Protein 3KEO (pdb70)

Secondary structure (DSSP, 8-state):
---HHHHTTHHHHHHHHHHHHHTT--EE-HHHHHHHHTS-HHHHHHHHHTTGGGTTTSSSEEHHHHHHHHHHHTTTTS-EEEEEE--SHHHHHHTT----TTSSEEEEEEEE-TTSTTTT-B-TT--BEEEGGGHHHH---S--EEEE-S-GGGHHHHHHHHHHHT--EEEE-SSS-----TTSEEEE--HHHHHHHHHHHHHHH-/---HHHHTTHHHHHHHHHHHHHTT-SEE-HHHHHHHHTS-HHHHHHHHHTTT---SSSS-EEHHHHHHHHHHHTTTTS-EEEEEE--SHHHHHHTT----TTSSEEEEEEEE-TTSTTTT-B-TT--BEEEGGGHHHHHTT----EEEE-S-GGGHHHHHHHHHHHT--EEEE-SSS-----TT-EEEE--HHHHHHHHHHHHHHH-

Sequence (413 aa):
SIPKATAKRLSLYYRIFKRFNTDGIEKASSKQIADALGIDSATVRRDFSYFGELGRRGFGYDVKKLMNFFAEILNDHSTTNVMLVGCGNIGRALLHYRFHDRNKMMQISMAFDLDSNDLVGKTTEDGIPVYGISTINDHLDSDIETAILTVPSTEAQEVADILVKAGIKGILSFSPVHLTLPKDIIVQYVDLTSEELQTLLYFMNQQRSIPKATAKRLSLYYRIFKRFNTDGIEKASSKQIADALGIDSATVRRDFSYFGELGRRGFGYDVKKLMNFFAEILNDHSTTNVMLVGCGNIGRALLHYRFHDRNKMMQISMAFDLDSNDLVGKTTEDGIPVYGISTINDHLIDSDIETAILTVPSTEAQEVADILVKAGIKGILSFSPVHLTLPKDIIVQYVDLTSELQTLLYFMNQQR

Organism: Streptococcus agalactiae serotype III (strain NEM316) (NCBI:txid211110)

Radius of gyration: 21.39 Å; Cα contacts (8 Å, |Δi|>4): 728; chains: 2; bounding box: 54×55×49 Å

InterPro domains:
  IPR003781 CoA-binding [PF02629] (83-182)
  IPR003781 CoA-binding [SM00881] (80-183)
  IPR009718 Rex DNA-binding, C-terminal domain [PF06971] (7-54)
  IPR022876 Redox-sensing transcriptional repressor Rex [MF_01131] (2-212)
  IPR022876 Redox-sensing transcriptional repressor Rex [NF003995] (4-211)
  IPR022876 Redox-sensing transcriptional repressor Rex [PTHR35786] (3-211)
  IPR036291 NAD(P)-binding domain superfamily [SSF51735] (83-210)
  IPR036388 Winged helix-like DNA-binding domain superfamily [G3DSA:1.10.10.10] (1-77)
  IPR036390 Winged helix DNA-binding domain superfamily [SSF46785] (8-79)
  IPR058133 Redox-sensing transcriptional repressor Rex, streptococcus [NF003988] (1-211)
  IPR058203 Redox-sensing transcriptional repressor Rex,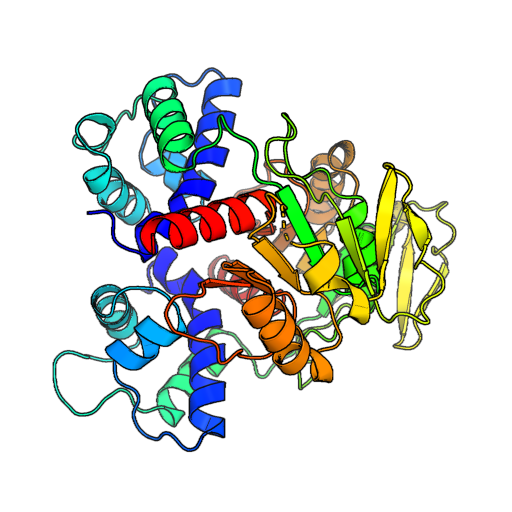 bacilli-type [NF003991] (4-210)

B-factor: mean 16.86, std 8.14, range [4.31, 56.68]

Structure (mmCIF, N/CA/C/O backbone):
data_3KEO
#
_entry.id   3KEO
#
_cell.length_a   46.270
_cell.length_b   92.410
_cell.length_c   47.190
_cell.angle_alpha   90.00
_cell.angle_beta   91.26
_cell.angle_gamma   90.00
#
_symmetry.space_group_name_H-M   'P 1 21 1'
#
loop_
_entity.id
_entity.type
_entity.pdbx_description
1 polymer 'Redox-sensing transcriptional repressor rex'
2 non-polymer NICOTINAMIDE-ADENINE-DINUCLEOTIDE
3 non-polymer 'MAGNESIUM ION'
4 non-polymer 'CHLORIDE ION'
5 water water
#
loop_
_atom_site.group_PDB
_atom_site.id
_atom_site.type_symbol
_atom_site.label_atom_id
_atom_site.label_alt_id
_atom_site.label_comp_id
_atom_site.label_asym_id
_atom_site.label_entity_id
_atom_site.label_seq_id
_atom_site.pdbx_PDB_ins_code
_atom_site.Cartn_x
_atom_site.Cartn_y
_atom_site.Cartn_z
_atom_site.occupancy
_atom_site.B_iso_or_equiv
_atom_site.auth_seq_id
_atom_site.auth_comp_id
_atom_site.auth_asym_id
_atom_site.auth_atom_id
_atom_site.pdbx_PDB_model_num
ATOM 1 N N . SER A 1 6 ? 21.576 21.313 38.578 1.00 17.56 6 SER A N 1
ATOM 2 C CA . SER A 1 6 ? 22.012 22.572 39.209 1.00 16.63 6 SER A CA 1
ATOM 3 C C . SER A 1 6 ? 23.298 23.054 38.526 1.00 15.40 6 SER A C 1
ATOM 4 O O . SER A 1 6 ? 24.255 22.279 38.353 1.00 17.61 6 SER A O 1
ATOM 7 N N . ILE A 1 7 ? 23.367 24.351 38.221 1.00 12.96 7 ILE A N 1
ATOM 8 C CA . ILE A 1 7 ? 24.548 24.877 37.550 1.00 11.34 7 ILE A CA 1
ATOM 9 C C . ILE A 1 7 ? 25.586 25.202 38.619 1.00 10.02 7 ILE A C 1
ATOM 10 O O . ILE A 1 7 ? 25.271 26.022 39.522 1.00 12.24 7 ILE A O 1
ATOM 15 N N . PRO A 1 8 ? 26.831 24.652 38.514 1.00 9.50 8 PRO A N 1
ATOM 16 C CA . PRO A 1 8 ? 27.830 25.009 39.476 1.00 8.67 8 PRO A CA 1
ATOM 17 C C . PRO A 1 8 ? 28.144 26.482 39.475 1.00 10.30 8 PRO A C 1
ATOM 18 O O . PRO A 1 8 ? 28.021 27.120 38.436 1.00 9.29 8 PRO A O 1
ATOM 22 N N . LYS A 1 9 ? 28.636 26.969 40.620 1.00 9.38 9 LYS A N 1
ATOM 23 C CA . LYS A 1 9 ? 28.793 28.419 40.746 1.00 8.62 9 LYS A CA 1
ATOM 24 C C . LYS A 1 9 ? 29.849 28.994 39.756 1.00 7.29 9 LYS A C 1
ATOM 25 O O . LYS A 1 9 ? 29.654 30.049 39.165 1.00 8.26 9 LYS A O 1
ATOM 31 N N . ALA A 1 10 ? 30.945 28.258 39.520 1.00 8.12 10 ALA A N 1
ATOM 32 C CA . ALA A 1 10 ? 31.985 28.747 38.606 1.00 8.71 10 ALA A CA 1
ATOM 33 C C . ALA A 1 10 ? 31.427 28.767 37.151 1.00 8.54 10 ALA A C 1
ATOM 34 O O . ALA A 1 10 ? 31.740 29.603 36.344 1.00 9.18 10 ALA A O 1
ATOM 36 N N . THR A 1 11 ? 30.554 27.837 36.836 1.00 9.60 11 THR A N 1
ATOM 37 C CA . THR A 1 11 ? 29.916 27.812 35.520 1.00 8.12 11 THR A CA 1
ATOM 38 C C . THR A 1 11 ? 28.939 29.012 35.449 1.00 6.22 11 THR A C 1
ATOM 39 O O . THR A 1 11 ? 28.864 29.703 34.444 1.00 7.13 11 THR A O 1
ATOM 43 N N . ALA A 1 12 ? 28.139 29.245 36.488 1.00 6.51 12 ALA A N 1
ATOM 44 C CA . ALA A 1 12 ? 27.170 30.347 36.516 1.00 7.36 12 ALA A CA 1
ATOM 45 C C . ALA A 1 12 ? 27.871 31.673 36.318 1.00 5.92 12 ALA A C 1
ATOM 46 O O . ALA A 1 12 ? 27.290 32.583 35.721 1.00 7.15 12 ALA A O 1
ATOM 48 N N . LYS A 1 13 ? 29.089 31.867 36.827 1.00 5.77 13 LYS A N 1
ATOM 49 C CA . LYS A 1 13 ? 29.874 33.089 36.593 1.00 6.89 13 LYS A CA 1
ATOM 50 C C . LYS A 1 13 ? 30.242 33.366 35.162 1.00 7.23 13 LYS A C 1
ATOM 51 O O . LYS A 1 13 ? 30.611 34.461 34.831 1.00 8.87 13 LYS A O 1
ATOM 57 N N . ARG A 1 14 ? 30.044 32.379 34.301 1.00 6.70 14 ARG A N 1
ATOM 58 C CA . ARG A 1 14 ? 30.251 32.549 32.856 1.00 6.74 14 ARG A CA 1
ATOM 59 C C . ARG A 1 14 ? 28.979 32.746 32.067 1.00 6.14 14 ARG A C 1
ATOM 60 O O . ARG A 1 14 ? 29.082 33.014 30.872 1.00 7.79 14 ARG A O 1
ATOM 68 N N . LEU A 1 15 ? 27.799 32.632 32.677 1.00 6.75 15 LEU A N 1
ATOM 69 C CA . LEU A 1 15 ? 26.549 32.766 31.935 1.00 6.32 15 LEU A CA 1
ATOM 70 C C . LEU A 1 15 ? 26.489 34.054 31.161 1.00 5.71 15 LEU A C 1
ATOM 71 O O . LEU A 1 15 ? 26.041 34.069 30.008 1.00 5.88 15 LEU A O 1
ATOM 76 N N . SER A 1 16 ? 26.825 35.157 31.845 1.00 5.22 16 SER A N 1
ATOM 77 C CA . SER A 1 16 ? 26.723 36.461 31.227 1.00 6.64 16 SER A CA 1
ATOM 78 C C . SER A 1 16 ? 27.710 36.609 30.068 1.00 6.28 16 SER A C 1
ATOM 79 O O . SER A 1 16 ? 27.507 37.367 29.122 1.00 7.74 16 SER A O 1
ATOM 82 N N . LEU A 1 17 ? 28.843 35.938 30.191 1.00 7.23 17 LEU A N 1
ATOM 83 C CA . LEU A 1 17 ? 29.875 35.953 29.113 1.00 8.21 17 LEU A CA 1
ATOM 84 C C . LEU A 1 17 ? 29.371 35.123 27.907 1.00 6.52 17 LEU A C 1
ATOM 85 O O . LEU A 1 17 ? 29.479 35.545 26.768 1.00 7.38 17 LEU A O 1
ATOM 90 N N . TYR A 1 18 ? 28.831 33.936 28.203 1.00 7.01 18 TYR A N 1
ATOM 91 C CA . TYR A 1 18 ? 28.231 33.153 27.120 1.00 6.94 18 TYR A CA 1
ATOM 92 C C . TYR A 1 18 ? 27.100 33.960 26.428 1.00 5.71 18 TYR A C 1
ATOM 93 O O . TYR A 1 18 ? 26.974 33.934 25.218 1.00 6.79 18 TYR A O 1
ATOM 102 N N . TYR A 1 19 ? 26.290 34.693 27.215 1.00 5.79 19 TYR A N 1
ATOM 103 C CA . TYR A 1 19 ? 25.212 35.476 26.662 1.00 6.58 19 TYR A CA 1
ATOM 104 C C . TYR A 1 19 ? 25.729 36.535 25.673 1.00 6.48 19 TYR A C 1
ATOM 105 O O . TYR A 1 19 ? 25.247 36.648 24.544 1.00 6.47 19 TYR A O 1
ATOM 114 N N . ARG A 1 20 ? 26.752 37.273 26.083 1.00 7.19 20 ARG A N 1
ATOM 115 C CA . ARG A 1 20 ? 27.393 38.239 25.174 1.00 7.69 20 ARG A CA 1
ATOM 116 C C . ARG A 1 20 ? 27.845 37.576 23.869 1.00 7.22 20 ARG A C 1
ATOM 117 O O . ARG A 1 20 ? 27.603 38.084 22.776 1.00 7.89 20 ARG A O 1
ATOM 125 N N . ILE A 1 21 ? 28.549 36.439 24.001 1.00 7.94 21 ILE A N 1
ATOM 126 C CA . ILE A 1 21 ? 29.107 35.726 22.822 1.00 8.79 21 ILE A CA 1
ATOM 127 C C . ILE A 1 21 ? 27.995 35.280 21.907 1.00 6.58 21 ILE A C 1
ATOM 128 O O . ILE A 1 21 ? 28.062 35.426 20.710 1.00 7.96 21 ILE A O 1
ATOM 133 N N . PHE A 1 22 ? 26.925 34.711 22.486 1.00 7.09 22 PHE A N 1
ATOM 134 C CA . PHE A 1 22 ? 25.826 34.173 21.681 1.00 8.46 22 PHE A CA 1
ATOM 135 C C . PHE A 1 22 ? 25.037 35.271 21.016 1.00 8.03 22 PHE A C 1
ATOM 136 O O . PHE A 1 22 ? 24.581 35.099 19.874 1.00 8.52 22 PHE A O 1
ATOM 144 N N . LYS A 1 23 ? 24.937 36.416 21.680 1.00 7.28 23 LYS A N 1
ATOM 145 C CA . LYS A 1 23 ? 24.238 37.526 21.034 1.00 8.87 23 LYS A CA 1
ATOM 146 C C . LYS A 1 23 ? 25.069 37.980 19.812 1.00 9.03 23 LYS A C 1
ATOM 147 O O . LYS A 1 23 ? 24.485 38.336 18.767 1.00 10.72 23 LYS A O 1
ATOM 153 N N . ARG A 1 24 ? 26.403 38.004 19.969 1.00 7.73 24 ARG A N 1
ATOM 154 C CA . ARG A 1 24 ? 27.284 38.381 18.832 1.00 8.35 24 ARG A CA 1
ATOM 155 C C . ARG A 1 24 ? 27.186 37.372 17.701 1.00 7.95 24 ARG A C 1
ATOM 156 O O . ARG A 1 24 ? 27.040 37.769 16.534 1.00 8.30 24 ARG A O 1
ATOM 164 N N . PHE A 1 25 ? 27.263 36.072 18.026 1.00 7.99 25 PHE A N 1
ATOM 165 C CA . PHE A 1 25 ? 27.182 35.076 17.005 1.00 8.84 25 PHE A CA 1
ATOM 166 C C . PHE A 1 25 ? 25.826 35.185 16.285 1.00 9.73 25 PHE A C 1
ATOM 167 O O . PHE A 1 25 ? 25.733 35.076 15.055 1.00 9.69 25 PHE A O 1
ATOM 175 N N . ASN A 1 26 ? 24.751 35.382 17.038 1.00 9.56 26 ASN A N 1
ATOM 176 C CA . ASN A 1 26 ? 23.461 35.590 16.429 1.00 11.81 26 ASN A CA 1
ATOM 177 C C . ASN A 1 26 ? 23.380 36.787 15.491 1.00 10.76 26 ASN A C 1
ATOM 178 O O . ASN A 1 26 ? 22.858 36.705 14.371 1.00 11.53 26 ASN A O 1
ATOM 183 N N . THR A 1 27 ? 23.942 37.904 15.930 1.00 11.32 27 THR A N 1
ATOM 184 C CA . THR A 1 27 ? 23.997 39.112 15.110 1.00 13.67 27 THR A CA 1
ATOM 185 C C . THR A 1 27 ? 24.786 38.855 13.840 1.00 12.77 27 THR A C 1
ATOM 186 O O . THR A 1 27 ? 24.436 39.362 12.778 1.00 14.45 27 THR A O 1
ATOM 190 N N . ASP A 1 28 ? 25.813 38.020 13.912 1.00 12.32 28 ASP A N 1
ATOM 191 C CA . ASP A 1 28 ? 26.696 37.649 12.779 1.00 13.27 28 ASP A CA 1
ATOM 192 C C . ASP A 1 28 ? 26.063 36.572 11.908 1.00 12.83 28 ASP A C 1
ATOM 193 O O . ASP A 1 28 ? 26.670 36.119 10.908 1.00 13.07 28 ASP A O 1
ATOM 198 N N . GLY A 1 29 ? 24.842 36.167 12.219 1.00 14.18 29 GLY A N 1
ATOM 199 C CA . GLY A 1 29 ? 24.129 35.147 11.431 1.00 14.13 29 GLY A CA 1
ATOM 200 C C . GLY A 1 29 ? 24.664 33.727 11.520 1.00 15.00 29 GLY A C 1
ATOM 201 O O . GLY A 1 29 ? 24.393 32.872 10.633 1.00 16.79 29 GLY A O 1
ATOM 202 N N . ILE A 1 30 ? 25.406 33.414 12.600 1.00 14.60 30 ILE A N 1
ATOM 203 C CA . ILE A 1 30 ? 25.879 32.049 12.840 1.00 14.71 30 ILE A CA 1
ATOM 204 C C . ILE A 1 30 ? 24.727 31.275 13.467 1.00 15.25 30 ILE A C 1
ATOM 205 O O . ILE A 1 30 ? 24.184 31.685 14.496 1.00 17.13 30 ILE A O 1
ATOM 210 N N . GLU A 1 31 ? 24.359 30.163 12.848 1.00 15.41 31 GLU A N 1
ATOM 211 C CA . GLU A 1 31 ? 23.242 29.310 13.326 1.00 17.00 31 GLU A CA 1
ATOM 212 C C . GLU A 1 31 ? 23.646 28.286 14.389 1.00 15.43 31 GLU A C 1
ATOM 213 O O . GLU A 1 31 ? 22.863 28.024 15.333 1.00 12.92 31 GLU A O 1
ATOM 219 N N . LYS A 1 32 ? 24.817 27.689 14.206 1.00 15.46 32 LYS A N 1
ATOM 220 C CA . LYS A 1 32 ? 25.383 26.657 15.140 1.00 15.24 32 LYS A CA 1
ATOM 221 C C . LYS A 1 32 ? 26.805 27.015 15.475 1.00 13.56 32 LYS A C 1
ATOM 222 O O . LYS A 1 32 ? 27.559 27.438 14.567 1.00 16.04 32 LYS A O 1
ATOM 228 N N . ALA A 1 33 ? 27.125 26.958 16.780 1.00 11.18 33 ALA A N 1
ATOM 229 C CA . ALA A 1 33 ? 28.493 27.226 17.268 1.00 12.35 33 ALA A CA 1
ATOM 230 C C . ALA A 1 33 ? 29.145 26.011 17.834 1.00 14.28 33 ALA A C 1
ATOM 231 O O . ALA A 1 33 ? 28.466 25.191 18.415 1.00 16.47 33 ALA A O 1
ATOM 233 N N . SER A 1 34 ? 30.420 25.824 17.588 1.00 11.59 34 SER A N 1
ATOM 234 C CA . SER A 1 34 ? 31.141 24.730 18.233 1.00 12.03 34 SER A CA 1
ATOM 235 C C . SER A 1 34 ? 31.736 25.126 19.571 1.00 12.09 34 SER A C 1
ATOM 236 O O . SER A 1 34 ? 31.929 26.363 19.864 1.00 10.79 34 SER A O 1
ATOM 239 N N . SER A 1 35 ? 32.058 24.109 20.374 1.00 11.68 35 SER A N 1
ATOM 240 C CA . SER A 1 35 ? 32.730 24.371 21.617 1.00 11.19 35 SER A CA 1
ATOM 241 C C . SER A 1 35 ? 34.040 25.127 21.408 1.00 11.29 35 SER A C 1
ATOM 242 O O . SER A 1 35 ? 34.346 26.010 22.220 1.00 10.06 35 SER A O 1
ATOM 245 N N . LYS A 1 36 ? 34.775 24.835 20.323 1.00 11.83 36 LYS A N 1
ATOM 246 C CA . LYS A 1 36 ? 36.025 25.521 20.086 1.00 12.82 36 LYS A CA 1
ATOM 247 C C . LYS A 1 36 ? 35.756 26.994 19.754 1.00 12.26 36 LYS A C 1
ATOM 248 O O . LYS A 1 36 ? 36.475 27.852 20.225 1.00 11.60 36 LYS A O 1
ATOM 254 N N . GLN A 1 37 ? 34.767 27.306 18.925 1.00 11.49 37 GLN A N 1
ATOM 255 C CA . GLN A 1 37 ? 34.495 28.722 18.593 1.00 12.62 37 GLN A CA 1
ATOM 256 C C . GLN A 1 37 ? 34.148 29.513 19.847 1.00 10.87 37 GLN A C 1
ATOM 257 O O . GLN A 1 37 ? 34.539 30.671 19.989 1.00 10.07 37 GLN A O 1
ATOM 263 N N . ILE A 1 38 ? 33.424 28.853 20.766 1.00 10.28 38 ILE A N 1
ATOM 264 C CA . ILE A 1 38 ? 32.997 29.539 21.995 1.00 9.37 38 ILE A CA 1
ATOM 265 C C . ILE A 1 38 ? 34.188 29.750 22.887 1.00 9.66 38 ILE A C 1
ATOM 266 O O . ILE A 1 38 ? 34.402 30.835 23.444 1.00 10.33 38 ILE A O 1
ATOM 271 N N . ALA A 1 39 ? 34.969 28.685 23.060 1.00 9.50 39 ALA A N 1
ATOM 272 C CA . ALA A 1 39 ? 36.182 28.759 23.885 1.00 9.80 39 ALA A CA 1
ATOM 273 C C . ALA A 1 39 ? 37.104 29.846 23.355 1.00 11.23 39 ALA A C 1
ATOM 274 O O . ALA A 1 39 ? 37.652 30.618 24.157 1.00 11.10 39 ALA A O 1
ATOM 276 N N . ASP A 1 40 ? 37.305 29.922 22.037 1.00 11.88 40 ASP A N 1
ATOM 277 C CA . ASP A 1 40 ? 38.232 30.891 21.512 1.00 13.29 40 ASP A CA 1
ATOM 278 C C . ASP A 1 40 ? 37.721 32.324 21.800 1.00 12.22 40 ASP A C 1
ATOM 279 O O . ASP A 1 40 ? 38.496 33.215 22.128 1.00 14.14 40 ASP A O 1
ATOM 284 N N . ALA A 1 41 ? 36.414 32.510 21.709 1.00 12.55 41 ALA A N 1
ATOM 285 C CA . ALA A 1 41 ? 35.768 33.780 22.001 1.00 12.93 41 ALA A CA 1
ATOM 286 C C . ALA A 1 41 ? 35.998 34.217 23.474 1.00 13.08 41 ALA A C 1
ATOM 287 O O . ALA A 1 41 ? 36.126 35.395 23.783 1.00 14.94 41 ALA A O 1
ATOM 289 N N . LEU A 1 42 ? 35.887 33.277 24.368 1.00 13.04 42 LEU A N 1
ATOM 290 C CA . LEU A 1 42 ? 35.975 33.520 25.783 1.00 13.95 42 LEU A CA 1
ATOM 291 C C . LEU A 1 42 ? 37.394 33.497 26.316 1.00 13.10 42 LEU A C 1
ATOM 292 O O . LEU A 1 42 ? 37.674 34.068 27.400 1.00 14.94 42 LEU A O 1
ATOM 297 N N . GLY A 1 43 ? 38.322 32.910 25.565 1.00 12.42 43 GLY A N 1
ATOM 298 C CA . GLY A 1 43 ? 39.691 32.731 26.020 1.00 13.44 43 GLY A CA 1
ATOM 299 C C . GLY A 1 43 ? 39.877 31.619 27.065 1.00 12.07 43 GLY A C 1
ATOM 300 O O . GLY A 1 43 ? 40.775 31.690 27.927 1.00 12.30 43 GLY A O 1
ATOM 301 N N . ILE A 1 44 ? 39.063 30.581 26.955 1.00 10.94 44 ILE A N 1
ATOM 302 C CA . ILE A 1 44 ? 39.248 29.369 27.750 1.00 11.96 44 ILE A CA 1
ATOM 303 C C . ILE A 1 44 ? 39.325 28.170 26.853 1.00 11.73 44 ILE A C 1
ATOM 304 O O . ILE A 1 44 ? 39.451 28.315 25.626 1.00 11.66 44 ILE A O 1
ATOM 309 N N . ASP A 1 45 ? 39.303 26.972 27.457 1.00 10.80 45 ASP A N 1
ATOM 310 C CA . ASP A 1 45 ? 39.502 25.730 26.736 1.00 10.38 45 ASP A CA 1
ATOM 311 C C . ASP A 1 45 ? 38.160 25.174 26.297 1.00 11.27 45 ASP A C 1
ATOM 312 O O . ASP A 1 45 ? 37.159 25.256 27.000 1.00 11.30 45 ASP A O 1
ATOM 317 N N . SER A 1 46 ? 38.166 24.528 25.142 1.00 11.09 46 SER A N 1
ATOM 318 C CA . SER A 1 46 ? 37.008 23.861 24.628 1.00 11.73 46 SER A CA 1
ATOM 319 C C . SER A 1 46 ? 36.409 22.888 25.681 1.00 10.75 46 SER A C 1
ATOM 320 O O . SER A 1 46 ? 35.185 22.751 25.795 1.00 10.42 46 SER A O 1
ATOM 323 N N . ALA A 1 47 ? 37.262 22.191 26.432 1.00 10.06 47 ALA A N 1
ATOM 324 C CA . ALA A 1 47 ? 36.769 21.194 27.355 1.00 11.38 47 ALA A CA 1
ATOM 325 C C . ALA A 1 47 ? 35.921 21.840 28.465 1.00 9.53 47 ALA A C 1
ATOM 326 O O . ALA A 1 47 ? 34.885 21.270 28.901 1.00 11.26 47 ALA A O 1
ATOM 328 N N . THR A 1 48 ? 36.317 23.023 28.874 1.00 9.99 48 THR A N 1
ATOM 329 C CA . THR A 1 48 ? 35.545 23.778 29.894 1.00 8.12 48 THR A CA 1
ATOM 330 C C . THR A 1 48 ? 34.136 24.140 29.343 1.00 8.16 48 THR A C 1
ATOM 331 O O . THR A 1 48 ? 33.158 24.002 30.081 1.00 7.91 48 THR A O 1
ATOM 335 N N . VAL A 1 49 ? 34.106 24.598 28.072 1.00 7.26 49 VAL A N 1
ATOM 336 C CA . VAL A 1 49 ? 32.880 24.957 27.424 1.00 7.79 49 VAL A CA 1
ATOM 337 C C . VAL A 1 49 ? 31.958 23.758 27.364 1.00 10.34 49 VAL A C 1
ATOM 338 O O . VAL A 1 49 ? 30.807 23.821 27.752 1.00 9.42 49 VAL A O 1
ATOM 342 N N . ARG A 1 50 ? 32.499 22.634 26.917 1.00 9.82 50 ARG A N 1
ATOM 343 C CA . ARG A 1 50 ? 31.697 21.418 26.768 1.00 11.71 50 ARG A CA 1
ATOM 344 C C . ARG A 1 50 ? 31.084 21.011 28.138 1.00 10.07 50 ARG A C 1
ATOM 345 O O . ARG A 1 50 ? 29.888 20.666 28.209 1.00 10.70 50 ARG A O 1
ATOM 353 N N . ARG A 1 51 ? 31.885 21.035 29.222 1.00 9.00 51 ARG A N 1
ATOM 354 C CA . ARG A 1 51 ? 31.374 20.674 30.550 1.00 9.01 51 ARG A CA 1
ATOM 355 C C . ARG A 1 51 ? 30.286 21.664 31.025 1.00 9.46 51 ARG A C 1
ATOM 356 O O . ARG A 1 51 ? 29.230 21.255 31.482 1.00 11.20 51 ARG A O 1
ATOM 364 N N . ASP A 1 52 ? 30.525 22.936 30.824 1.00 9.36 52 ASP A N 1
ATOM 365 C CA . ASP A 1 52 ? 29.558 23.948 31.229 1.00 7.16 52 ASP A CA 1
ATOM 366 C C . ASP A 1 52 ? 28.227 23.695 30.499 1.00 8.63 52 ASP A C 1
ATOM 367 O O . ASP A 1 52 ? 27.134 23.731 31.112 1.00 9.04 52 ASP A O 1
ATOM 372 N N . PHE A 1 53 ? 28.319 23.503 29.190 1.00 8.21 53 PHE A N 1
ATOM 373 C CA . PHE A 1 53 ? 27.103 23.385 28.413 1.00 9.15 53 PHE A CA 1
ATOM 374 C C . PHE A 1 53 ? 26.301 22.110 28.750 1.00 9.65 53 PHE A C 1
ATOM 375 O O . PHE A 1 53 ? 25.055 22.087 28.555 1.00 12.22 53 PHE A O 1
ATOM 383 N N . SER A 1 54 ? 26.965 21.118 29.355 1.00 10.95 54 SER A N 1
ATOM 384 C CA . SER A 1 54 ? 26.249 19.894 29.823 1.00 12.44 54 SER A CA 1
ATOM 385 C C . SER A 1 54 ? 25.217 20.242 30.926 1.00 12.38 54 SER A C 1
ATOM 386 O O . SER A 1 54 ? 24.241 19.556 31.137 1.00 15.28 54 SER A O 1
ATOM 389 N N . TYR A 1 55 ? 25.441 21.353 31.628 1.00 12.38 55 TYR A N 1
ATOM 390 C CA . TYR A 1 55 ? 24.467 21.827 32.617 1.00 11.89 55 TYR A CA 1
ATOM 391 C C . TYR A 1 55 ? 23.277 22.654 32.066 1.00 14.78 55 TYR A C 1
ATOM 392 O O . TYR A 1 55 ? 22.392 23.026 32.827 1.00 16.42 55 TYR A O 1
ATOM 401 N N . PHE A 1 56 ? 23.255 22.910 30.761 1.00 16.44 56 PHE A N 1
ATOM 402 C CA . PHE A 1 56 ? 22.246 23.755 30.089 1.00 17.34 56 PHE A CA 1
ATOM 403 C C . PHE A 1 56 ? 21.242 22.928 29.347 1.00 19.19 56 PHE A C 1
ATOM 404 O O . PHE A 1 56 ? 20.576 23.434 28.450 1.00 20.32 56 PHE A O 1
ATOM 412 N N . GLY A 1 57 ? 21.177 21.610 29.650 1.00 19.54 57 GLY A N 1
ATOM 413 C CA . GLY A 1 57 ? 20.009 20.871 29.305 1.00 22.07 57 GLY A CA 1
ATOM 414 C C . GLY A 1 57 ? 20.139 20.328 27.911 1.00 23.30 57 GLY A C 1
ATOM 415 O O . GLY A 1 57 ? 21.250 20.119 27.407 1.00 21.90 57 GLY A O 1
ATOM 416 N N . GLU A 1 58 ? 18.990 20.083 27.287 1.00 24.93 58 GLU A N 1
ATOM 417 C CA . GLU A 1 58 ? 18.979 19.493 25.931 1.00 25.47 58 GLU A CA 1
ATOM 418 C C . GLU A 1 58 ? 19.825 20.341 24.970 1.00 24.45 58 GLU A C 1
ATOM 419 O O . GLU A 1 58 ? 20.457 19.843 24.041 1.00 22.02 58 GLU A O 1
ATOM 425 N N . LEU A 1 59 ? 19.838 21.650 25.201 1.00 24.01 59 LEU A N 1
ATOM 426 C CA . LEU A 1 59 ? 20.516 22.534 24.275 1.00 23.49 59 LEU A CA 1
ATOM 427 C C . LEU A 1 59 ? 22.039 22.306 24.269 1.00 23.62 59 LEU A C 1
ATOM 428 O O . LEU A 1 59 ? 22.695 22.554 23.251 1.00 25.59 59 LEU A O 1
ATOM 433 N N . GLY A 1 60 ? 22.617 21.757 25.329 1.00 24.20 60 GLY A N 1
ATOM 434 C CA . GLY A 1 60 ? 24.054 21.604 25.365 1.00 23.79 60 GLY A CA 1
ATOM 435 C C . GLY A 1 60 ? 24.562 20.201 25.585 1.00 26.25 60 GLY A C 1
ATOM 436 O O . GLY A 1 60 ? 25.770 19.993 25.691 1.00 26.28 60 GLY A O 1
ATOM 437 N N . ARG A 1 61 ? 23.677 19.239 25.594 1.00 27.07 61 ARG A N 1
ATOM 438 C CA . ARG A 1 61 ? 24.033 17.864 25.895 1.00 29.49 61 ARG A CA 1
ATOM 439 C C . ARG A 1 61 ? 25.007 17.260 24.896 1.00 30.86 61 ARG A C 1
ATOM 440 O O . ARG A 1 61 ? 25.890 16.501 25.280 1.00 30.81 61 ARG A O 1
ATOM 448 N N . ARG A 1 62 ? 24.840 17.558 23.607 1.00 31.23 62 ARG A N 1
ATOM 449 C CA . ARG A 1 62 ? 25.683 16.896 22.576 1.00 31.50 62 ARG A CA 1
ATOM 450 C C . ARG A 1 62 ? 27.158 17.282 22.679 1.00 31.22 62 ARG A C 1
ATOM 451 O O . ARG A 1 62 ? 28.054 16.526 22.277 1.00 31.46 62 ARG A O 1
ATOM 459 N N . GLY A 1 63 ? 27.418 18.475 23.192 1.00 30.35 63 GLY A N 1
ATOM 460 C CA . GLY A 1 63 ? 28.791 18.951 23.242 1.00 29.35 63 GLY A CA 1
ATOM 461 C C . GLY A 1 63 ? 29.268 19.479 21.901 1.00 29.42 63 GLY A C 1
ATOM 462 O O . GLY A 1 63 ? 30.490 19.648 21.665 1.00 28.95 63 GLY A O 1
ATOM 463 N N . PHE A 1 64 ? 28.315 19.767 21.012 1.00 28.80 64 PHE A N 1
ATOM 464 C CA . PHE A 1 64 ? 28.690 20.295 19.709 1.00 29.16 64 PHE A CA 1
ATOM 465 C C . PHE A 1 64 ? 27.505 20.885 18.985 1.00 28.18 64 PHE A C 1
ATOM 466 O O . PHE A 1 64 ? 26.335 20.647 19.365 1.00 28.20 64 PHE A O 1
ATOM 474 N N . GLY A 1 65 ? 27.838 21.674 17.954 1.00 25.19 65 GLY A N 1
ATOM 475 C CA . GLY A 1 65 ? 26.871 22.268 17.059 1.00 22.12 65 GLY A CA 1
ATOM 476 C C . GLY A 1 65 ? 25.800 22.904 17.930 1.00 19.17 65 GLY A C 1
ATOM 477 O O . GLY A 1 65 ? 24.665 22.587 17.744 1.00 19.30 65 GLY A O 1
ATOM 478 N N . TYR A 1 66 ? 26.126 23.861 18.808 1.00 15.07 66 TYR A N 1
ATOM 479 C CA . TYR A 1 66 ? 25.122 24.435 19.712 1.00 11.87 66 TYR A CA 1
ATOM 480 C C . TYR A 1 66 ? 24.204 25.401 18.964 1.00 11.87 66 TYR A C 1
ATOM 481 O O . TYR A 1 66 ? 24.675 26.245 18.164 1.00 9.39 66 TYR A O 1
ATOM 490 N N . ASP A 1 67 ? 22.919 25.304 19.228 1.00 12.52 67 ASP A N 1
ATOM 491 C CA . ASP A 1 67 ? 21.952 26.125 18.505 1.00 12.90 67 ASP A CA 1
ATOM 492 C C . ASP A 1 67 ? 22.021 27.510 19.065 1.00 12.84 67 ASP A C 1
ATOM 493 O O . ASP A 1 67 ? 21.649 27.770 20.233 1.00 11.11 67 ASP A O 1
ATOM 498 N N . VAL A 1 68 ? 22.525 28.425 18.212 1.00 10.78 68 VAL A N 1
ATOM 499 C CA . VAL A 1 68 ? 22.810 29.786 18.681 1.00 11.75 68 VAL A CA 1
ATOM 500 C C . VAL A 1 68 ? 21.570 30.523 19.141 1.00 11.90 68 VAL A C 1
ATOM 501 O O . VAL A 1 68 ? 21.593 31.117 20.230 1.00 12.89 68 VAL A O 1
ATOM 505 N N . LYS A 1 69 ? 20.475 30.522 18.354 1.00 12.54 69 LYS A N 1
ATOM 506 C CA . LYS A 1 69 ? 19.311 31.283 18.734 1.00 12.84 69 LYS A CA 1
ATOM 507 C C . LYS A 1 69 ? 18.758 30.686 19.976 1.00 13.30 69 LYS A C 1
ATOM 508 O O . LYS A 1 69 ? 18.373 31.389 20.850 1.00 12.39 69 LYS A O 1
ATOM 514 N N . LYS A 1 70 ? 18.637 29.348 20.033 1.00 11.47 70 LYS A N 1
ATOM 515 C CA . LYS A 1 70 ? 17.967 28.731 21.215 1.00 13.83 70 LYS A CA 1
ATOM 516 C C . LYS A 1 70 ? 18.771 28.950 22.524 1.00 12.05 70 LYS A C 1
ATOM 517 O O . LYS A 1 70 ? 18.205 29.267 23.557 1.00 12.48 70 LYS A O 1
ATOM 523 N N . LEU A 1 71 ? 20.080 28.815 22.461 1.00 12.25 71 LEU A N 1
ATOM 524 C CA . LEU A 1 71 ? 20.949 29.127 23.660 1.00 11.71 71 LEU A CA 1
ATOM 525 C C . LEU A 1 71 ? 20.955 30.614 24.055 1.00 10.80 71 LEU A C 1
ATOM 526 O O . LEU A 1 71 ? 20.959 30.961 25.256 1.00 10.16 71 LEU A O 1
ATOM 531 N N . MET A 1 72 ? 20.923 31.512 23.046 1.00 10.55 72 MET A N 1
ATOM 532 C CA . MET A 1 72 ? 20.883 32.966 23.324 1.00 10.76 72 MET A CA 1
ATOM 533 C C . MET A 1 72 ? 19.597 33.254 24.148 1.00 11.22 72 MET A C 1
ATOM 534 O O . MET A 1 72 ? 19.611 33.939 25.129 1.00 11.74 72 MET A O 1
ATOM 539 N N . ASN A 1 73 ? 18.481 32.672 23.745 1.00 12.69 73 ASN A N 1
ATOM 540 C CA . ASN A 1 73 ? 17.270 32.786 24.456 1.00 12.54 73 ASN A CA 1
ATOM 541 C C . ASN A 1 73 ? 17.295 32.154 25.866 1.00 11.95 73 ASN A C 1
ATOM 542 O O . ASN A 1 73 ? 16.736 32.702 26.793 1.00 12.52 73 ASN A O 1
ATOM 547 N N . PHE A 1 74 ? 17.962 31.002 25.992 1.00 11.96 74 PHE A N 1
ATOM 548 C CA . PHE A 1 74 ? 18.215 30.391 27.297 1.00 11.96 74 PHE A CA 1
ATOM 549 C C . PHE A 1 74 ? 18.930 31.345 28.249 1.00 11.69 74 PHE A C 1
ATOM 550 O O . PHE A 1 74 ? 18.526 31.525 29.410 1.00 11.77 74 PHE A O 1
ATOM 558 N N . PHE A 1 75 ? 20.035 31.905 27.783 1.00 8.64 75 PHE A N 1
ATOM 559 C CA . PHE A 1 75 ? 20.872 32.816 28.612 1.00 7.19 75 PHE A CA 1
ATOM 560 C C . PHE A 1 75 ? 20.038 34.038 28.904 1.00 7.92 75 PHE A C 1
ATOM 561 O O . PHE A 1 75 ? 20.095 34.558 30.057 1.00 8.90 75 PHE A O 1
ATOM 569 N N . ALA A 1 76 ? 19.178 34.477 27.966 1.00 8.34 76 ALA A N 1
ATOM 570 C CA . ALA A 1 76 ? 18.503 35.795 28.239 1.00 9.90 76 ALA A CA 1
ATOM 571 C C . ALA A 1 76 ? 17.473 35.501 29.383 1.00 11.83 76 ALA A C 1
ATOM 572 O O . ALA A 1 76 ? 17.257 36.288 30.307 1.00 11.92 76 ALA A O 1
ATOM 574 N N . GLU A 1 77 ? 16.890 34.313 29.346 1.00 11.38 77 GLU A N 1
ATOM 575 C CA . GLU A 1 77 ? 15.870 33.951 30.354 1.00 13.52 77 GLU A CA 1
ATOM 576 C C . GLU A 1 77 ? 16.524 33.737 31.755 1.00 12.75 77 GLU A C 1
ATOM 577 O O . GLU A 1 77 ? 16.086 34.298 32.759 1.00 12.37 77 GLU A O 1
ATOM 583 N N . ILE A 1 78 ? 17.615 32.976 31.782 1.00 10.94 78 ILE A N 1
ATOM 584 C CA . ILE A 1 78 ? 18.299 32.685 33.089 1.00 12.33 78 ILE A CA 1
ATOM 585 C C . ILE A 1 78 ? 18.867 33.954 33.743 1.00 11.37 78 ILE A C 1
ATOM 586 O O . ILE A 1 78 ? 18.960 34.054 34.986 1.00 12.46 78 ILE A O 1
ATOM 591 N N . LEU A 1 79 ? 19.253 34.938 32.893 1.00 7.50 79 LEU A N 1
ATOM 592 C CA . LEU A 1 79 ? 19.729 36.237 33.380 1.00 9.15 79 LEU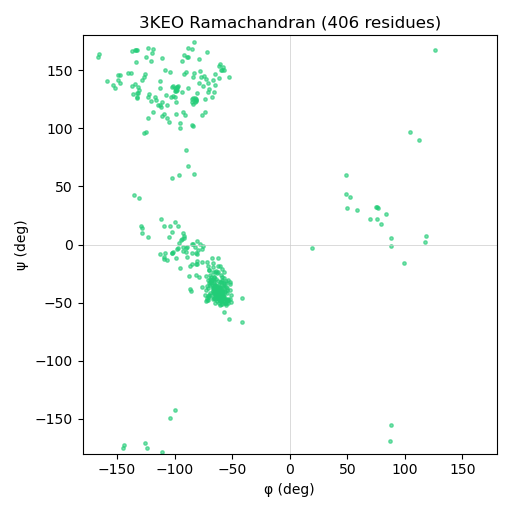 A CA 1
ATOM 593 C C . LEU A 1 79 ? 18.671 37.305 33.528 1.00 9.70 79 LEU A C 1
ATOM 594 O O . LEU A 1 79 ? 18.979 38.509 33.835 1.00 12.82 79 LEU A O 1
ATOM 599 N N . ASN A 1 80 ? 17.431 36.887 33.341 1.00 10.38 80 ASN A N 1
ATOM 600 C CA . ASN A 1 80 ? 16.304 37.838 33.446 1.00 11.84 80 ASN A CA 1
ATOM 601 C C . ASN A 1 80 ? 16.490 39.125 32.655 1.00 12.24 80 ASN A C 1
ATOM 602 O O . ASN A 1 80 ? 16.229 40.207 33.101 1.00 10.46 80 ASN A O 1
ATOM 607 N N . ASP A 1 81 ? 16.988 38.947 31.437 1.00 12.27 81 ASP A N 1
ATOM 608 C CA . ASP A 1 81 ? 17.316 40.004 30.631 1.00 11.41 81 ASP A CA 1
ATOM 609 C C . ASP A 1 81 ? 16.097 40.683 29.954 1.00 12.17 81 ASP A C 1
ATOM 610 O O . ASP A 1 81 ? 16.261 41.651 29.229 1.00 15.45 81 ASP A O 1
ATOM 615 N N . HIS A 1 82 ? 14.896 40.190 30.214 1.00 11.15 82 HIS A N 1
ATOM 616 C CA . HIS A 1 82 ? 13.721 40.827 29.660 1.00 11.81 82 HIS A CA 1
ATOM 617 C C . HIS A 1 82 ? 13.041 41.789 30.621 1.00 11.39 82 HIS A C 1
ATOM 618 O O . HIS A 1 82 ? 12.118 42.490 30.203 1.00 13.64 82 HIS A O 1
ATOM 625 N N . SER A 1 83 ? 13.559 41.877 31.850 1.00 9.70 83 SER A N 1
ATOM 626 C CA . SER A 1 83 ? 13.023 42.801 32.856 1.00 11.14 83 SER A CA 1
ATOM 627 C C . SER A 1 83 ? 14.112 43.812 33.256 1.00 9.42 83 SER A C 1
ATOM 628 O O . SER A 1 83 ? 15.241 43.663 32.836 1.00 11.02 83 SER A O 1
ATOM 631 N N . THR A 1 84 ? 13.742 44.862 33.977 1.00 10.06 84 THR A N 1
ATOM 632 C CA . THR A 1 84 ? 14.619 45.915 34.258 1.00 7.50 84 THR A CA 1
ATOM 633 C C . THR A 1 84 ? 15.162 45.752 35.710 1.00 7.86 84 THR A C 1
ATOM 634 O O . THR A 1 84 ? 14.407 45.473 36.645 1.00 9.61 84 THR A O 1
ATOM 638 N N . THR A 1 85 ? 16.447 45.963 35.886 1.00 8.13 85 THR A N 1
ATOM 639 C CA . THR A 1 85 ? 17.096 46.113 37.195 1.00 9.10 85 THR A CA 1
ATOM 640 C C . THR A 1 85 ? 17.576 47.561 37.302 1.00 9.01 85 THR A C 1
ATOM 641 O O . THR A 1 85 ? 18.433 47.982 36.544 1.00 8.99 85 THR A O 1
ATOM 645 N N . ASN A 1 86 ? 17.073 48.241 38.285 1.00 12.50 86 ASN A N 1
ATOM 646 C CA . ASN A 1 86 ? 17.487 49.551 38.649 1.00 12.71 86 ASN A CA 1
ATOM 647 C C . ASN A 1 86 ? 18.469 49.443 39.799 1.00 14.31 86 ASN A C 1
ATOM 648 O O . ASN A 1 86 ? 18.248 48.782 40.761 1.00 15.58 86 ASN A O 1
ATOM 653 N N . VAL A 1 87 ? 19.574 50.158 39.690 1.00 11.93 87 VAL A N 1
ATOM 654 C CA . VAL A 1 87 ? 20.607 50.075 40.719 1.00 13.96 87 VAL A CA 1
ATOM 655 C C . VAL A 1 87 ? 20.886 51.503 41.226 1.00 14.56 87 VAL A C 1
ATOM 656 O O . VAL A 1 87 ? 20.636 52.465 40.513 1.00 14.13 87 VAL A O 1
ATOM 660 N N . MET A 1 88 ? 21.497 51.627 42.413 1.00 13.73 88 MET A N 1
ATOM 661 C CA . MET A 1 88 ? 22.005 52.877 42.926 1.00 11.35 88 MET A CA 1
ATOM 662 C C . MET A 1 88 ? 23.515 52.870 42.884 1.00 10.94 88 MET A C 1
ATOM 663 O O . MET A 1 88 ? 24.097 51.825 43.032 1.00 15.20 88 MET A O 1
ATOM 668 N N . LEU A 1 89 ? 24.105 54.025 42.730 1.00 11.30 89 LEU A N 1
ATOM 669 C CA . LEU A 1 89 ? 25.534 54.212 42.793 1.00 12.22 89 LEU A CA 1
ATOM 670 C C . LEU A 1 89 ? 25.806 55.043 44.062 1.00 14.12 89 LEU A C 1
ATOM 671 O O . LEU A 1 89 ? 25.151 56.073 44.284 1.00 16.75 89 LEU A O 1
ATOM 676 N N . VAL A 1 90 ? 26.817 54.636 44.851 1.00 13.59 90 VAL A N 1
ATOM 677 C CA . VAL A 1 90 ? 27.176 55.271 46.112 1.00 13.89 90 VAL A CA 1
ATOM 678 C C . VAL A 1 90 ? 28.642 55.686 46.018 1.00 13.55 90 VAL A C 1
ATOM 679 O O . VAL A 1 90 ? 29.494 54.797 45.897 1.00 11.39 90 VAL A O 1
ATOM 683 N N . GLY A 1 91 ? 28.932 56.998 45.917 1.00 13.48 91 GLY A N 1
ATOM 684 C CA . GLY A 1 91 ? 30.282 57.568 45.825 1.00 14.97 91 GLY A CA 1
ATOM 685 C C . GLY A 1 91 ? 30.557 58.194 44.466 1.00 14.74 91 GLY A C 1
ATOM 686 O O . GLY A 1 91 ? 30.937 57.469 43.514 1.00 16.59 91 GLY A O 1
ATOM 687 N N . CYS A 1 92 ? 30.264 59.490 44.291 1.00 15.19 92 CYS A N 1
ATOM 688 C CA . CYS A 1 92 ? 30.338 60.140 43.054 1.00 16.49 92 CYS A CA 1
ATOM 689 C C . CYS A 1 92 ? 31.700 60.872 42.896 1.00 17.02 92 CYS A C 1
ATOM 690 O O . CYS A 1 92 ? 31.743 62.097 42.745 1.00 20.18 92 CYS A O 1
ATOM 693 N N . GLY A 1 93 ? 32.773 60.097 42.952 1.00 16.17 93 GLY A N 1
ATOM 694 C CA . GLY A 1 93 ? 34.162 60.573 42.861 1.00 17.54 93 GLY A CA 1
ATOM 695 C C . GLY A 1 93 ? 34.706 60.245 41.487 1.00 17.10 93 GLY A C 1
ATOM 696 O O . GLY A 1 93 ? 33.986 60.286 40.543 1.00 17.14 93 GLY A O 1
ATOM 697 N N . ASN A 1 94 ? 36.012 60.004 41.395 1.00 17.83 94 ASN A N 1
ATOM 698 C CA . ASN A 1 94 ? 36.645 59.782 40.103 1.00 16.86 94 ASN A CA 1
ATOM 699 C C . ASN A 1 94 ? 35.877 58.657 39.311 1.00 14.29 94 ASN A C 1
ATOM 700 O O . ASN A 1 94 ? 35.376 58.890 38.184 1.00 14.70 94 ASN A O 1
ATOM 705 N N . ILE A 1 95 ? 35.879 57.426 39.846 1.00 10.43 95 ILE A N 1
ATOM 706 C CA . ILE A 1 95 ? 35.223 56.383 39.158 1.00 11.21 95 ILE A CA 1
ATOM 707 C C . ILE A 1 95 ? 33.679 56.428 39.169 1.00 9.37 95 ILE A C 1
ATOM 708 O O . ILE A 1 95 ? 33.011 56.130 38.143 1.00 10.60 95 ILE A O 1
ATOM 713 N N . GLY A 1 96 ? 33.100 56.813 40.301 1.00 10.14 96 GLY A N 1
ATOM 714 C CA . GLY A 1 96 ? 31.651 56.965 40.342 1.00 9.49 96 GLY A CA 1
ATOM 715 C C . GLY A 1 96 ? 31.096 57.893 39.310 1.00 9.74 96 GLY A C 1
ATOM 716 O O . GLY A 1 96 ? 30.123 57.531 38.618 1.00 10.63 96 GLY A O 1
ATOM 717 N N . ARG A 1 97 ? 31.685 59.091 39.241 1.00 10.42 97 ARG A N 1
ATOM 718 C CA . ARG A 1 97 ? 31.225 60.009 38.206 1.00 13.79 97 ARG A CA 1
ATOM 719 C C . ARG A 1 97 ? 31.381 59.439 36.799 1.00 11.05 97 ARG A C 1
ATOM 720 O O . ARG A 1 97 ? 30.503 59.615 35.979 1.00 12.68 97 ARG A O 1
ATOM 728 N N . ALA A 1 98 ? 32.477 58.734 36.526 1.00 11.43 98 ALA A N 1
ATOM 729 C CA . ALA A 1 98 ? 32.618 58.034 35.217 1.00 10.82 98 ALA A CA 1
ATOM 730 C C . ALA A 1 98 ? 31.508 57.108 34.915 1.00 11.08 98 ALA A C 1
ATOM 731 O O . ALA A 1 98 ? 30.862 57.154 33.826 1.00 11.59 98 ALA A O 1
ATOM 733 N N . LEU A 1 99 ? 31.157 56.265 35.900 1.00 10.91 99 LEU A N 1
ATOM 734 C CA . LEU A 1 99 ? 30.095 55.251 35.708 1.00 10.88 99 LEU A CA 1
ATOM 735 C C . LEU A 1 99 ? 28.724 55.827 35.412 1.00 12.33 99 LEU A C 1
ATOM 736 O O . LEU A 1 99 ? 27.882 55.165 34.796 1.00 13.08 99 LEU A O 1
ATOM 741 N N . LEU A 1 100 ? 28.459 57.010 35.957 1.00 11.47 100 LEU A N 1
ATOM 742 C CA . LEU A 1 100 ? 27.177 57.652 35.665 1.00 13.48 100 LEU A CA 1
ATOM 743 C C . LEU A 1 100 ? 27.072 57.948 34.157 1.00 12.58 100 LEU A C 1
ATOM 744 O O . LEU A 1 100 ? 25.974 58.128 33.630 1.00 15.14 100 LEU A O 1
ATOM 749 N N . HIS A 1 101 ? 28.188 57.959 33.414 1.00 12.70 101 HIS A N 1
ATOM 750 C CA . HIS A 1 101 ? 28.081 58.215 31.984 1.00 12.47 101 HIS A CA 1
ATOM 751 C C . HIS A 1 101 ? 27.970 56.945 31.144 1.00 12.75 101 HIS A C 1
ATOM 752 O O . HIS A 1 101 ? 27.825 57.079 29.930 1.00 14.85 101 HIS A O 1
ATOM 759 N N . TYR A 1 102 ? 28.103 55.783 31.767 1.00 12.51 102 TYR A N 1
ATOM 760 C CA . TYR A 1 102 ? 28.107 54.489 31.066 1.00 13.06 102 TYR A CA 1
ATOM 761 C C . TYR A 1 102 ? 26.707 54.013 30.739 1.00 12.85 102 TYR A C 1
ATOM 762 O O . TYR A 1 102 ? 25.816 53.995 31.612 1.00 14.58 102 TYR A O 1
ATOM 771 N N . ARG A 1 103 ? 26.501 53.626 29.489 1.00 14.69 103 ARG A N 1
ATOM 772 C CA . ARG A 1 103 ? 25.281 52.919 29.114 1.00 14.45 103 ARG A CA 1
ATOM 773 C C . ARG A 1 103 ? 25.428 51.419 29.374 1.00 14.81 103 ARG A C 1
ATOM 774 O O . ARG A 1 103 ? 26.136 50.714 28.635 1.00 15.72 103 ARG A O 1
ATOM 782 N N . PHE A 1 104 ? 24.823 50.968 30.445 1.00 15.61 104 PHE A N 1
ATOM 783 C CA . PHE A 1 104 ? 24.929 49.599 30.872 1.00 15.27 104 PHE A CA 1
ATOM 784 C C . PHE A 1 104 ? 24.204 48.584 29.978 1.00 16.50 104 PHE A C 1
ATOM 785 O O . PHE A 1 104 ? 24.585 47.394 29.934 1.00 20.25 104 PHE A O 1
ATOM 793 N N . HIS A 1 105 ? 23.2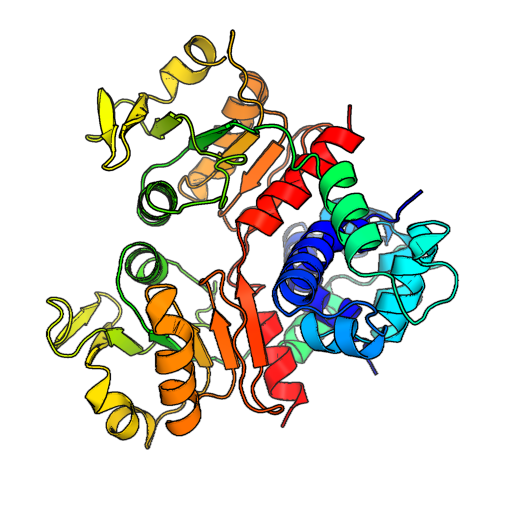23 49.014 29.209 1.00 14.58 105 HIS A N 1
ATOM 794 C CA . HIS A 1 105 ? 22.428 48.051 28.465 1.00 14.04 105 HIS A CA 1
ATOM 795 C C . HIS A 1 105 ? 21.856 48.706 27.237 1.00 15.78 105 HIS A C 1
ATOM 796 O O . HIS A 1 105 ? 21.398 49.869 27.310 1.00 17.09 105 HIS A O 1
ATOM 803 N N . ASP A 1 106 ? 21.911 47.972 26.131 1.00 20.73 106 ASP A N 1
ATOM 804 C CA . ASP A 1 106 ? 21.344 48.332 24.836 1.00 24.77 106 ASP A CA 1
ATOM 805 C C . ASP A 1 106 ? 19.848 48.677 24.915 1.00 23.90 106 ASP A C 1
ATOM 806 O O . ASP A 1 106 ? 19.395 49.650 24.311 1.00 26.06 106 ASP A O 1
ATOM 811 N N . ARG A 1 107 ? 19.125 47.921 25.734 1.00 21.61 107 ARG A N 1
ATOM 812 C CA . ARG A 1 107 ? 17.671 48.113 25.903 1.00 20.87 107 ARG A CA 1
ATOM 813 C C . ARG A 1 107 ? 17.335 48.699 27.253 1.00 18.85 107 ARG A C 1
ATOM 814 O O . ARG A 1 107 ? 16.200 48.569 27.659 1.00 15.81 107 ARG A O 1
ATOM 822 N N . ASN A 1 108 ? 18.333 49.276 27.968 1.00 15.61 108 ASN A N 1
ATOM 823 C CA . ASN A 1 108 ? 18.141 49.949 29.243 1.00 15.85 108 ASN A CA 1
ATOM 824 C C . ASN A 1 108 ? 17.515 49.004 30.310 1.00 13.10 108 ASN A C 1
ATOM 825 O O . ASN A 1 108 ? 16.860 49.406 31.262 1.00 12.33 108 ASN A O 1
ATOM 830 N N . LYS A 1 109 ? 17.795 47.716 30.185 1.00 9.79 109 LYS A N 1
ATOM 831 C CA . LYS A 1 109 ? 17.290 46.778 31.196 1.00 9.10 109 LYS A CA 1
ATOM 832 C C . LYS A 1 109 ? 18.148 46.748 32.474 1.00 10.29 109 LYS A C 1
ATOM 833 O O . LYS A 1 109 ? 17.816 46.067 33.437 1.00 11.98 109 LYS A O 1
ATOM 839 N N . MET A 1 110 ? 19.267 47.412 32.445 1.00 11.30 110 MET A N 1
ATOM 840 C CA A MET A 1 110 ? 20.166 47.574 33.582 0.59 11.00 110 MET A CA 1
ATOM 841 C CA B MET A 1 110 ? 20.055 47.615 33.637 0.41 11.27 110 MET A CA 1
ATOM 842 C C . MET A 1 110 ? 20.485 49.064 33.596 1.00 10.96 110 MET A C 1
ATOM 843 O O . MET A 1 110 ? 21.075 49.531 32.619 1.00 12.36 110 MET A O 1
ATOM 852 N N . GLN A 1 111 ? 20.181 49.777 34.668 1.00 12.77 111 GLN A N 1
ATOM 853 C CA . GLN A 1 111 ? 20.295 51.243 34.711 1.00 13.58 111 GLN A CA 1
ATOM 854 C C . GLN A 1 111 ? 20.664 51.664 36.118 1.00 12.86 111 GLN A C 1
ATOM 855 O O . GLN A 1 111 ? 20.075 51.137 37.073 1.00 13.61 111 GLN A O 1
ATOM 861 N N . ILE A 1 112 ? 21.460 52.739 36.231 1.00 11.53 112 ILE A N 1
ATOM 862 C CA . ILE A 1 112 ? 21.579 53.507 37.499 1.00 11.24 112 ILE A CA 1
ATOM 863 C C . ILE A 1 112 ? 20.439 54.517 37.592 1.00 12.45 112 ILE A C 1
ATOM 864 O O . ILE A 1 112 ? 20.331 55.373 36.706 1.00 13.86 112 ILE A O 1
ATOM 869 N N . SER A 1 113 ? 19.625 54.422 38.637 1.00 11.77 113 SER A N 1
ATOM 870 C CA . SER A 1 113 ? 18.446 55.250 38.737 1.00 15.11 113 SER A CA 1
ATOM 871 C C . SER A 1 113 ? 18.593 56.339 39.770 1.00 15.23 113 SER A C 1
ATOM 872 O O . SER A 1 113 ? 17.800 57.275 39.815 1.00 15.68 113 SER A O 1
ATOM 875 N N . MET A 1 114 ? 19.628 56.232 40.612 1.00 12.28 114 MET A N 1
ATOM 876 C CA . MET A 1 114 ? 19.960 57.327 41.504 1.00 13.87 114 MET A CA 1
ATOM 877 C C . MET A 1 114 ? 21.327 57.102 42.085 1.00 12.93 114 MET A C 1
ATOM 878 O O . MET A 1 114 ? 21.795 55.960 42.072 1.00 11.02 114 MET A O 1
ATOM 883 N N . ALA A 1 115 ? 21.907 58.169 42.596 1.00 10.79 115 ALA A N 1
ATOM 884 C CA . ALA A 1 115 ? 23.163 58.113 43.186 1.00 11.10 115 ALA A CA 1
ATOM 885 C C . ALA A 1 115 ? 23.256 58.866 44.530 1.00 11.82 115 ALA A C 1
ATOM 886 O O . ALA A 1 115 ? 22.359 59.625 44.861 1.00 13.64 115 ALA A O 1
ATOM 888 N N . PHE A 1 116 ? 24.349 58.633 45.276 1.00 11.22 116 PHE A N 1
ATOM 889 C CA . PHE A 1 116 ? 24.518 59.161 46.596 1.00 10.43 116 PHE A CA 1
ATOM 890 C C . PHE A 1 116 ? 25.963 59.588 46.732 1.00 11.52 116 PHE A C 1
ATOM 891 O O . PHE A 1 116 ? 26.906 58.979 46.184 1.00 10.72 116 PHE A O 1
ATOM 899 N N . ASP A 1 117 ? 26.118 60.634 47.515 1.00 10.60 117 ASP A N 1
ATOM 900 C CA . ASP A 1 117 ? 27.414 61.083 48.016 1.00 12.89 117 ASP A CA 1
ATOM 901 C C . ASP A 1 117 ? 27.233 61.609 49.432 1.00 13.27 117 ASP A C 1
ATOM 902 O O . ASP A 1 117 ? 26.121 61.497 50.000 1.00 13.90 117 ASP A O 1
ATOM 907 N N . LEU A 1 118 ? 28.286 62.207 49.983 1.00 13.05 118 LEU A N 1
ATOM 908 C CA . LEU A 1 118 ? 28.188 62.892 51.281 1.00 15.09 118 LEU A CA 1
ATOM 909 C C . LEU A 1 118 ? 27.193 64.000 51.096 1.00 17.79 118 LEU A C 1
ATOM 910 O O . LEU A 1 118 ? 27.175 64.649 50.038 1.00 16.33 118 LEU A O 1
ATOM 915 N N . ASP A 1 119 ? 26.401 64.229 52.147 1.00 19.26 119 ASP A N 1
ATOM 916 C CA . ASP A 1 119 ? 25.389 65.289 52.117 1.00 22.57 119 ASP A CA 1
ATOM 917 C C . ASP A 1 119 ? 25.951 66.644 51.691 1.00 23.21 119 ASP A C 1
ATOM 918 O O . ASP A 1 119 ? 25.253 67.395 51.045 1.00 23.80 119 ASP A O 1
ATOM 923 N N . SER A 1 120 ? 27.205 66.909 52.034 1.00 24.15 120 SER A N 1
ATOM 924 C CA . SER A 1 120 ? 27.938 68.147 51.712 1.00 26.01 120 SER A CA 1
ATOM 925 C C . SER A 1 120 ? 28.561 68.260 50.321 1.00 25.95 120 SER A C 1
ATOM 926 O O . SER A 1 120 ? 29.116 69.289 49.938 1.00 25.05 120 SER A O 1
ATOM 929 N N . ASN A 1 121 ? 28.527 67.173 49.566 1.00 24.79 121 ASN A N 1
ATOM 930 C CA . ASN A 1 121 ? 29.074 67.199 48.237 1.00 25.08 121 ASN A CA 1
ATOM 931 C C . ASN A 1 121 ? 28.273 68.099 47.314 1.00 24.24 121 ASN A C 1
ATOM 932 O O . ASN A 1 121 ? 27.029 68.116 47.370 1.00 21.88 121 ASN A O 1
ATOM 937 N N . ASP A 1 122 ? 29.012 68.803 46.451 1.00 24.58 122 ASP A N 1
ATOM 938 C CA . ASP A 1 122 ? 28.492 69.761 45.492 1.00 24.91 122 ASP A CA 1
ATOM 939 C C . ASP A 1 122 ? 27.493 69.125 44.514 1.00 24.16 122 ASP A C 1
ATOM 940 O O . ASP A 1 122 ? 26.600 69.776 44.012 1.00 22.54 122 ASP A O 1
ATOM 945 N N . LEU A 1 123 ? 27.612 67.826 44.269 1.00 23.17 123 LEU A N 1
ATOM 946 C CA . LEU A 1 123 ? 26.712 67.239 43.324 1.00 22.99 123 LEU A CA 1
ATOM 947 C C . LEU A 1 123 ? 25.338 66.927 43.938 1.00 22.09 123 LEU A C 1
ATOM 948 O O . LEU A 1 123 ? 24.368 66.718 43.201 1.00 20.77 123 LEU A O 1
ATOM 953 N N . VAL A 1 124 ? 25.245 66.896 45.272 1.00 22.10 124 VAL A N 1
ATOM 954 C CA . VAL A 1 124 ? 23.985 66.580 45.930 1.00 22.32 124 VAL A CA 1
ATOM 955 C C . VAL A 1 124 ? 22.946 67.644 45.634 1.00 23.43 124 VAL A C 1
ATOM 956 O O . VAL A 1 124 ? 23.242 68.838 45.669 1.00 23.22 124 VAL A O 1
ATOM 960 N N . GLY A 1 125 ? 21.724 67.190 45.353 1.00 24.44 125 GLY A N 1
ATOM 961 C CA . GLY A 1 125 ? 20.603 68.026 44.961 1.00 25.33 125 GLY A CA 1
ATOM 962 C C . GLY A 1 125 ? 20.509 68.285 43.469 1.00 26.70 125 GLY A C 1
ATOM 963 O O . GLY A 1 125 ? 19.597 68.986 42.986 1.00 25.72 125 GLY A O 1
ATOM 964 N N . LYS A 1 126 ? 21.471 67.738 42.727 1.00 27.42 126 LYS A N 1
ATOM 965 C CA . LYS A 1 126 ? 21.581 68.015 41.310 1.00 28.19 126 LYS A CA 1
ATOM 966 C C . LYS A 1 126 ? 21.234 66.758 40.514 1.00 28.18 126 LYS A C 1
ATOM 967 O O . LYS A 1 126 ? 20.847 65.740 41.091 1.00 23.85 126 LYS A O 1
ATOM 973 N N . THR A 1 127 ? 21.342 66.906 39.195 1.00 29.26 127 THR A N 1
ATOM 974 C CA . THR A 1 127 ? 21.085 65.878 38.186 1.00 30.84 127 THR A CA 1
ATOM 975 C C . THR A 1 127 ? 22.351 65.762 37.265 1.00 30.54 127 THR A C 1
ATOM 976 O O . THR A 1 127 ? 23.062 66.736 37.036 1.00 31.01 127 THR A O 1
ATOM 980 N N . THR A 1 128 ? 22.689 64.561 36.818 1.00 29.78 128 THR A N 1
ATOM 981 C CA . THR A 1 128 ? 23.836 64.374 35.923 1.00 28.67 128 THR A CA 1
ATOM 982 C C . THR A 1 128 ? 23.418 64.658 34.460 1.00 29.17 128 THR A C 1
ATOM 983 O O . THR A 1 128 ? 22.218 64.907 34.179 1.00 27.29 128 THR A O 1
ATOM 987 N N . GLU A 1 129 ? 24.399 64.639 33.556 1.00 29.86 129 GLU A N 1
ATOM 988 C CA . GLU A 1 129 ? 24.141 64.805 32.095 1.00 32.94 129 GLU A CA 1
ATOM 989 C C . GLU A 1 129 ? 22.882 64.019 31.599 1.00 32.47 129 GLU A C 1
ATOM 990 O O . GLU A 1 129 ? 22.021 64.555 30.905 1.00 31.12 129 GLU A O 1
ATOM 996 N N . ASP A 1 130 ? 22.770 62.754 32.018 1.00 31.62 130 ASP A N 1
ATOM 997 C CA . ASP A 1 130 ? 21.693 61.853 31.583 1.00 31.42 130 ASP A CA 1
ATOM 998 C C . ASP A 1 130 ? 20.475 61.892 32.566 1.00 30.62 130 ASP A C 1
ATOM 999 O O . ASP A 1 130 ? 19.498 61.109 32.487 1.00 31.20 130 ASP A O 1
ATOM 1004 N N . GLY A 1 131 ? 20.545 62.862 33.474 1.00 29.10 131 GLY A N 1
ATOM 1005 C CA . GLY A 1 131 ? 19.444 63.219 34.357 1.00 28.03 131 GLY A CA 1
ATOM 1006 C C . GLY A 1 131 ? 19.274 62.220 35.486 1.00 25.94 131 GLY A C 1
ATOM 1007 O O . GLY A 1 131 ? 18.124 61.971 35.931 1.00 27.39 131 GLY A O 1
ATOM 1008 N N . ILE A 1 132 ? 20.406 61.638 35.923 1.00 21.40 132 ILE A N 1
ATOM 1009 C CA . ILE A 1 132 ? 20.379 60.872 37.170 1.00 20.21 132 ILE A CA 1
ATOM 1010 C C . ILE A 1 132 ? 20.514 61.827 38.383 1.00 17.76 132 ILE A C 1
ATOM 1011 O O . ILE A 1 132 ? 21.482 62.573 38.438 1.00 17.64 132 ILE A O 1
ATOM 1016 N N . PRO A 1 133 ? 19.585 61.760 39.346 1.00 16.39 133 PRO A N 1
ATOM 1017 C CA . PRO A 1 133 ? 19.599 62.570 40.566 1.00 17.06 133 PRO A CA 1
ATOM 1018 C C . PRO A 1 133 ? 20.593 62.051 41.572 1.00 15.75 133 PRO A C 1
ATOM 1019 O O . PRO A 1 133 ? 20.749 60.854 41.663 1.00 14.89 133 PRO A O 1
ATOM 1023 N N . VAL A 1 134 ? 21.234 62.977 42.294 1.00 15.29 134 VAL A N 1
ATOM 1024 C CA . VAL A 1 134 ? 22.215 62.727 43.357 1.00 15.37 134 VAL A CA 1
ATOM 1025 C C . VAL A 1 134 ? 21.692 63.232 44.726 1.00 15.08 134 VAL A C 1
ATOM 1026 O O . VAL A 1 134 ? 21.278 64.434 44.817 1.00 17.45 134 VAL A O 1
ATOM 1030 N N . TYR A 1 135 ? 21.653 62.340 45.718 1.00 14.72 135 TYR A N 1
ATOM 1031 C CA . TYR A 1 135 ? 21.130 62.623 47.068 1.00 15.08 135 TYR A CA 1
ATOM 1032 C C . TYR A 1 135 ? 22.236 62.404 48.077 1.00 14.69 135 TYR A C 1
ATOM 1033 O O . TYR A 1 135 ? 23.282 61.780 47.786 1.00 14.00 135 TYR A O 1
ATOM 1042 N N . GLY A 1 136 ? 22.006 62.921 49.289 1.00 13.86 136 GLY A N 1
ATOM 1043 C CA . GLY A 1 136 ? 22.995 62.768 50.333 1.00 14.18 136 GLY A CA 1
ATOM 1044 C C . GLY A 1 136 ? 22.797 61.441 50.987 1.00 12.67 136 GLY A C 1
ATOM 1045 O O . GLY A 1 136 ? 21.705 61.034 51.167 1.00 13.47 136 GLY A O 1
ATOM 1046 N N . ILE A 1 137 ? 23.881 60.769 51.396 1.00 14.20 137 ILE A N 1
ATOM 1047 C CA . ILE A 1 137 ? 23.810 59.412 51.983 1.00 15.14 137 ILE A CA 1
ATOM 1048 C C . ILE A 1 137 ? 22.909 59.324 53.216 1.00 16.76 137 ILE A C 1
ATOM 1049 O O . ILE A 1 137 ? 22.295 58.307 53.461 1.00 18.37 137 ILE A O 1
ATOM 1054 N N . SER A 1 138 ? 22.843 60.386 53.999 1.00 17.11 138 SER A N 1
ATOM 1055 C CA . SER A 1 138 ? 21.949 60.376 55.183 1.00 18.55 138 SER A CA 1
ATOM 1056 C C . SER A 1 138 ? 20.470 60.093 54.881 1.00 18.48 138 SER A C 1
ATOM 1057 O O . SER A 1 138 ? 19.703 59.719 55.781 1.00 18.64 138 SER A O 1
ATOM 1060 N N . THR A 1 139 ? 20.063 60.370 53.647 1.00 16.75 139 THR A N 1
ATOM 1061 C CA . THR A 1 139 ? 18.673 60.192 53.197 1.00 17.46 139 THR A CA 1
ATOM 1062 C C . THR A 1 139 ? 18.390 58.848 52.538 1.00 18.49 139 THR A C 1
ATOM 1063 O O . THR A 1 139 ? 17.279 58.619 52.104 1.00 18.69 139 THR A O 1
ATOM 1067 N N . ILE A 1 140 ? 19.370 57.952 52.513 1.00 18.24 140 ILE A N 1
ATOM 1068 C CA . ILE A 1 140 ? 19.199 56.685 51.804 1.00 19.97 140 ILE A CA 1
ATOM 1069 C C . ILE A 1 140 ? 17.933 55.920 52.184 1.00 22.08 140 ILE A C 1
ATOM 1070 O O . ILE A 1 140 ? 17.248 55.454 51.293 1.00 20.66 140 ILE A O 1
ATOM 1075 N N . ASN A 1 141 ? 17.629 55.762 53.482 1.00 24.53 141 ASN A N 1
ATOM 1076 C CA . ASN A 1 141 ? 16.467 54.932 53.887 1.00 27.53 141 ASN A CA 1
ATOM 1077 C C . ASN A 1 141 ? 15.153 55.558 53.465 1.00 28.34 141 ASN A C 1
ATOM 1078 O O . ASN A 1 141 ? 14.239 54.825 53.074 1.00 29.76 141 ASN A O 1
ATOM 1083 N N . ASP A 1 142 ? 15.104 56.885 53.402 1.00 28.12 142 ASP A N 1
ATOM 1084 C CA . ASP A 1 142 ? 13.947 57.610 52.816 1.00 29.62 142 ASP A CA 1
ATOM 1085 C C . ASP A 1 142 ? 13.699 57.276 51.360 1.00 28.19 142 ASP A C 1
ATOM 1086 O O . ASP A 1 142 ? 12.525 57.131 50.921 1.00 28.28 142 ASP A O 1
ATOM 1091 N N . HIS A 1 143 ? 14.785 57.168 50.590 1.00 26.01 143 HIS A N 1
ATOM 1092 C CA . HIS A 1 143 ? 14.666 56.927 49.168 1.00 24.48 143 HIS A CA 1
ATOM 1093 C C . HIS A 1 143 ? 14.381 55.454 48.890 1.00 24.19 143 HIS A C 1
ATOM 1094 O O . HIS A 1 143 ? 13.707 55.159 47.901 1.00 24.92 143 HIS A O 1
ATOM 1101 N N . LEU A 1 144 ? 14.824 54.557 49.771 1.00 23.99 144 LEU A N 1
ATOM 1102 C CA . LEU A 1 144 ? 14.596 53.106 49.631 1.00 25.44 144 LEU A CA 1
ATOM 1103 C C . LEU A 1 144 ? 13.311 52.553 50.285 1.00 26.37 144 LEU A C 1
ATOM 1104 O O . LEU A 1 144 ? 12.819 51.504 49.761 1.00 27.49 144 LEU A O 1
ATOM 1109 N N . ASP A 1 146 ? 10.219 52.214 49.875 1.00 25.61 146 ASP A N 1
ATOM 1110 C CA . ASP A 1 146 ? 9.200 52.123 48.774 1.00 25.71 146 ASP A CA 1
ATOM 1111 C C . ASP A 1 146 ? 9.757 51.759 47.375 1.00 23.05 146 ASP A C 1
ATOM 1112 O O . ASP A 1 146 ? 9.005 51.583 46.385 1.00 20.97 146 ASP A O 1
ATOM 1117 N N . SER A 1 147 ? 11.076 51.624 47.297 1.00 19.01 147 SER A N 1
ATOM 1118 C CA . SER A 1 147 ? 11.810 51.626 46.032 1.00 16.86 147 SER A CA 1
ATOM 1119 C C . SER A 1 147 ? 11.940 50.266 45.432 1.00 14.78 147 SER A C 1
ATOM 1120 O O . SER A 1 147 ? 11.964 49.229 46.131 1.00 15.20 147 SER A O 1
ATOM 1123 N N . ASP A 1 148 ? 12.233 50.246 44.140 1.00 14.19 148 ASP A N 1
ATOM 1124 C CA . ASP A 1 148 ? 12.535 48.976 43.448 1.00 12.85 148 ASP A CA 1
ATOM 1125 C C . ASP A 1 148 ? 14.007 48.641 43.480 1.00 11.83 148 ASP A C 1
ATOM 1126 O O . ASP A 1 148 ? 14.387 47.603 42.971 1.00 12.72 148 ASP A O 1
ATOM 1131 N N . ILE A 1 149 ? 14.841 49.485 44.035 1.00 10.66 149 ILE A N 1
ATOM 1132 C CA . ILE A 1 149 ? 16.302 49.240 44.007 1.00 9.96 149 ILE A CA 1
ATOM 1133 C C . ILE A 1 149 ? 16.744 48.333 45.163 1.00 10.17 149 ILE A C 1
ATOM 1134 O O . ILE A 1 149 ? 16.438 48.617 46.335 1.00 12.82 149 ILE A O 1
ATOM 1139 N N . GLU A 1 150 ? 17.374 47.238 44.786 1.00 10.47 150 GLU A N 1
ATOM 1140 C CA . GLU A 1 150 ? 17.974 46.300 45.756 1.00 11.08 150 GLU A CA 1
ATOM 1141 C C . GLU A 1 150 ? 19.425 46.008 45.420 1.00 10.49 150 GLU A C 1
ATOM 1142 O O . GLU A 1 150 ? 20.046 45.158 46.038 1.00 11.48 150 GLU A O 1
ATOM 1148 N N . THR A 1 151 ? 20.030 46.816 44.536 1.00 8.34 151 THR A N 1
ATOM 1149 C CA . THR A 1 151 ? 21.391 46.592 44.070 1.00 9.66 151 THR A CA 1
ATOM 1150 C C . THR A 1 151 ? 22.118 47.895 44.050 1.00 8.49 151 THR A C 1
ATOM 1151 O O . THR A 1 151 ? 21.546 48.933 43.655 1.00 9.56 151 THR A O 1
ATOM 1155 N N . ALA A 1 152 ? 23.377 47.886 44.533 1.00 7.75 152 ALA A N 1
ATOM 1156 C CA . ALA A 1 152 ? 24.251 49.042 44.595 1.00 8.08 152 ALA A CA 1
ATOM 1157 C C . ALA A 1 152 ? 25.551 48.827 43.935 1.00 8.62 152 ALA A C 1
ATOM 1158 O O . ALA A 1 152 ? 26.145 47.765 44.110 1.00 8.63 152 ALA A O 1
ATOM 1160 N N . ILE A 1 153 ? 26.063 49.884 43.361 1.00 8.95 153 ILE A N 1
ATOM 1161 C CA . ILE A 1 153 ? 27.463 49.974 42.954 1.00 8.00 153 ILE A CA 1
ATOM 1162 C C . ILE A 1 153 ? 28.153 50.844 44.002 1.00 7.33 153 ILE A C 1
ATOM 1163 O O . ILE A 1 153 ? 27.763 51.998 44.241 1.00 8.51 153 ILE A O 1
ATOM 1168 N N . LEU A 1 154 ? 29.233 50.340 44.559 1.00 7.75 154 LEU A N 1
ATOM 1169 C CA . LEU A 1 154 ? 29.955 50.966 45.682 1.00 8.63 154 LEU A CA 1
ATOM 1170 C C . LEU A 1 154 ? 31.312 51.485 45.219 1.00 9.09 154 LEU A C 1
ATOM 1171 O O . LEU A 1 154 ? 32.200 50.691 44.885 1.00 8.82 154 LEU A O 1
ATOM 1176 N N . THR A 1 155 ? 31.441 52.818 45.175 1.00 11.02 155 THR A N 1
ATOM 1177 C CA . THR A 1 155 ? 32.631 53.540 44.660 1.00 9.53 155 THR A CA 1
ATOM 1178 C C . THR A 1 155 ? 32.999 54.699 45.651 1.00 10.94 155 THR A C 1
ATOM 1179 O O . THR A 1 155 ? 33.227 55.833 45.270 1.00 11.11 155 THR A O 1
ATOM 1183 N N . VAL A 1 156 ? 32.949 54.388 46.935 1.00 10.60 156 VAL A N 1
ATOM 1184 C CA . VAL A 1 156 ? 33.459 55.269 47.985 1.00 10.89 156 VAL A CA 1
ATOM 1185 C C . VAL A 1 156 ? 34.963 55.053 48.179 1.00 12.43 156 VAL A C 1
ATOM 1186 O O . VAL A 1 156 ? 35.486 54.035 47.733 1.00 12.11 156 VAL A O 1
ATOM 1190 N N . PRO A 1 157 ? 35.659 55.954 48.937 1.00 12.58 157 PRO A N 1
ATOM 1191 C CA . PRO A 1 157 ? 37.051 55.622 49.228 1.00 13.55 157 PRO A CA 1
ATOM 1192 C C . PRO A 1 157 ? 37.166 54.267 49.965 1.00 12.60 157 PRO A C 1
ATOM 1193 O O . PRO A 1 157 ? 36.260 53.876 50.742 1.00 12.15 157 PRO A O 1
ATOM 1197 N N . SER A 1 158 ? 38.291 53.614 49.790 1.00 13.95 158 SER A N 1
ATOM 1198 C CA . SER A 1 158 ? 38.588 52.288 50.375 1.00 14.04 158 SER A CA 1
ATOM 1199 C C . SER A 1 158 ? 38.399 52.284 51.896 1.00 15.37 158 SER A C 1
ATOM 1200 O O . SER A 1 158 ? 37.775 51.392 52.460 1.00 14.63 158 SER A O 1
ATOM 1203 N N . THR A 1 159 ? 38.855 53.360 52.539 1.00 16.06 159 THR A N 1
ATOM 1204 C CA . THR A 1 159 ? 38.622 53.547 53.987 1.00 17.29 159 THR A CA 1
ATOM 1205 C C . THR A 1 159 ? 37.174 53.586 54.458 1.00 15.38 159 THR A C 1
ATOM 1206 O O . THR A 1 159 ? 36.915 53.293 55.600 1.00 15.78 159 THR A O 1
ATOM 1210 N N . GLU A 1 160 ? 36.232 53.879 53.560 1.00 14.08 160 GLU A N 1
ATOM 1211 C CA . GLU A 1 160 ? 34.836 54.060 53.923 1.00 12.54 160 GLU A CA 1
ATOM 1212 C C . GLU A 1 160 ? 34.006 52.896 53.421 1.00 11.05 160 GLU A C 1
ATOM 1213 O O . GLU A 1 160 ? 32.860 52.829 53.716 1.00 11.58 160 GLU A O 1
ATOM 1219 N N . ALA A 1 161 ? 34.583 52.008 52.633 1.00 11.13 161 ALA A N 1
ATOM 1220 C CA . ALA A 1 161 ? 33.760 50.979 51.964 1.00 11.70 161 ALA A CA 1
ATOM 1221 C C . ALA A 1 161 ? 32.957 50.089 52.914 1.00 10.47 161 ALA A C 1
ATOM 1222 O O . ALA A 1 161 ? 31.791 49.796 52.678 1.00 10.56 161 ALA A O 1
ATOM 1224 N N . GLN A 1 162 ? 33.586 49.591 53.978 1.00 11.07 162 GLN A N 1
ATOM 1225 C CA . GLN A 1 162 ? 32.828 48.726 54.932 1.00 11.39 162 GLN A CA 1
ATOM 1226 C C . GLN A 1 162 ? 31.681 49.429 55.657 1.00 11.42 162 GLN A C 1
ATOM 1227 O O . GLN A 1 162 ? 30.563 48.892 55.733 1.00 11.89 162 GLN A O 1
ATOM 1233 N N . GLU A 1 163 ? 31.940 50.639 56.136 1.00 11.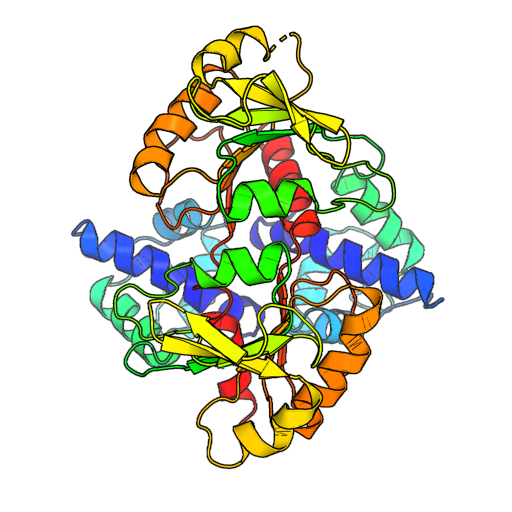96 163 GLU A N 1
ATOM 1234 C CA . GLU A 1 163 ? 30.923 51.416 56.778 1.00 13.10 163 GLU A CA 1
ATOM 1235 C C . GLU A 1 163 ? 29.762 51.727 55.836 1.00 12.25 163 GLU A C 1
ATOM 1236 O O . GLU A 1 163 ? 28.614 51.630 56.207 1.00 12.16 163 GLU A O 1
ATOM 1242 N N . VAL A 1 164 ? 30.073 52.067 54.583 1.00 10.59 164 VAL A N 1
ATOM 1243 C CA . VAL A 1 164 ? 29.000 52.455 53.673 1.00 9.54 164 VAL A CA 1
ATOM 1244 C C . VAL A 1 164 ? 28.252 51.141 53.301 1.00 10.29 164 VAL A C 1
ATOM 1245 O O . VAL A 1 164 ? 27.053 51.165 53.165 1.00 11.14 164 VAL A O 1
ATOM 1249 N N . ALA A 1 165 ? 28.959 50.043 53.020 1.00 10.14 165 ALA A N 1
ATOM 1250 C CA . ALA A 1 165 ? 28.323 48.771 52.769 1.00 10.37 165 ALA A CA 1
ATOM 1251 C C . ALA A 1 165 ? 27.312 48.353 53.859 1.00 10.10 165 ALA A C 1
ATOM 1252 O O . ALA A 1 165 ? 26.183 47.900 53.580 1.00 8.84 165 ALA A O 1
ATOM 1254 N N . ASP A 1 166 ? 27.715 48.556 55.099 1.00 11.35 166 ASP A N 1
ATOM 1255 C CA . ASP A 1 166 ? 26.834 48.265 56.202 1.00 13.77 166 ASP A CA 1
ATOM 1256 C C . ASP A 1 166 ? 25.591 49.125 56.174 1.00 13.68 166 ASP A C 1
ATOM 1257 O O . ASP A 1 166 ? 24.487 48.629 56.445 1.00 15.33 166 ASP A O 1
ATOM 1262 N N . ILE A 1 167 ? 25.760 50.415 55.855 1.00 15.42 167 ILE A N 1
ATOM 1263 C CA . ILE A 1 167 ? 24.626 51.349 55.675 1.00 15.27 167 ILE A CA 1
ATOM 1264 C C . ILE A 1 167 ? 23.676 50.882 54.557 1.00 13.94 167 ILE A C 1
ATOM 1265 O O . ILE A 1 167 ? 22.444 50.862 54.729 1.00 14.14 167 ILE A O 1
ATOM 1270 N N . LEU A 1 168 ? 24.261 50.435 53.443 1.00 12.07 168 LEU A N 1
ATOM 1271 C CA . LEU A 1 168 ? 23.425 49.911 52.321 1.00 11.24 168 LEU A CA 1
ATOM 1272 C C . LEU A 1 168 ? 22.589 48.690 52.749 1.00 11.87 168 LEU A C 1
ATOM 1273 O O . LEU A 1 168 ? 21.371 48.531 52.391 1.00 12.21 168 LEU A O 1
ATOM 1278 N N . VAL A 1 169 ? 23.231 47.794 53.461 1.00 12.35 169 VAL A N 1
ATOM 1279 C CA . VAL A 1 169 ? 22.605 46.546 53.801 1.00 12.64 169 VAL A CA 1
ATOM 1280 C C . VAL A 1 169 ? 21.429 46.903 54.784 1.00 13.95 169 VAL A C 1
ATOM 1281 O O . VAL A 1 169 ? 20.364 46.379 54.672 1.00 15.02 169 VAL A O 1
ATOM 1285 N N . LYS A 1 170 ? 21.672 47.840 55.681 1.00 14.27 170 LYS A N 1
ATOM 1286 C CA . LYS A 1 170 ? 20.634 48.261 56.659 1.00 15.65 170 LYS A CA 1
ATOM 1287 C C . LYS A 1 170 ? 19.399 48.858 55.918 1.00 17.23 170 LYS A C 1
ATOM 1288 O O . LYS A 1 170 ? 18.219 48.626 56.320 1.00 18.56 170 LYS A O 1
ATOM 1294 N N . ALA A 1 171 ? 19.654 49.595 54.829 1.00 17.69 171 ALA A N 1
ATOM 1295 C CA . ALA A 1 171 ? 18.612 50.215 54.013 1.00 17.78 171 ALA A CA 1
ATOM 1296 C C . ALA A 1 171 ? 17.848 49.268 53.094 1.00 18.67 171 ALA A C 1
ATOM 1297 O O . ALA A 1 171 ? 16.840 49.669 52.478 1.00 21.25 171 ALA A O 1
ATOM 1299 N N . GLY A 1 172 ? 18.388 48.059 52.886 1.00 17.76 172 GLY A N 1
ATOM 1300 C CA . GLY A 1 172 ? 17.718 47.041 52.120 1.00 17.32 172 GLY A CA 1
ATOM 1301 C C . GLY A 1 172 ? 18.400 46.560 50.853 1.00 16.03 172 GLY A C 1
ATOM 1302 O O . GLY A 1 172 ? 17.861 45.779 50.107 1.00 16.51 172 GLY A O 1
ATOM 1303 N N . ILE A 1 173 ? 19.606 46.994 50.631 1.00 14.50 173 ILE A N 1
ATOM 1304 C CA . ILE A 1 173 ? 20.390 46.545 49.477 1.00 11.83 173 ILE A CA 1
ATOM 1305 C C . ILE A 1 173 ? 20.802 45.078 49.719 1.00 11.77 173 ILE A C 1
ATOM 1306 O O . ILE A 1 173 ? 21.283 44.741 50.798 1.00 11.98 173 ILE A O 1
ATOM 1311 N N . LYS A 1 174 ? 20.583 44.234 48.721 1.00 10.82 174 LYS A N 1
ATOM 1312 C CA . LYS A 1 174 ? 20.844 42.782 48.772 1.00 11.54 174 LYS A CA 1
ATOM 1313 C C . LYS A 1 174 ? 22.034 42.349 47.904 1.00 10.48 174 LYS A C 1
ATOM 1314 O O . LYS A 1 174 ? 22.484 41.231 48.003 1.00 10.41 174 LYS A O 1
ATOM 1320 N N . GLY A 1 175 ? 22.546 43.220 47.068 1.00 9.61 175 GLY A N 1
ATOM 1321 C CA . GLY A 1 175 ? 23.715 42.904 46.219 1.00 8.79 175 GLY A CA 1
ATOM 1322 C C . GLY A 1 175 ? 24.530 44.147 46.006 1.00 8.45 175 GLY A C 1
ATOM 1323 O O . GLY A 1 175 ? 23.949 45.228 45.739 1.00 8.28 175 GLY A O 1
ATOM 1324 N N . ILE A 1 176 ? 25.849 44.033 46.059 1.00 8.28 176 ILE A N 1
ATOM 1325 C CA . ILE A 1 176 ? 26.755 45.182 45.884 1.00 8.05 176 ILE A CA 1
ATOM 1326 C C . ILE A 1 176 ? 27.885 44.815 44.880 1.00 7.76 176 ILE A C 1
ATOM 1327 O O . ILE A 1 176 ? 28.477 43.716 44.961 1.00 8.54 176 ILE A O 1
ATOM 1332 N N . LEU A 1 177 ? 28.049 45.642 43.862 1.00 7.58 177 LEU A N 1
ATOM 1333 C CA . LEU A 1 177 ? 29.215 45.572 42.943 1.00 8.13 177 LEU A CA 1
ATOM 1334 C C . LEU A 1 177 ? 30.196 46.565 43.506 1.00 7.03 177 LEU A C 1
ATOM 1335 O O . LEU A 1 177 ? 29.996 47.800 43.448 1.00 7.50 177 LEU A O 1
ATOM 1340 N N . SER A 1 178 ? 31.218 46.067 44.145 1.00 8.23 178 SER A N 1
ATOM 1341 C CA . SER A 1 178 ? 32.228 46.874 44.749 1.00 8.35 178 SER A CA 1
ATOM 1342 C C . SER A 1 178 ? 33.487 47.064 43.917 1.00 9.09 178 SER A C 1
ATOM 1343 O O . SER A 1 178 ? 34.122 46.102 43.483 1.00 10.79 178 SER A O 1
ATOM 1346 N N . PHE A 1 179 ? 33.962 48.325 43.877 1.00 9.52 179 PHE A N 1
ATOM 1347 C CA . PHE A 1 179 ? 35.218 48.687 43.198 1.00 9.64 179 PHE A CA 1
ATOM 1348 C C . PHE A 1 179 ? 36.370 48.880 44.183 1.00 9.03 179 PHE A C 1
ATOM 1349 O O . PHE A 1 179 ? 37.492 48.949 43.750 1.00 11.34 179 PHE A O 1
ATOM 1357 N N . SER A 1 180 ? 36.129 48.858 45.485 1.00 12.70 180 SER A N 1
ATOM 1358 C CA . SER A 1 180 ? 37.233 49.047 46.454 1.00 13.78 180 SER A CA 1
ATOM 1359 C C . SER A 1 180 ? 37.994 47.818 46.599 1.00 15.92 180 SER A C 1
ATOM 1360 O O . SER A 1 180 ? 37.382 46.741 46.633 1.00 16.92 180 SER A O 1
ATOM 1363 N N . PRO A 1 181 ? 39.346 47.937 46.676 1.00 17.08 181 PRO A N 1
ATOM 1364 C CA . PRO A 1 181 ? 40.134 46.748 46.931 1.00 18.35 181 PRO A CA 1
ATOM 1365 C C . PRO A 1 181 ? 40.197 46.448 48.419 1.00 20.00 181 PRO A C 1
ATOM 1366 O O . PRO A 1 181 ? 41.290 46.460 49.036 1.00 22.07 181 PRO A O 1
ATOM 1370 N N . VAL A 1 182 ? 39.016 46.224 48.993 1.00 18.82 182 VAL A N 1
ATOM 1371 C CA . VAL A 1 182 ? 38.802 45.936 50.399 1.00 18.89 182 VAL A CA 1
ATOM 1372 C C . VAL A 1 182 ? 37.853 44.719 50.502 1.00 17.34 182 VAL A C 1
ATOM 1373 O O . VAL A 1 182 ? 36.877 44.659 49.830 1.00 16.40 182 VAL A O 1
ATOM 1377 N N . HIS A 1 183 ? 38.187 43.695 51.291 1.00 16.86 183 HIS A N 1
ATOM 1378 C CA . HIS A 1 183 ? 37.275 42.581 51.539 1.00 15.68 183 HIS A CA 1
ATOM 1379 C C . HIS A 1 183 ? 36.211 43.076 52.446 1.00 14.58 183 HIS A C 1
ATOM 1380 O O . HIS A 1 183 ? 36.540 43.650 53.492 1.00 17.52 183 HIS A O 1
ATOM 1387 N N . LEU A 1 184 ? 34.944 42.920 52.045 1.00 12.79 184 LEU A N 1
ATOM 1388 C CA . LEU A 1 184 ? 33.808 43.345 52.859 1.00 12.99 184 LEU A CA 1
ATOM 1389 C C . LEU A 1 184 ? 33.265 42.156 53.637 1.00 14.35 184 LEU A C 1
ATOM 1390 O O . LEU A 1 184 ? 33.173 41.041 53.112 1.00 15.28 184 LEU A O 1
ATOM 1395 N N . THR A 1 185 ? 32.956 42.390 54.919 1.00 15.46 185 THR A N 1
ATOM 1396 C CA . THR A 1 185 ? 32.313 41.397 55.769 1.00 15.77 185 THR A CA 1
ATOM 1397 C C . THR A 1 185 ? 30.878 41.813 55.977 1.00 14.59 185 THR A C 1
ATOM 1398 O O . THR A 1 185 ? 30.632 42.830 56.647 1.00 15.40 185 THR A O 1
ATOM 1402 N N . LEU A 1 186 ? 29.940 41.061 55.354 1.00 13.49 186 LEU A N 1
ATOM 1403 C CA . LEU A 1 186 ? 28.518 41.383 55.345 1.00 13.24 186 LEU A CA 1
ATOM 1404 C C . LEU A 1 186 ? 27.788 40.099 55.592 1.00 12.83 186 LEU A C 1
ATOM 1405 O O . LEU A 1 186 ? 28.398 39.047 55.457 1.00 15.06 186 LEU A O 1
ATOM 1410 N N . PRO A 1 187 ? 26.488 40.173 55.894 1.00 11.39 187 PRO A N 1
ATOM 1411 C CA . PRO A 1 187 ? 25.724 38.944 56.157 1.00 11.40 187 PRO A CA 1
ATOM 1412 C C . PRO A 1 187 ? 25.732 37.952 54.985 1.00 11.77 187 PRO A C 1
ATOM 1413 O O . PRO A 1 187 ? 25.821 38.363 53.815 1.00 12.11 187 PRO A O 1
ATOM 1417 N N . LYS A 1 188 ? 25.627 36.654 55.283 1.00 13.35 188 LYS A N 1
ATOM 1418 C CA . LYS A 1 188 ? 25.690 35.640 54.222 1.00 15.28 188 LYS A CA 1
ATOM 1419 C C . LYS A 1 188 ? 24.705 35.854 53.093 1.00 15.84 188 LYS A C 1
ATOM 1420 O O . LYS A 1 188 ? 25.007 35.502 51.958 1.00 18.32 188 LYS A O 1
ATOM 1426 N N . ASP A 1 189 ? 23.556 36.434 53.356 1.00 15.73 189 ASP A N 1
ATOM 1427 C CA . ASP A 1 189 ? 22.509 36.538 52.331 1.00 17.87 189 ASP A CA 1
ATOM 1428 C C . ASP A 1 189 ? 22.709 37.746 51.402 1.00 16.11 189 ASP A C 1
ATOM 1429 O O . ASP A 1 189 ? 21.914 37.957 50.503 1.00 18.25 189 ASP A O 1
ATOM 1434 N N . ILE A 1 190 ? 23.768 38.528 51.614 1.00 13.88 190 ILE A N 1
ATOM 1435 C CA . ILE A 1 190 ? 24.118 39.636 50.752 1.00 12.14 190 ILE A CA 1
ATOM 1436 C C . ILE A 1 190 ? 25.197 39.182 49.797 1.00 12.82 190 ILE A C 1
ATOM 1437 O O . ILE A 1 190 ? 26.206 38.585 50.225 1.00 12.01 190 ILE A O 1
ATOM 1442 N N . ILE A 1 191 ? 24.996 39.478 48.508 1.00 13.47 191 ILE A N 1
ATOM 1443 C CA . ILE A 1 191 ? 25.987 39.077 47.503 1.00 12.31 191 ILE A CA 1
ATOM 1444 C C . ILE A 1 191 ? 26.856 40.282 47.200 1.00 12.35 191 ILE A C 1
ATOM 1445 O O . ILE A 1 191 ? 26.373 41.374 46.998 1.00 10.80 191 ILE A O 1
ATOM 1450 N N . VAL A 1 192 ? 28.177 40.043 47.171 1.00 12.83 192 VAL A N 1
ATOM 1451 C CA . VAL A 1 192 ? 29.136 41.037 46.746 1.00 13.60 192 VAL A CA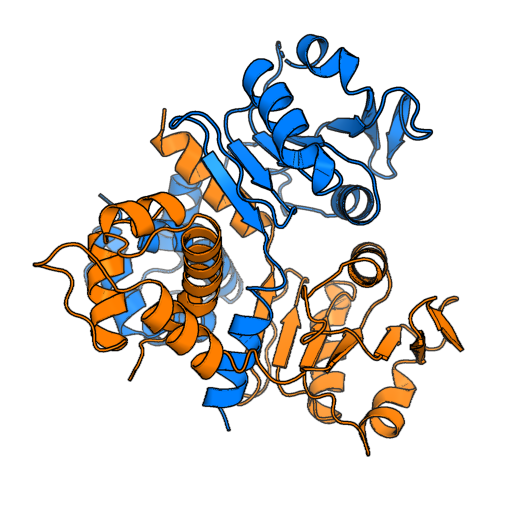 1
ATOM 1452 C C . VAL A 1 192 ? 29.947 40.473 45.579 1.00 14.66 192 VAL A C 1
ATOM 1453 O O . VAL A 1 192 ? 30.530 39.370 45.649 1.00 17.83 192 VAL A O 1
ATOM 1457 N N . GLN A 1 193 ? 30.011 41.277 44.533 1.00 15.07 193 GLN A N 1
ATOM 1458 C CA . GLN A 1 193 ? 30.783 41.050 43.325 1.00 14.92 193 GLN A CA 1
ATOM 1459 C C . GLN A 1 193 ? 31.870 42.134 43.285 1.00 15.42 193 GLN A C 1
ATOM 1460 O O . GLN A 1 193 ? 31.540 43.320 43.213 1.00 14.84 193 GLN A O 1
ATOM 1466 N N . TYR A 1 194 ? 33.143 41.771 43.283 1.00 13.13 194 TYR A N 1
ATOM 1467 C CA . TYR A 1 194 ? 34.217 42.706 43.321 1.00 13.43 194 TYR A CA 1
ATOM 1468 C C . TYR A 1 194 ? 34.822 42.898 41.938 1.00 12.89 194 TYR A C 1
ATOM 1469 O O . TYR A 1 194 ? 35.117 41.933 41.209 1.00 14.63 194 TYR A O 1
ATOM 1478 N N . VAL A 1 195 ? 34.900 44.166 41.557 1.00 11.56 195 VAL A N 1
ATOM 1479 C CA . VAL A 1 195 ? 35.621 44.618 40.328 1.00 12.34 195 VAL A CA 1
ATOM 1480 C C . VAL A 1 195 ? 37.043 44.921 40.815 1.00 11.78 195 VAL A C 1
ATOM 1481 O O . VAL A 1 195 ? 37.237 45.861 41.613 1.00 12.98 195 VAL A O 1
ATOM 1485 N N . ASP A 1 196 ? 38.012 44.109 40.392 1.00 8.32 196 ASP A N 1
ATOM 1486 C CA . ASP A 1 196 ? 39.367 44.261 40.925 1.00 7.20 196 ASP A CA 1
ATOM 1487 C C . ASP A 1 196 ? 40.291 44.394 39.699 1.00 5.74 196 ASP A C 1
ATOM 1488 O O . ASP A 1 196 ? 40.725 43.422 39.098 1.00 6.42 196 ASP A O 1
ATOM 1493 N N . LEU A 1 197 ? 40.583 45.608 39.337 1.00 5.90 197 LEU A N 1
ATOM 1494 C CA . LEU A 1 197 ? 41.391 45.902 38.115 1.00 6.88 197 LEU A CA 1
ATOM 1495 C C . LEU A 1 197 ? 42.809 45.413 38.216 1.00 6.92 197 LEU A C 1
ATOM 1496 O O . LEU A 1 197 ? 43.405 45.053 37.207 1.00 6.79 197 LEU A O 1
ATOM 1501 N N . THR A 1 198 ? 43.357 45.362 39.439 1.00 7.87 198 THR A N 1
ATOM 1502 C CA . THR A 1 198 ? 44.677 44.752 39.625 1.00 8.44 198 THR A CA 1
ATOM 1503 C C . THR A 1 198 ? 44.691 43.267 39.225 1.00 6.53 198 THR A C 1
ATOM 1504 O O . THR A 1 198 ? 45.548 42.816 38.475 1.00 6.47 198 THR A O 1
ATOM 1508 N N . SER A 1 199 ? 43.683 42.553 39.689 1.00 6.40 199 SER A N 1
ATOM 1509 C CA . SER A 1 199 ? 43.598 41.156 39.420 1.00 5.75 199 SER A CA 1
ATOM 1510 C C . SER A 1 199 ? 43.289 40.926 37.922 1.00 5.71 199 SER A C 1
ATOM 1511 O O . SER A 1 199 ? 43.895 40.019 37.325 1.00 5.54 199 SER A O 1
ATOM 1514 N N . GLU A 1 200 ? 42.575 41.880 37.267 1.00 4.83 200 GLU A N 1
ATOM 1515 C CA A GLU A 1 200 ? 42.342 41.788 35.812 0.60 5.49 200 GLU A CA 1
ATOM 1516 C CA B GLU A 1 200 ? 42.351 41.755 35.821 0.40 5.72 200 GLU A CA 1
ATOM 1517 C C . GLU A 1 200 ? 43.684 41.921 35.078 1.00 5.35 200 GLU A C 1
ATOM 1518 O O . GLU A 1 200 ? 43.960 41.201 34.118 1.00 6.00 200 GLU A O 1
ATOM 1529 N N . LEU A 1 201 ? 44.469 42.917 35.467 1.00 5.89 201 LEU A N 1
ATOM 1530 C CA . LEU A 1 201 ? 45.753 43.137 34.767 1.00 5.36 201 LEU A CA 1
ATOM 1531 C C . LEU A 1 201 ? 46.733 41.965 35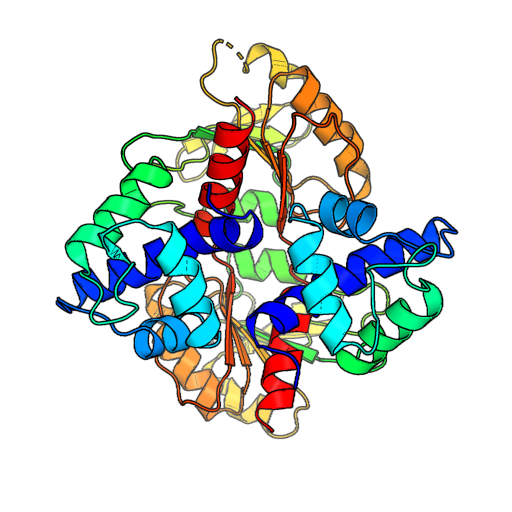.028 1.00 6.69 201 LEU A C 1
ATOM 1532 O O . LEU A 1 201 ? 47.452 41.583 34.123 1.00 6.15 201 LEU A O 1
ATOM 1537 N N . GLN A 1 202 ? 46.747 41.417 36.248 1.00 5.52 202 GLN A N 1
ATOM 1538 C CA . GLN A 1 202 ? 47.585 40.240 36.511 1.00 4.50 202 GLN A CA 1
ATOM 1539 C C . GLN A 1 202 ? 47.188 39.074 35.646 1.00 5.11 202 GLN A C 1
ATOM 1540 O O . GLN A 1 202 ? 48.033 38.332 35.170 1.00 5.35 202 GLN A O 1
ATOM 1546 N N . THR A 1 203 ? 45.898 38.867 35.434 1.00 4.74 203 THR A N 1
ATOM 1547 C CA . THR A 1 203 ? 45.422 37.815 34.556 1.00 4.43 203 THR A CA 1
ATOM 1548 C C . THR A 1 203 ? 45.893 38.038 33.120 1.00 5.81 203 THR A C 1
ATOM 1549 O O . THR A 1 203 ? 46.418 37.135 32.474 1.00 5.10 203 THR A O 1
ATOM 1553 N N . LEU A 1 204 ? 45.768 39.263 32.666 1.00 5.24 204 LEU A N 1
ATOM 1554 C CA . LEU A 1 204 ? 46.199 39.625 31.315 1.00 5.43 204 LEU A CA 1
ATOM 1555 C C . LEU A 1 204 ? 47.690 39.350 31.109 1.00 5.22 204 LEU A C 1
ATOM 1556 O O . LEU A 1 204 ? 48.071 38.668 30.164 1.00 5.87 204 LEU A O 1
ATOM 1561 N N . LEU A 1 205 ? 48.498 39.788 32.052 1.00 4.65 205 LEU A N 1
ATOM 1562 C CA . LEU A 1 205 ? 49.948 39.566 31.939 1.00 5.28 205 LEU A CA 1
ATOM 1563 C C . LEU A 1 205 ? 50.320 38.096 32.008 1.00 4.59 205 LEU A C 1
ATOM 1564 O O . LEU A 1 205 ? 51.206 37.679 31.263 1.00 6.13 205 LEU A O 1
ATOM 1569 N N . TYR A 1 206 ? 49.622 37.312 32.807 1.00 6.08 206 TYR A N 1
ATOM 1570 C CA . TYR A 1 206 ? 49.836 35.867 32.846 1.00 5.26 206 TYR A CA 1
ATOM 1571 C C . TYR A 1 206 ? 49.611 35.244 31.458 1.00 5.25 206 TYR A C 1
ATOM 1572 O O . TYR A 1 206 ? 50.470 34.553 30.936 1.00 6.19 206 TYR A O 1
ATOM 1581 N N . PHE A 1 207 ? 48.522 35.604 30.810 1.00 5.32 207 PHE A N 1
ATOM 1582 C CA . PHE A 1 207 ? 48.246 35.173 29.459 1.00 6.36 207 PHE A CA 1
ATOM 1583 C C . PHE A 1 207 ? 49.199 35.661 28.409 1.00 5.55 207 PHE A C 1
ATOM 1584 O O . PHE A 1 207 ? 49.597 34.924 27.483 1.00 7.57 207 PHE A O 1
ATOM 1592 N N . MET A 1 208 ? 49.615 36.903 28.523 1.00 6.45 208 MET A N 1
ATOM 1593 C CA . MET A 1 208 ? 50.641 37.415 27.632 1.00 7.98 208 MET A CA 1
ATOM 1594 C C . MET A 1 208 ? 51.942 36.616 27.807 1.00 7.90 208 MET A C 1
ATOM 1595 O O . MET A 1 208 ? 52.580 36.253 26.807 1.00 9.54 208 MET A O 1
ATOM 1600 N N . ASN A 1 209 ? 52.318 36.299 29.034 1.00 7.84 209 ASN A N 1
ATOM 1601 C CA . ASN A 1 209 ? 53.563 35.571 29.266 1.00 10.34 209 ASN A CA 1
ATOM 1602 C C . ASN A 1 209 ? 53.449 34.127 28.664 1.00 10.78 209 ASN A C 1
ATOM 1603 O O . ASN A 1 209 ? 54.409 33.598 28.171 1.00 12.91 209 ASN A O 1
ATOM 1608 N N . GLN A 1 210 ? 52.260 33.528 28.682 1.00 13.04 210 GLN A N 1
ATOM 1609 C CA . GLN A 1 210 ? 52.009 32.216 28.111 1.00 14.88 210 GLN A CA 1
ATOM 1610 C C . GLN A 1 210 ? 52.056 32.220 26.618 1.00 17.15 210 GLN A C 1
ATOM 1611 O O . GLN A 1 210 ? 52.240 31.146 26.037 1.00 17.94 210 GLN A O 1
ATOM 1617 N N . GLN A 1 211 ? 51.869 33.388 25.989 1.00 18.34 211 GLN A N 1
ATOM 1618 C CA . GLN A 1 211 ? 52.007 33.502 24.514 1.00 22.21 211 GLN A CA 1
ATOM 1619 C C . GLN A 1 211 ? 53.418 33.632 23.989 1.00 24.79 211 GLN A C 1
ATOM 1620 O O . GLN A 1 211 ? 53.627 33.489 22.757 1.00 27.07 211 GLN A O 1
ATOM 1626 N N . ARG A 1 212 ? 54.382 33.928 24.859 1.00 27.06 212 ARG A N 1
ATOM 1627 C CA . ARG A 1 212 ? 55.757 34.219 24.474 1.00 28.81 212 ARG A CA 1
ATOM 1628 C C . ARG A 1 212 ? 56.515 32.888 24.427 1.00 30.09 212 ARG A C 1
ATOM 1629 O O . ARG A 1 212 ? 55.924 31.814 24.139 1.00 31.07 212 ARG A O 1
ATOM 1637 N N . SER B 1 6 ? 50.659 23.486 32.425 1.00 22.74 6 SER B N 1
ATOM 1638 C CA . SER B 1 6 ? 49.565 22.517 32.505 1.00 20.54 6 SER B CA 1
ATOM 1639 C C . SER B 1 6 ? 48.338 23.077 33.234 1.00 16.91 6 SER B C 1
ATOM 1640 O O . SER B 1 6 ? 47.379 22.328 33.436 1.00 17.22 6 SER B O 1
ATOM 1643 N N . ILE B 1 7 ? 48.305 24.375 33.589 1.00 12.93 7 ILE B N 1
ATOM 1644 C CA . ILE B 1 7 ? 47.152 24.907 34.252 1.00 10.02 7 ILE B CA 1
ATOM 1645 C C . ILE B 1 7 ? 46.065 25.237 33.169 1.00 9.13 7 ILE B C 1
ATOM 1646 O O . ILE B 1 7 ? 46.295 26.005 32.234 1.00 9.74 7 ILE B O 1
ATOM 1651 N N . PRO B 1 8 ? 44.845 24.669 33.289 1.00 8.40 8 PRO B N 1
ATOM 1652 C CA . PRO B 1 8 ? 43.789 25.004 32.333 1.00 7.87 8 PRO B CA 1
ATOM 1653 C C . PRO B 1 8 ? 43.497 26.495 32.355 1.00 6.40 8 PRO B C 1
ATOM 1654 O O . PRO B 1 8 ? 43.661 27.099 33.408 1.00 6.67 8 PRO B O 1
ATOM 1658 N N . LYS B 1 9 ? 43.066 27.016 31.214 1.00 7.10 9 LYS B N 1
ATOM 1659 C CA . LYS B 1 9 ? 42.884 28.459 31.082 1.00 6.10 9 LYS B CA 1
ATOM 1660 C C . LYS B 1 9 ? 41.826 29.018 32.078 1.00 6.13 9 LYS B C 1
ATOM 1661 O O . LYS B 1 9 ? 42.043 29.998 32.703 1.00 6.79 9 LYS B O 1
ATOM 1667 N N . ALA B 1 10 ? 40.773 28.254 32.329 1.00 6.49 10 ALA B N 1
ATOM 1668 C CA . ALA B 1 10 ? 39.692 28.721 33.238 1.00 6.44 10 ALA B CA 1
ATOM 1669 C C . ALA B 1 10 ? 40.256 28.756 34.676 1.00 7.51 10 ALA B C 1
ATOM 1670 O O . ALA B 1 10 ? 39.925 29.578 35.482 1.00 7.94 10 ALA B O 1
ATOM 1672 N N . THR B 1 11 ? 41.143 27.819 35.011 1.00 7.98 11 THR B N 1
ATOM 1673 C CA . THR B 1 11 ? 41.791 27.829 36.316 1.00 8.01 11 THR B CA 1
ATOM 1674 C C . THR B 1 11 ? 42.765 29.003 36.396 1.00 6.63 11 THR B C 1
ATOM 1675 O O . THR B 1 11 ? 42.815 29.707 37.440 1.00 7.02 11 THR B O 1
ATOM 1679 N N . ALA B 1 12 ? 43.555 29.239 35.316 1.00 5.03 12 ALA B N 1
ATOM 1680 C CA . ALA B 1 12 ? 44.482 30.330 35.294 1.00 6.58 12 ALA B CA 1
ATOM 1681 C C . ALA B 1 12 ? 43.827 31.672 35.496 1.00 7.67 12 ALA B C 1
ATOM 1682 O O . ALA B 1 12 ? 44.426 32.579 36.131 1.00 8.33 12 ALA B O 1
ATOM 1684 N N . LYS B 1 13 ? 42.578 31.820 35.023 1.00 5.18 13 LYS B N 1
ATOM 1685 C CA . LYS B 1 13 ? 41.861 33.094 35.243 1.00 6.13 13 LYS B CA 1
ATOM 1686 C C . LYS B 1 13 ? 41.512 33.350 36.696 1.00 6.11 13 LYS B C 1
ATOM 1687 O O . LYS B 1 13 ? 41.096 34.486 37.031 1.00 9.48 13 LYS B O 1
ATOM 1693 N N . ARG B 1 14 ? 41.657 32.325 37.545 1.00 6.68 14 ARG B N 1
ATOM 1694 C CA . ARG B 1 14 ? 41.471 32.481 39.012 1.00 6.10 14 ARG B CA 1
ATOM 1695 C C . ARG B 1 14 ? 42.751 32.654 39.808 1.00 5.48 14 ARG B C 1
ATOM 1696 O O . ARG B 1 14 ? 42.663 32.960 41.027 1.00 7.27 14 ARG B O 1
ATOM 1704 N N . LEU B 1 15 ? 43.933 32.574 39.160 1.00 6.48 15 LEU B N 1
ATOM 1705 C CA . LEU B 1 15 ? 45.163 32.719 39.883 1.00 6.65 15 LEU B CA 1
ATOM 1706 C C . LEU B 1 15 ? 45.205 33.993 40.690 1.00 6.83 15 LEU B C 1
ATOM 1707 O O . LEU B 1 15 ? 45.637 34.015 41.861 1.00 6.97 15 LEU B O 1
ATOM 1712 N N . SER B 1 16 ? 44.884 35.096 40.023 1.00 4.58 16 SER B N 1
ATOM 1713 C CA . SER B 1 16 ? 44.996 36.404 40.682 1.00 6.11 16 SER B CA 1
ATOM 1714 C C . SER B 1 16 ? 43.965 36.573 41.800 1.00 5.51 16 SER B C 1
ATOM 1715 O O . SER B 1 16 ? 44.227 37.285 42.748 1.00 7.80 16 SER B O 1
ATOM 1718 N N . LEU B 1 17 ? 42.837 35.910 41.698 1.00 6.75 17 LEU B N 1
ATOM 1719 C CA . LEU B 1 17 ? 41.817 35.951 42.764 1.00 7.56 17 LEU B CA 1
ATOM 1720 C C . LEU B 1 17 ? 42.381 35.089 43.974 1.00 7.66 17 LEU B C 1
ATOM 1721 O O . LEU B 1 17 ? 42.274 35.475 45.116 1.00 8.58 17 LEU B O 1
ATOM 1726 N N . TYR B 1 18 ? 42.870 33.872 43.697 1.00 7.76 18 TYR B N 1
ATOM 1727 C CA . TYR B 1 18 ? 43.491 33.107 44.775 1.00 7.89 18 TYR B CA 1
ATOM 1728 C C . TYR B 1 18 ? 44.610 33.869 45.409 1.00 6.21 18 TYR B C 1
ATOM 1729 O O . TYR B 1 18 ? 44.750 33.833 46.638 1.00 8.73 18 TYR B O 1
ATOM 1738 N N . TYR B 1 19 ? 45.426 34.579 44.627 1.00 6.65 19 TYR B N 1
ATOM 1739 C CA . TYR B 1 19 ? 46.499 35.388 45.194 1.00 6.82 19 TYR B CA 1
ATOM 1740 C C . TYR B 1 19 ? 45.971 36.415 46.189 1.00 6.93 19 TYR B C 1
ATOM 1741 O O . TYR B 1 19 ? 46.511 36.535 47.317 1.00 7.84 19 TYR B O 1
ATOM 1750 N N . ARG B 1 20 ? 44.925 37.155 45.782 1.00 5.97 20 ARG B N 1
ATOM 1751 C CA . ARG B 1 20 ? 44.352 38.155 46.676 1.00 7.12 20 ARG B CA 1
ATOM 1752 C C . ARG B 1 20 ? 43.884 37.535 47.987 1.00 6.90 20 ARG B C 1
ATOM 1753 O O . ARG B 1 20 ? 44.145 38.058 49.077 1.00 7.23 20 ARG B O 1
ATOM 1761 N N . ILE B 1 21 ? 43.213 36.394 47.899 1.00 7.70 21 ILE B N 1
ATOM 1762 C CA . ILE B 1 21 ? 42.622 35.753 49.045 1.00 6.79 21 ILE B CA 1
ATOM 1763 C C . ILE B 1 21 ? 43.742 35.210 49.942 1.00 7.71 21 ILE B C 1
ATOM 1764 O O . ILE B 1 21 ? 43.662 35.370 51.157 1.00 7.62 21 ILE B O 1
ATOM 1769 N N . PHE B 1 22 ? 44.788 34.608 49.367 1.00 6.99 22 PHE B N 1
ATOM 1770 C CA . PHE B 1 22 ? 45.872 34.088 50.185 1.00 7.64 22 PHE B CA 1
ATOM 1771 C C . PHE B 1 22 ? 46.707 35.197 50.849 1.00 7.83 22 PHE B C 1
ATOM 1772 O O . PHE B 1 22 ? 47.157 35.021 51.957 1.00 8.51 22 PHE B O 1
ATOM 1780 N N . LYS B 1 23 ? 46.852 36.341 50.206 1.00 8.85 23 LYS B N 1
ATOM 1781 C CA . LYS B 1 23 ? 47.534 37.412 50.871 1.00 8.07 23 LYS B CA 1
ATOM 1782 C C . LYS B 1 23 ? 46.669 37.831 52.113 1.00 8.45 23 LYS B C 1
ATOM 1783 O O . LYS B 1 23 ? 47.228 38.163 53.174 1.00 9.54 23 LYS B O 1
ATOM 1789 N N . ARG B 1 24 ? 45.353 37.917 51.902 1.00 7.76 24 ARG B N 1
ATOM 1790 C CA . ARG B 1 24 ? 44.433 38.291 53.025 1.00 8.59 24 ARG B CA 1
ATOM 1791 C C . ARG B 1 24 ? 44.522 37.284 54.158 1.00 8.76 24 ARG B C 1
ATOM 1792 O O . ARG B 1 24 ? 44.681 37.682 55.333 1.00 8.97 24 ARG B O 1
ATOM 1800 N N . PHE B 1 25 ? 44.472 36.001 53.813 1.00 8.54 25 PHE B N 1
ATOM 1801 C CA . PHE B 1 25 ? 44.583 34.985 54.827 1.00 8.85 25 PHE B CA 1
ATOM 1802 C C . PHE B 1 25 ? 45.941 35.051 55.534 1.00 9.87 25 PHE B C 1
ATOM 1803 O O . PHE B 1 25 ? 46.029 34.891 56.760 1.00 10.77 25 PHE B O 1
ATOM 1811 N N . ASN B 1 26 ? 47.014 35.284 54.784 1.00 9.87 26 ASN B N 1
ATOM 1812 C CA . ASN B 1 26 ? 48.313 35.499 55.387 1.00 11.39 26 ASN B CA 1
ATOM 1813 C C . ASN B 1 26 ? 48.372 36.695 56.361 1.00 10.87 26 ASN B C 1
ATOM 1814 O O . ASN B 1 26 ? 48.881 36.613 57.456 1.00 11.41 26 ASN B O 1
ATOM 1819 N N . THR B 1 27 ? 47.803 37.797 55.951 1.00 10.64 27 THR B N 1
ATOM 1820 C CA . THR B 1 27 ? 47.786 38.984 56.785 1.00 13.27 27 THR B CA 1
ATOM 1821 C C . THR B 1 27 ? 47.000 38.677 58.065 1.00 13.41 27 THR B C 1
ATOM 1822 O O . THR B 1 27 ? 47.378 39.207 59.140 1.00 15.69 27 THR B O 1
ATOM 1826 N N . ASP B 1 28 ? 45.925 37.888 57.949 1.00 12.86 28 ASP B N 1
ATOM 1827 C CA . ASP B 1 28 ? 45.051 37.493 59.074 1.00 14.19 28 ASP B CA 1
ATOM 1828 C C . ASP B 1 28 ? 45.650 36.434 59.977 1.00 13.62 28 ASP B C 1
ATOM 1829 O O . ASP B 1 28 ? 45.026 36.060 60.948 1.00 13.49 28 ASP B O 1
ATOM 1834 N N . GLY B 1 29 ? 46.852 35.961 59.661 1.00 14.28 29 GLY B N 1
ATOM 1835 C CA . GLY B 1 29 ? 47.608 34.962 60.463 1.00 15.00 29 GLY B CA 1
ATOM 1836 C C . GLY B 1 29 ? 47.084 33.547 60.314 1.00 15.43 29 GLY B C 1
ATOM 1837 O O . GLY B 1 29 ? 47.285 32.692 61.202 1.00 17.66 29 GLY B O 1
ATOM 1838 N N . ILE B 1 30 ? 46.366 33.280 59.212 1.00 14.57 30 ILE B N 1
ATOM 1839 C CA . ILE B 1 30 ? 45.881 31.947 58.957 1.00 14.71 30 ILE B CA 1
ATOM 1840 C C . ILE B 1 30 ? 47.024 31.134 58.335 1.00 15.44 30 ILE B C 1
ATOM 1841 O O . ILE B 1 30 ? 47.612 31.564 57.329 1.00 16.39 30 ILE B O 1
ATOM 1846 N N . GLU B 1 31 ? 47.351 29.996 58.943 1.00 15.52 31 GLU B N 1
ATOM 1847 C CA . GLU B 1 31 ? 48.453 29.128 58.459 1.00 17.62 31 GLU B CA 1
ATOM 1848 C C . GLU B 1 31 ? 48.030 28.119 57.384 1.00 15.88 31 GLU B C 1
ATOM 1849 O O . GLU B 1 31 ? 48.792 27.853 56.478 1.00 14.07 31 GLU B O 1
ATOM 1855 N N . LYS B 1 32 ? 46.834 27.561 57.538 1.00 15.70 32 LYS B N 1
ATOM 1856 C CA . LYS B 1 32 ? 46.297 26.526 56.671 1.00 14.94 32 LYS B CA 1
ATOM 1857 C C . LYS B 1 32 ? 44.890 26.965 56.301 1.00 14.86 32 LYS B C 1
ATOM 1858 O O . LYS B 1 32 ? 44.138 27.369 57.192 1.00 17.33 32 LYS B O 1
ATOM 1864 N N . ALA B 1 33 ? 44.557 26.946 55.008 1.00 12.54 33 ALA B N 1
ATOM 1865 C CA . ALA B 1 33 ? 43.227 27.357 54.513 1.00 13.20 33 ALA B CA 1
ATOM 1866 C C . ALA B 1 33 ? 42.546 26.168 53.856 1.00 11.96 33 ALA B C 1
ATOM 1867 O O . ALA B 1 33 ? 43.110 25.553 52.943 1.00 15.49 33 ALA B O 1
ATOM 1869 N N . SER B 1 34 ? 41.329 25.860 54.267 1.00 10.05 34 SER B N 1
ATOM 1870 C CA . SER B 1 34 ? 40.616 24.783 53.636 1.00 11.17 34 SER B CA 1
ATOM 1871 C C . SER B 1 34 ? 39.977 25.157 52.290 1.00 10.70 34 SER B C 1
ATOM 1872 O O . SER B 1 34 ? 39.714 26.343 51.928 1.00 8.53 34 SER B O 1
ATOM 1875 N N . SER B 1 35 ? 39.697 24.112 51.511 1.00 11.35 35 SER B N 1
ATOM 1876 C CA . SER B 1 35 ? 38.976 24.336 50.224 1.00 11.52 35 SER B CA 1
ATOM 1877 C C . SER B 1 35 ? 37.623 25.048 50.440 1.00 12.04 35 SER B C 1
ATOM 1878 O O . SER B 1 35 ? 37.279 25.924 49.638 1.00 11.13 35 SER B O 1
ATOM 1881 N N . LYS B 1 36 ? 36.933 24.761 51.563 1.00 12.89 36 LYS B N 1
ATOM 1882 C CA . LYS B 1 36 ? 35.650 25.400 51.799 1.00 13.05 36 LYS B CA 1
ATOM 1883 C C . LYS B 1 36 ? 35.889 26.911 52.127 1.00 12.35 36 LYS B C 1
ATOM 1884 O O . LYS B 1 36 ? 35.210 27.824 51.606 1.00 12.06 36 LYS B O 1
ATOM 1890 N N . GLN B 1 37 ? 36.862 27.209 52.956 1.00 10.48 37 GLN B N 1
ATOM 1891 C CA . GLN B 1 37 ? 37.135 28.665 53.223 1.00 12.18 37 GLN B CA 1
ATOM 1892 C C . GLN B 1 37 ? 37.473 29.468 51.959 1.00 12.30 37 GLN B C 1
ATOM 1893 O O . GLN B 1 37 ? 37.079 30.615 51.824 1.00 12.10 37 GLN B O 1
ATOM 1899 N N . ILE B 1 38 ? 38.268 28.844 51.089 1.00 11.41 38 ILE B N 1
ATOM 1900 C CA . ILE B 1 38 ? 38.663 29.475 49.817 1.00 11.08 38 ILE B CA 1
ATOM 1901 C C . ILE B 1 38 ? 37.448 29.662 48.946 1.00 11.30 38 ILE B C 1
ATOM 1902 O O . ILE B 1 38 ? 37.213 30.755 48.417 1.00 11.17 38 ILE B O 1
ATOM 1907 N N . ALA B 1 39 ? 36.698 28.582 48.803 1.00 10.27 39 ALA B N 1
ATOM 1908 C CA . ALA B 1 39 ? 35.480 28.638 47.964 1.00 11.11 39 ALA B CA 1
ATOM 1909 C C . ALA B 1 39 ? 34.555 29.744 48.428 1.00 12.89 39 ALA B C 1
ATOM 1910 O O . ALA B 1 39 ? 33.994 30.509 47.595 1.00 13.94 39 ALA B O 1
ATOM 1912 N N . ASP B 1 40 ? 34.334 29.799 49.749 1.00 12.86 40 ASP B N 1
ATOM 1913 C CA . ASP B 1 40 ? 33.443 30.773 50.331 1.00 15.15 40 ASP B CA 1
ATOM 1914 C C . ASP B 1 40 ? 33.933 32.167 50.063 1.00 14.24 40 ASP B C 1
ATOM 1915 O O . ASP B 1 40 ? 33.150 33.084 49.682 1.00 16.39 40 ASP B O 1
ATOM 1920 N N . ALA B 1 41 ? 35.223 32.396 50.189 1.00 13.42 41 ALA B N 1
ATOM 1921 C CA . ALA B 1 41 ? 35.835 33.710 49.846 1.00 14.92 41 ALA B CA 1
ATOM 1922 C C . ALA B 1 41 ? 35.677 34.146 48.399 1.00 16.02 41 ALA B C 1
ATOM 1923 O O . ALA B 1 41 ? 35.663 35.338 48.130 1.00 16.45 41 ALA B O 1
ATOM 1925 N N . LEU B 1 42 ? 35.653 33.171 47.495 1.00 14.44 42 LEU B N 1
ATOM 1926 C CA . LEU B 1 42 ? 35.644 33.422 46.069 1.00 16.30 42 LEU B CA 1
ATOM 1927 C C . LEU B 1 42 ? 34.253 33.423 45.507 1.00 16.01 42 LEU B C 1
ATOM 1928 O O . LEU B 1 42 ? 34.043 33.953 44.427 1.00 18.58 42 LEU B O 1
ATOM 1933 N N . GLY B 1 43 ? 33.322 32.817 46.230 1.00 14.97 43 GLY B N 1
ATOM 1934 C CA . GLY B 1 43 ? 31.961 32.636 45.782 1.00 15.21 43 GLY B CA 1
ATOM 1935 C C . GLY B 1 43 ? 31.800 31.525 44.757 1.00 13.95 43 GLY B C 1
ATOM 1936 O O . GLY B 1 43 ? 30.893 31.581 43.924 1.00 14.75 43 GLY B O 1
ATOM 1937 N N . ILE B 1 44 ? 32.633 30.495 44.846 1.00 13.67 44 ILE B N 1
ATOM 1938 C CA . ILE B 1 44 ? 32.498 29.270 44.055 1.00 13.87 44 ILE B CA 1
ATOM 1939 C C . ILE B 1 44 ? 32.420 28.051 44.969 1.00 14.76 44 ILE B C 1
ATOM 1940 O O . ILE B 1 44 ? 32.272 28.204 46.249 1.00 15.19 44 ILE B O 1
ATOM 1945 N N . ASP B 1 45 ? 32.395 26.855 44.354 1.00 15.20 45 ASP B N 1
ATOM 1946 C CA . ASP B 1 45 ? 32.210 25.633 45.076 1.00 14.44 45 ASP B CA 1
ATOM 1947 C C . ASP B 1 45 ? 33.578 25.067 45.516 1.00 13.50 45 ASP B C 1
ATOM 1948 O O . ASP B 1 45 ? 34.565 25.118 44.755 1.00 12.54 45 ASP B O 1
ATOM 1953 N N . SER B 1 46 ? 33.610 24.381 46.658 1.00 13.42 46 SER B N 1
ATOM 1954 C CA . SER B 1 46 ? 34.854 23.765 47.142 1.00 13.11 46 SER B CA 1
ATOM 1955 C C . SER B 1 46 ? 35.418 22.744 46.143 1.00 12.01 46 SER B C 1
ATOM 1956 O O . SER B 1 46 ? 36.616 22.618 46.045 1.00 12.09 46 SER B O 1
ATOM 1959 N N . ALA B 1 47 ? 34.571 22.065 45.400 1.00 10.06 47 ALA B N 1
ATOM 1960 C CA . ALA B 1 47 ? 35.034 21.113 44.407 1.00 13.00 47 ALA B CA 1
ATOM 1961 C C . ALA B 1 47 ? 35.877 21.727 43.282 1.00 11.44 47 ALA B C 1
ATOM 1962 O O . ALA B 1 47 ? 36.863 21.126 42.848 1.00 13.73 47 ALA B O 1
ATOM 1964 N N . THR B 1 48 ? 35.489 22.903 42.841 1.00 11.75 48 THR B N 1
ATOM 1965 C CA . THR B 1 48 ? 36.239 23.627 41.848 1.00 9.27 48 THR B CA 1
ATOM 1966 C C . THR B 1 48 ? 37.601 24.021 42.445 1.00 8.26 48 THR B C 1
ATOM 1967 O O . THR B 1 48 ? 38.587 23.963 41.753 1.00 8.94 48 THR B O 1
ATOM 1971 N N . VAL B 1 49 ? 37.609 24.553 43.672 1.00 9.81 49 VAL B N 1
ATOM 1972 C CA . VAL B 1 49 ? 38.855 24.845 44.389 1.00 7.64 49 VAL B CA 1
ATOM 1973 C C . VAL B 1 49 ? 39.807 23.660 44.427 1.00 8.66 49 VAL B C 1
ATOM 1974 O O . VAL B 1 49 ? 41.011 23.756 44.107 1.00 9.03 49 VAL B O 1
ATOM 1978 N N . ARG B 1 50 ? 39.279 22.521 44.814 1.00 9.31 50 ARG B N 1
ATOM 1979 C CA . ARG B 1 50 ? 40.150 21.352 44.923 1.00 10.30 50 ARG B CA 1
ATOM 1980 C C . ARG B 1 50 ? 40.742 20.958 43.604 1.00 10.55 50 ARG B C 1
ATOM 1981 O O . ARG B 1 50 ? 41.941 20.662 43.530 1.00 11.92 50 ARG B O 1
ATOM 1989 N N . ARG B 1 51 ? 39.905 20.954 42.544 1.00 8.89 51 ARG B N 1
ATOM 1990 C CA . ARG B 1 51 ? 40.429 20.610 41.224 1.00 9.39 51 ARG B CA 1
ATOM 1991 C C . ARG B 1 51 ? 41.468 21.614 40.791 1.00 8.94 51 ARG B C 1
ATOM 1992 O O . ARG B 1 51 ? 42.536 21.234 40.305 1.00 9.89 51 ARG B O 1
ATOM 2000 N N . ASP B 1 52 ? 41.187 22.900 40.986 1.00 9.78 52 ASP B N 1
ATOM 2001 C CA . ASP B 1 52 ? 42.157 23.901 40.626 1.00 7.87 52 ASP B CA 1
ATOM 2002 C C . ASP B 1 52 ? 43.499 23.651 41.339 1.00 8.42 52 ASP B C 1
ATOM 2003 O O . ASP B 1 52 ? 44.570 23.709 40.728 1.00 9.34 52 ASP B O 1
ATOM 2008 N N . PHE B 1 53 ? 43.451 23.466 42.653 1.00 8.51 53 PHE B N 1
ATOM 2009 C CA . PHE B 1 53 ? 44.667 23.310 43.447 1.00 8.02 53 PHE B CA 1
ATOM 2010 C C . PHE B 1 53 ? 45.459 22.062 43.105 1.00 9.39 53 PHE B C 1
ATOM 2011 O O . PHE B 1 53 ? 46.664 22.057 43.334 1.00 11.71 53 PHE B O 1
ATOM 2019 N N . SER B 1 54 ? 44.791 21.062 42.524 1.00 10.65 54 SER B N 1
ATOM 2020 C CA . SER B 1 54 ? 45.476 19.888 42.020 1.00 12.28 54 SER B CA 1
ATOM 2021 C C . SER B 1 54 ? 46.532 20.248 40.935 1.00 12.38 54 SER B C 1
ATOM 2022 O O . SER B 1 54 ? 47.551 19.568 40.795 1.00 14.94 54 SER B O 1
ATOM 2025 N N . TYR B 1 55 ? 46.316 21.364 40.205 1.00 13.07 55 TYR B N 1
ATOM 2026 C CA . TYR B 1 55 ? 47.224 21.808 39.187 1.00 13.71 55 TYR B CA 1
ATOM 2027 C C . TYR B 1 55 ? 48.387 22.654 39.749 1.00 15.77 55 TYR B C 1
ATOM 2028 O O . TYR B 1 55 ? 49.355 22.990 39.028 1.00 18.14 55 TYR B O 1
ATOM 2037 N N . PHE B 1 56 ? 48.302 22.971 41.023 1.00 16.29 56 PHE B N 1
ATOM 2038 C CA . PHE B 1 56 ? 49.274 23.810 41.707 1.00 16.50 56 PHE B CA 1
ATOM 2039 C C . PHE B 1 56 ? 50.159 22.898 42.521 1.00 18.49 56 PHE B C 1
ATOM 2040 O O . PHE B 1 56 ? 50.905 23.365 43.368 1.00 20.71 56 PHE B O 1
ATOM 2048 N N . GLY B 1 57 ? 50.050 21.587 42.304 1.00 21.13 57 GLY B N 1
ATOM 2049 C CA . GLY B 1 57 ? 50.797 20.614 43.121 1.00 22.11 57 GLY B CA 1
ATOM 2050 C C . GLY B 1 57 ? 50.142 20.143 44.405 1.00 21.52 57 GLY B C 1
ATOM 2051 O O . GLY B 1 57 ? 50.780 19.492 45.186 1.00 22.59 57 GLY B O 1
ATOM 2052 N N . GLU B 1 58 ? 48.883 20.529 44.680 1.00 20.67 58 GLU B N 1
ATOM 2053 C CA . GLU B 1 58 ? 48.266 20.289 46.021 1.00 20.56 58 GLU B CA 1
ATOM 2054 C C . GLU B 1 58 ? 47.011 19.432 46.010 1.00 21.04 58 GLU B C 1
ATOM 2055 O O . GLU B 1 58 ? 46.052 19.724 45.317 1.00 21.80 58 GLU B O 1
ATOM 2061 N N . LEU B 1 59 ? 46.987 18.334 46.750 1.00 22.73 59 LEU B N 1
ATOM 2062 C CA . LEU B 1 59 ? 45.743 17.589 46.950 1.00 22.70 59 LEU B CA 1
ATOM 2063 C C . LEU B 1 59 ? 44.974 18.262 48.092 1.00 22.91 59 LEU B C 1
ATOM 2064 O O . LEU B 1 59 ? 45.581 18.853 49.007 1.00 24.01 59 LEU B O 1
ATOM 2069 N N . GLY B 1 60 ? 43.645 18.232 48.018 1.00 22.38 60 GLY B N 1
ATOM 2070 C CA . GLY B 1 60 ? 42.794 18.917 48.964 1.00 22.28 60 GLY B CA 1
ATOM 2071 C C . GLY B 1 60 ? 41.701 18.062 49.567 1.00 22.46 60 GLY B C 1
ATOM 2072 O O . GLY B 1 60 ? 40.824 18.594 50.233 1.00 22.81 60 GLY B O 1
ATOM 2073 N N . ARG B 1 61 ? 41.816 16.735 49.442 1.00 21.79 61 ARG B N 1
ATOM 2074 C CA . ARG B 1 61 ? 40.803 15.837 49.895 1.00 22.16 61 ARG B CA 1
ATOM 2075 C C . ARG B 1 61 ? 41.026 15.492 51.377 1.00 20.71 61 ARG B C 1
ATOM 2076 O O . ARG B 1 61 ? 40.059 15.150 52.076 1.00 21.48 61 ARG B O 1
ATOM 2084 N N . ARG B 1 62 ? 42.289 15.559 51.832 1.00 18.47 62 ARG B N 1
ATOM 2085 C CA . ARG B 1 62 ? 42.668 15.191 53.193 1.00 17.71 62 ARG B CA 1
ATOM 2086 C C . ARG B 1 62 ? 43.580 16.282 53.815 1.00 16.38 62 ARG B C 1
ATOM 2087 O O . ARG B 1 62 ? 44.021 17.211 53.137 1.00 15.46 62 ARG B O 1
ATOM 2095 N N . GLY B 1 63 ? 43.789 16.198 55.118 1.00 14.71 63 GLY B N 1
ATOM 2096 C CA . GLY B 1 63 ? 44.620 17.162 55.853 1.00 14.33 63 GLY B CA 1
ATOM 2097 C C . GLY B 1 63 ? 43.807 18.359 56.308 1.00 14.51 63 GLY B C 1
ATOM 2098 O O . GLY B 1 63 ? 42.597 18.386 56.213 1.00 14.11 63 GLY B O 1
ATOM 2099 N N . PHE B 1 64 ? 44.528 19.371 56.781 1.00 15.59 64 PHE B N 1
ATOM 2100 C CA . PHE B 1 64 ? 43.957 20.502 57.465 1.00 15.86 64 PHE B CA 1
ATOM 2101 C C . PHE B 1 64 ? 43.914 21.747 56.613 1.00 16.74 64 PHE B C 1
ATOM 2102 O O . PHE B 1 64 ? 43.641 22.814 57.170 1.00 19.55 64 PHE B O 1
ATOM 2110 N N . GLY B 1 65 ? 44.265 21.658 55.332 1.00 13.89 65 GLY B N 1
ATOM 2111 C CA . GLY B 1 65 ? 44.231 22.821 54.484 1.00 14.24 65 GLY B CA 1
ATOM 2112 C C . GLY B 1 65 ? 45.544 23.056 53.788 1.00 13.15 65 GLY B C 1
ATOM 2113 O O . GLY B 1 65 ? 46.613 22.459 54.073 1.00 14.20 65 GLY B O 1
ATOM 2114 N N . TYR B 1 66 ? 45.448 23.927 52.828 1.00 12.97 66 TYR B N 1
ATOM 2115 C CA . TYR B 1 66 ? 46.603 24.356 52.034 1.00 10.04 66 TYR B CA 1
ATOM 2116 C C . TYR B 1 66 ? 47.456 25.271 52.841 1.00 9.25 66 TYR B C 1
ATOM 2117 O O . TYR B 1 66 ? 46.953 26.156 53.531 1.00 9.02 66 TYR B O 1
ATOM 2126 N N . ASP B 1 67 ? 48.760 25.176 52.635 1.00 10.98 67 ASP B N 1
ATOM 2127 C CA . ASP B 1 67 ? 49.695 25.995 53.337 1.00 11.46 67 ASP B CA 1
ATOM 2128 C C . ASP B 1 67 ? 49.627 27.387 52.777 1.00 11.43 67 ASP B C 1
ATOM 2129 O O . ASP B 1 67 ? 50.019 27.617 51.590 1.00 11.20 67 ASP B O 1
ATOM 2134 N N . VAL B 1 68 ? 49.173 28.310 53.629 1.00 10.13 68 VAL B N 1
ATOM 2135 C CA . VAL B 1 68 ? 48.966 29.672 53.151 1.00 9.93 68 VAL B CA 1
ATOM 2136 C C . VAL B 1 68 ? 50.223 30.362 52.631 1.00 11.19 68 VAL B C 1
ATOM 2137 O O . VAL B 1 68 ? 50.211 30.952 51.537 1.00 11.66 68 VAL B O 1
ATOM 2141 N N . LYS B 1 69 ? 51.287 30.371 53.413 1.00 11.84 69 LYS B N 1
ATOM 2142 C CA . LYS B 1 69 ? 52.498 31.050 53.017 1.00 13.79 69 LYS B CA 1
ATOM 2143 C C . LYS B 1 69 ? 53.058 30.447 51.742 1.00 13.49 69 LYS B C 1
ATOM 2144 O O . LYS B 1 69 ? 53.500 31.128 50.844 1.00 14.92 69 LYS B O 1
ATOM 2150 N N . LYS B 1 70 ? 53.136 29.126 51.681 1.00 13.13 70 LYS B N 1
ATOM 2151 C CA . LYS B 1 70 ? 53.665 28.477 50.501 1.00 14.70 70 LYS B CA 1
ATOM 2152 C C . LYS B 1 70 ? 52.880 28.798 49.256 1.00 13.28 70 LYS B C 1
ATOM 2153 O O . LYS B 1 70 ? 53.472 29.081 48.206 1.00 14.04 70 LYS B O 1
ATOM 2159 N N . LEU B 1 71 ? 51.566 28.624 49.316 1.00 12.14 71 LEU B N 1
ATOM 2160 C CA . LEU B 1 71 ? 50.742 28.959 48.139 1.00 11.78 71 LEU B CA 1
ATOM 2161 C C . LEU B 1 71 ? 50.803 30.443 47.790 1.00 11.23 71 LEU B C 1
ATOM 2162 O O . LEU B 1 71 ? 50.782 30.785 46.623 1.00 10.49 71 LEU B O 1
ATOM 2167 N N . MET B 1 72 ? 50.772 31.310 48.785 1.00 10.83 72 MET B N 1
ATOM 2168 C CA . MET B 1 72 ? 50.864 32.730 48.498 1.00 10.58 72 MET B CA 1
ATOM 2169 C C . MET B 1 72 ? 52.129 33.014 47.636 1.00 11.99 72 MET B C 1
ATOM 2170 O O . MET B 1 72 ? 52.088 33.754 46.663 1.00 11.87 72 MET B O 1
ATOM 2175 N N . ASN B 1 73 ? 53.235 32.447 48.062 1.00 12.24 73 ASN B N 1
ATOM 2176 C CA . ASN B 1 73 ? 54.484 32.573 47.343 1.00 13.42 73 ASN B CA 1
ATOM 2177 C C . ASN B 1 73 ? 54.477 31.942 45.924 1.00 12.54 73 ASN B C 1
ATOM 2178 O O . ASN B 1 73 ? 54.994 32.496 44.992 1.00 12.84 73 ASN B O 1
ATOM 2183 N N . PHE B 1 74 ? 53.840 30.804 45.782 1.00 12.54 74 PHE B N 1
ATOM 2184 C CA . PHE B 1 74 ? 53.559 30.181 44.483 1.00 12.84 74 PHE B CA 1
ATOM 2185 C C . PHE B 1 74 ? 52.783 31.148 43.573 1.00 11.27 74 PHE B C 1
ATOM 2186 O O . PHE B 1 74 ? 53.177 31.396 42.424 1.00 11.36 74 PHE B O 1
ATOM 2194 N N . PHE B 1 75 ? 51.708 31.724 44.083 1.00 10.12 75 PHE B N 1
ATOM 2195 C CA . PHE B 1 75 ? 50.938 32.674 43.241 1.00 9.60 75 PHE B CA 1
ATOM 2196 C C . PHE B 1 75 ? 51.757 33.929 42.894 1.00 10.06 75 PHE B C 1
ATOM 2197 O O . PHE B 1 75 ? 51.659 34.442 41.743 1.00 8.97 75 PHE B O 1
ATOM 2205 N N . ALA B 1 76 ? 52.515 34.413 43.878 1.00 8.54 76 ALA B N 1
ATOM 2206 C CA . ALA B 1 76 ? 53.300 35.589 43.608 1.00 9.99 76 ALA B CA 1
ATOM 2207 C C . ALA B 1 76 ? 54.296 35.335 42.424 1.00 11.67 76 ALA B C 1
ATOM 2208 O O . ALA B 1 76 ? 54.494 36.229 41.567 1.00 12.67 76 ALA B O 1
ATOM 2210 N N . GLU B 1 77 ? 54.918 34.146 42.441 1.00 11.78 77 GLU B N 1
ATOM 2211 C CA . GLU B 1 77 ? 55.974 33.739 41.474 1.00 12.73 77 GLU B CA 1
ATOM 2212 C C . GLU B 1 77 ? 55.283 33.626 40.091 1.00 13.50 77 GLU B C 1
ATOM 2213 O O . GLU B 1 77 ? 55.692 34.278 39.111 1.00 12.60 77 GLU B O 1
ATOM 2219 N N . ILE B 1 78 ? 54.125 32.965 40.053 1.00 10.37 78 ILE B N 1
ATOM 2220 C CA . ILE B 1 78 ? 53.493 32.664 38.735 1.00 12.52 78 ILE B CA 1
ATOM 2221 C C . ILE B 1 78 ? 52.929 33.941 38.074 1.00 12.04 78 ILE B C 1
ATOM 2222 O O . ILE B 1 78 ? 52.801 34.017 36.845 1.00 12.53 78 ILE B O 1
ATOM 2227 N N . LEU B 1 79 ? 52.502 34.904 38.896 1.00 10.31 79 LEU B N 1
ATOM 2228 C CA . LEU B 1 79 ? 51.950 36.166 38.464 1.00 10.13 79 LEU B CA 1
ATOM 2229 C C . LEU B 1 79 ? 53.036 37.248 38.336 1.00 10.11 79 LEU B C 1
ATOM 2230 O O . LEU B 1 79 ? 52.740 38.410 38.008 1.00 11.77 79 LEU B O 1
ATOM 2235 N N . ASN B 1 80 ? 54.311 36.829 38.518 1.00 11.99 80 ASN B N 1
ATOM 2236 C CA . ASN B 1 80 ? 55.409 37.750 38.375 1.00 12.68 80 ASN B CA 1
ATOM 2237 C C . ASN B 1 80 ? 55.260 39.040 39.217 1.00 13.23 80 ASN B C 1
ATOM 2238 O O . ASN B 1 80 ? 55.510 40.140 38.792 1.00 13.71 80 ASN B O 1
ATOM 2243 N N . ASP B 1 81 ? 54.783 38.850 40.446 1.00 13.03 81 ASP B N 1
ATOM 2244 C CA . ASP B 1 81 ? 54.453 39.922 41.283 1.00 11.95 81 ASP B CA 1
ATOM 2245 C C . ASP B 1 81 ? 55.647 40.617 41.912 1.00 12.09 81 ASP B C 1
ATOM 2246 O O . ASP B 1 81 ? 55.459 41.639 42.608 1.00 13.97 81 ASP B O 1
ATOM 2251 N N . HIS B 1 82 ? 56.858 40.131 41.691 1.00 11.55 82 HIS B N 1
ATOM 2252 C CA . HIS B 1 82 ? 58.021 40.832 42.229 1.00 11.40 82 HIS B CA 1
ATOM 2253 C C . HIS B 1 82 ? 58.686 41.756 41.236 1.00 11.45 82 HIS B C 1
ATOM 2254 O O . HIS B 1 82 ? 59.652 42.307 41.573 1.00 14.90 82 HIS B O 1
ATOM 2261 N N . SER B 1 83 ? 58.178 41.882 40.016 1.00 9.84 83 SER B N 1
ATOM 2262 C CA . SER B 1 83 ? 58.762 42.764 39.035 1.00 12.20 83 SER B CA 1
ATOM 2263 C C . SER B 1 83 ? 57.730 43.727 38.578 1.00 10.16 83 SER B C 1
ATOM 2264 O O . SER B 1 83 ? 56.536 43.566 38.940 1.00 10.56 83 SER B O 1
ATOM 2267 N N . THR B 1 84 ? 58.149 44.747 37.848 1.00 8.83 84 THR B N 1
ATOM 2268 C CA . THR B 1 84 ? 57.211 45.804 37.526 1.00 7.73 84 THR B CA 1
ATOM 2269 C C . THR B 1 84 ? 56.695 45.701 36.112 1.00 7.47 84 THR B C 1
ATOM 2270 O O . THR B 1 84 ? 57.429 45.395 35.192 1.00 7.88 8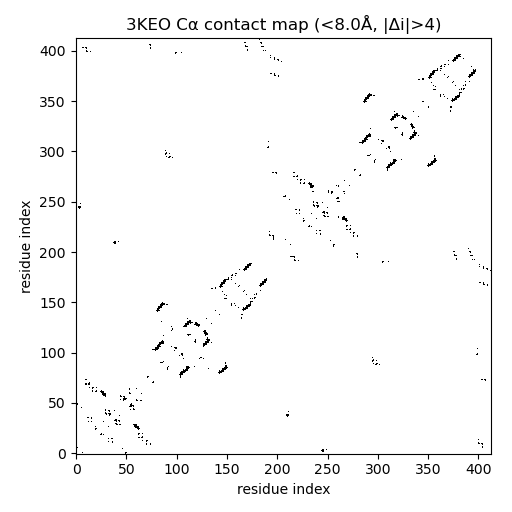4 THR B O 1
ATOM 2274 N N . THR B 1 85 ? 55.385 45.870 35.944 1.00 5.93 85 THR B N 1
ATOM 2275 C CA . THR B 1 85 ? 54.790 46.001 34.632 1.00 6.99 85 THR B CA 1
ATOM 2276 C C . THR B 1 85 ? 54.302 47.430 34.521 1.00 6.82 85 THR B C 1
ATOM 2277 O O . THR B 1 85 ? 53.385 47.851 35.265 1.00 8.63 85 THR B O 1
ATOM 2281 N N . ASN B 1 86 ? 54.815 48.090 33.505 1.00 10.26 86 ASN B N 1
ATOM 2282 C CA . ASN B 1 86 ? 54.373 49.437 33.120 1.00 10.85 86 ASN B CA 1
ATOM 2283 C C . ASN B 1 86 ? 53.408 49.268 31.936 1.00 12.87 86 ASN B C 1
ATOM 2284 O O . ASN B 1 86 ? 53.676 48.531 30.992 1.00 13.47 86 ASN B O 1
ATOM 2289 N N . VAL B 1 87 ? 52.278 49.948 32.039 1.00 12.20 87 VAL B N 1
ATOM 2290 C CA . VAL B 1 87 ? 51.253 49.916 31.006 1.00 11.88 87 VAL B CA 1
ATOM 2291 C C . VAL B 1 87 ? 51.014 51.314 30.480 1.00 10.92 87 VAL B C 1
ATOM 2292 O O . VAL B 1 87 ? 51.276 52.295 31.178 1.00 12.20 87 VAL B O 1
ATOM 2296 N N . MET B 1 88 ? 50.466 51.434 29.261 1.00 9.33 88 MET B N 1
ATOM 2297 C CA . MET B 1 88 ? 49.964 52.709 28.773 1.00 9.22 88 MET B CA 1
ATOM 2298 C C . MET B 1 88 ? 48.442 52.739 28.829 1.00 9.92 88 MET B C 1
ATOM 2299 O O . MET B 1 88 ? 47.808 51.686 28.726 1.00 12.29 88 MET B O 1
ATOM 2304 N N . LEU B 1 89 ? 47.864 53.887 29.038 1.00 10.25 89 LEU B N 1
ATOM 2305 C CA . LEU B 1 89 ? 46.446 54.092 29.017 1.00 10.33 89 LEU B CA 1
ATOM 2306 C C . LEU B 1 89 ? 46.126 54.873 27.696 1.00 12.04 89 LEU B C 1
ATOM 2307 O O . LEU B 1 89 ? 46.766 55.888 27.376 1.00 12.72 89 LEU B O 1
ATOM 2312 N N . VAL B 1 90 ? 45.182 54.395 26.914 1.00 10.67 90 VAL B N 1
ATOM 2313 C CA . VAL B 1 90 ? 44.798 55.059 25.659 1.00 12.42 90 VAL B CA 1
ATOM 2314 C C . VAL B 1 90 ? 43.314 55.469 25.763 1.00 10.89 90 VAL B C 1
ATOM 2315 O O . VAL B 1 90 ? 42.391 54.602 25.876 1.00 11.20 90 VAL B O 1
ATOM 2319 N N . GLY B 1 91 ? 43.097 56.786 25.774 1.00 13.17 91 GLY B N 1
ATOM 2320 C CA . GLY B 1 91 ? 41.774 57.390 25.924 1.00 11.70 91 GLY B CA 1
ATOM 2321 C C . GLY B 1 91 ? 41.578 57.947 27.290 1.00 12.92 91 GLY B C 1
ATOM 2322 O O . GLY B 1 91 ? 41.154 57.256 28.233 1.00 16.35 91 GLY B O 1
ATOM 2323 N N . CYS B 1 92 ? 41.800 59.223 27.443 1.00 14.14 92 CYS B N 1
ATOM 2324 C CA . CYS B 1 92 ? 41.767 59.895 28.696 1.00 14.61 92 CYS B CA 1
ATOM 2325 C C . CYS B 1 92 ? 40.437 60.664 28.820 1.00 15.22 92 CYS B C 1
ATOM 2326 O O . CYS B 1 92 ? 40.453 61.902 29.037 1.00 18.89 92 CYS B O 1
ATOM 2329 N N . GLY B 1 93 ? 39.328 59.970 28.710 1.00 15.72 93 GLY B N 1
ATOM 2330 C CA . GLY B 1 93 ? 38.000 60.550 28.890 1.00 15.25 93 GLY B CA 1
ATOM 2331 C C . GLY B 1 93 ? 37.462 60.232 30.302 1.00 13.73 93 GLY B C 1
ATOM 2332 O O . GLY B 1 93 ? 38.216 60.272 31.269 1.00 16.04 93 GLY B O 1
ATOM 2333 N N . ASN B 1 94 ? 36.141 59.963 30.411 1.00 15.56 94 ASN B N 1
ATOM 2334 C CA . ASN B 1 94 ? 35.512 59.766 31.705 1.00 16.78 94 ASN B CA 1
ATOM 2335 C C . ASN B 1 94 ? 36.197 58.641 32.442 1.00 14.89 94 ASN B C 1
ATOM 2336 O O . ASN B 1 94 ? 36.710 58.851 33.532 1.00 15.93 94 ASN B O 1
ATOM 2341 N N . ILE B 1 95 ? 36.250 57.417 31.875 1.00 11.15 95 ILE B N 1
ATOM 2342 C CA . ILE B 1 95 ? 36.862 56.342 32.598 1.00 12.47 95 ILE B CA 1
ATOM 2343 C C . ILE B 1 95 ? 38.370 56.378 32.627 1.00 10.41 95 ILE B C 1
ATOM 2344 O O . ILE B 1 95 ? 38.994 56.128 33.659 1.00 12.25 95 ILE B O 1
ATOM 2349 N N . GLY B 1 96 ? 38.996 56.817 31.518 1.00 10.61 96 GLY B N 1
ATOM 2350 C CA . GLY B 1 96 ? 40.460 56.879 31.474 1.00 10.11 96 GLY B CA 1
ATOM 2351 C C . GLY B 1 96 ? 41.007 57.843 32.542 1.00 10.60 96 GLY B C 1
ATOM 2352 O O . GLY B 1 96 ? 41.969 57.527 33.243 1.00 10.42 96 GLY B O 1
ATOM 2353 N N . ARG B 1 97 ? 40.425 59.043 32.613 1.00 10.84 97 ARG B N 1
ATOM 2354 C CA . ARG B 1 97 ? 40.846 60.012 33.664 1.00 13.17 97 ARG B CA 1
ATOM 2355 C C . ARG B 1 97 ? 40.711 59.433 35.051 1.00 12.89 97 ARG B C 1
ATOM 2356 O O . ARG B 1 97 ? 41.601 59.600 35.888 1.00 12.43 97 ARG B O 1
ATOM 2364 N N . ALA B 1 98 ? 39.622 58.706 35.271 1.00 12.48 98 ALA B N 1
ATOM 2365 C CA . ALA B 1 98 ? 39.442 58.044 36.579 1.00 11.94 98 ALA B CA 1
ATOM 2366 C C . ALA B 1 98 ? 40.512 57.054 36.889 1.00 10.73 98 ALA B C 1
ATOM 2367 O O . ALA B 1 98 ? 41.106 57.114 37.981 1.00 11.59 98 ALA B O 1
ATOM 2369 N N . LEU B 1 99 ? 40.894 56.241 35.903 1.00 10.86 99 LEU B N 1
ATOM 2370 C CA . LEU B 1 99 ? 41.915 55.222 36.115 1.00 11.03 99 LEU B CA 1
ATOM 2371 C C . LEU B 1 99 ? 43.304 55.797 36.403 1.00 10.66 99 LEU B C 1
ATOM 2372 O O . LEU B 1 99 ? 44.123 55.150 37.090 1.00 10.56 99 LEU B O 1
ATOM 2377 N N . LEU B 1 100 ? 43.591 56.999 35.891 1.00 10.27 100 LEU B N 1
ATOM 2378 C CA . LEU B 1 100 ? 44.852 57.666 36.309 1.00 12.77 100 LEU B CA 1
ATOM 2379 C C . LEU B 1 100 ? 44.967 57.945 37.801 1.00 12.19 100 LEU B C 1
ATOM 2380 O O . LEU B 1 100 ? 46.076 58.139 38.331 1.00 12.87 100 LEU B O 1
ATOM 2385 N N . HIS B 1 101 ? 43.827 57.920 38.494 1.00 12.79 101 HIS B N 1
ATOM 2386 C CA . HIS B 1 101 ? 43.820 58.103 39.913 1.00 12.36 101 HIS B CA 1
ATOM 2387 C C . HIS B 1 101 ? 43.942 56.855 40.733 1.00 13.19 101 HIS B C 1
ATOM 2388 O O . HIS B 1 101 ? 44.023 56.950 41.969 1.00 17.07 101 HIS B O 1
ATOM 2395 N N . TYR B 1 102 ? 43.910 55.689 40.098 1.00 12.86 102 TYR B N 1
ATOM 2396 C CA . TYR B 1 102 ? 43.830 54.445 40.810 1.00 13.02 102 TYR B CA 1
ATOM 2397 C C . TYR B 1 102 ? 45.231 53.955 41.151 1.00 13.82 102 TYR B C 1
ATOM 2398 O O . TYR B 1 102 ? 46.137 53.930 40.315 1.00 14.69 102 TYR B O 1
ATOM 2407 N N . ARG B 1 103 ? 45.396 53.517 42.388 1.00 15.07 103 ARG B N 1
ATOM 2408 C CA . ARG B 1 103 ? 46.549 52.765 42.769 1.00 16.66 103 ARG B CA 1
ATOM 2409 C C . ARG B 1 103 ? 46.418 51.282 42.464 1.00 16.18 103 ARG B C 1
ATOM 2410 O O . ARG B 1 103 ? 45.745 50.559 43.203 1.00 17.07 103 ARG B O 1
ATOM 2418 N N . PHE B 1 104 ? 47.059 50.856 41.381 1.00 14.00 104 PHE B N 1
ATOM 2419 C CA . PHE B 1 104 ? 46.972 49.493 40.926 1.00 13.83 104 PHE B CA 1
ATOM 2420 C C . PHE B 1 104 ? 47.661 48.491 41.835 1.00 14.64 104 PHE B C 1
ATOM 2421 O O . PHE B 1 104 ? 47.320 47.323 41.812 1.00 18.52 104 PHE B O 1
ATOM 2429 N N . HIS B 1 105 ? 48.659 48.894 42.587 1.00 13.91 105 HIS B N 1
ATOM 2430 C CA . HIS B 1 105 ? 49.486 47.933 43.310 1.00 14.45 105 HIS B CA 1
ATOM 2431 C C . HIS B 1 105 ? 50.061 48.552 44.553 1.00 15.30 105 HIS B C 1
ATOM 2432 O O . HIS B 1 105 ? 50.579 49.621 44.510 1.00 15.99 105 HIS B O 1
ATOM 2439 N N . ASP B 1 106 ? 50.000 47.816 45.666 1.00 20.19 106 ASP B N 1
ATOM 2440 C CA . ASP B 1 106 ? 50.541 48.253 46.952 1.00 22.74 106 ASP B CA 1
ATOM 2441 C C . ASP B 1 106 ? 52.008 48.652 46.876 1.00 21.92 106 ASP B C 1
ATOM 2442 O O . ASP B 1 106 ? 52.458 49.641 47.521 1.00 25.44 106 ASP B O 1
ATOM 2447 N N . ARG B 1 107 ? 52.739 47.883 46.049 1.00 18.89 107 ARG B N 1
ATOM 2448 C CA . ARG B 1 107 ? 54.213 48.049 45.924 1.00 16.53 107 ARG B CA 1
ATOM 2449 C C . ARG B 1 107 ? 54.538 48.592 44.561 1.00 14.31 107 ARG B C 1
ATOM 2450 O O . ARG B 1 107 ? 55.638 48.449 44.121 1.00 12.25 107 ARG B O 1
ATOM 2458 N N . ASN B 1 108 ? 53.581 49.237 43.888 1.00 12.60 108 ASN B N 1
ATOM 2459 C CA . ASN B 1 108 ? 53.754 49.818 42.572 1.00 13.55 108 ASN B CA 1
ATOM 2460 C C . ASN B 1 108 ? 54.352 48.929 41.555 1.00 10.48 108 ASN B C 1
ATOM 2461 O O . ASN B 1 108 ? 54.966 49.368 40.612 1.00 12.24 108 ASN B O 1
ATOM 2466 N N . LYS B 1 109 ? 54.094 47.642 41.654 1.00 7.76 109 LYS B N 1
ATOM 2467 C CA . LYS B 1 109 ? 54.596 46.689 40.666 1.00 8.33 109 LYS B CA 1
ATOM 2468 C C . LYS B 1 109 ? 53.750 46.643 39.339 1.00 8.39 109 LYS B C 1
ATOM 2469 O O . LYS B 1 109 ? 54.122 45.927 38.371 1.00 9.78 109 LYS B O 1
ATOM 2475 N N . MET B 1 110 ? 52.661 47.382 39.335 1.00 8.89 110 MET B N 1
ATOM 2476 C CA A MET B 1 110 ? 51.856 47.592 38.136 0.45 9.21 110 MET B CA 1
ATOM 2477 C CA B MET B 1 110 ? 51.763 47.536 38.193 0.55 9.76 110 MET B CA 1
ATOM 2478 C C . MET B 1 110 ? 51.431 49.034 38.164 1.00 8.91 110 MET B C 1
ATOM 2479 O O . MET B 1 110 ? 50.876 49.520 39.143 1.00 10.51 110 MET B O 1
ATOM 2488 N N . GLN B 1 111 ? 51.721 49.717 37.072 1.00 9.67 111 GLN B N 1
ATOM 2489 C CA . GLN B 1 111 ? 51.621 51.215 36.989 1.00 11.68 111 GLN B CA 1
ATOM 2490 C C . GLN B 1 111 ? 51.278 51.597 35.587 1.00 10.47 111 GLN B C 1
ATOM 2491 O O . GLN B 1 111 ? 51.761 50.968 34.649 1.00 11.56 111 GLN B O 1
ATOM 2497 N N . ILE B 1 112 ? 50.509 52.662 35.442 1.00 9.80 112 ILE B N 1
ATOM 2498 C CA . ILE B 1 112 ? 50.365 53.372 34.198 1.00 9.97 112 ILE B CA 1
ATOM 2499 C C . ILE B 1 112 ? 51.572 54.316 34.111 1.00 10.03 112 ILE B C 1
ATOM 2500 O O . ILE B 1 112 ? 51.755 55.139 35.003 1.00 12.60 112 ILE B O 1
ATOM 2505 N N . SER B 1 113 ? 52.374 54.208 33.045 1.00 8.91 113 SER B N 1
ATOM 2506 C CA . SER B 1 113 ? 53.567 55.045 32.886 1.00 11.52 113 SER B CA 1
ATOM 2507 C C . SER B 1 113 ? 53.504 56.061 31.725 1.00 10.52 113 SER B C 1
ATOM 2508 O O . SER B 1 113 ? 54.342 56.953 31.613 1.00 13.01 113 SER B O 1
ATOM 2511 N N . MET B 1 114 ? 52.464 55.935 30.916 1.00 9.24 114 MET B N 1
ATOM 2512 C CA . MET B 1 114 ? 52.298 56.690 29.687 1.00 10.64 114 MET B CA 1
ATOM 2513 C C . MET B 1 114 ? 50.821 56.691 29.324 1.00 8.42 114 MET B C 1
ATOM 2514 O O . MET B 1 114 ? 50.129 55.727 29.516 1.00 11.19 114 MET B O 1
ATOM 2519 N N . ALA B 1 115 ? 50.312 57.796 28.849 1.00 8.29 115 ALA B N 1
ATOM 2520 C CA . ALA B 1 115 ? 48.920 57.889 28.406 1.00 5.91 115 ALA B CA 1
ATOM 2521 C C . ALA B 1 115 ? 48.821 58.598 27.052 1.00 8.15 115 ALA B C 1
ATOM 2522 O O . ALA B 1 115 ? 49.665 59.409 26.692 1.00 9.83 115 ALA B O 1
ATOM 2524 N N . PHE B 1 116 ? 47.734 58.331 26.347 1.00 9.79 116 PHE B N 1
ATOM 2525 C CA . PHE B 1 116 ? 47.478 58.864 25.026 1.00 9.23 116 PHE B CA 1
ATOM 2526 C C . PHE B 1 116 ? 46.039 59.297 24.904 1.00 10.27 116 PHE B C 1
ATOM 2527 O O . PHE B 1 116 ? 45.122 58.707 25.492 1.00 10.87 116 PHE B O 1
ATOM 2535 N N . ASP B 1 117 ? 45.835 60.356 24.101 1.00 9.43 117 ASP B N 1
ATOM 2536 C CA . ASP B 1 117 ? 44.526 60.779 23.656 1.00 11.21 117 ASP B CA 1
ATOM 2537 C C . ASP B 1 117 ? 44.675 61.315 22.209 1.00 10.38 117 ASP B C 1
ATOM 2538 O O . ASP B 1 117 ? 45.746 61.147 21.586 1.00 10.68 117 ASP B O 1
ATOM 2543 N N . LEU B 1 118 ? 43.610 61.842 21.645 1.00 11.56 118 LEU B N 1
ATOM 2544 C CA . LEU B 1 118 ? 43.722 62.538 20.373 1.00 11.80 118 LEU B CA 1
ATOM 2545 C C . LEU B 1 118 ? 44.794 63.619 20.422 1.00 13.00 118 LEU B C 1
ATOM 2546 O O . LEU B 1 118 ? 44.939 64.285 21.447 1.00 12.94 118 LEU B O 1
ATOM 2551 N N . ASP B 1 119 ? 45.511 63.810 19.318 1.00 12.22 119 ASP B N 1
ATOM 2552 C CA . ASP B 1 119 ? 46.654 64.754 19.306 1.00 12.73 119 ASP B CA 1
ATOM 2553 C C . ASP B 1 119 ? 46.185 66.163 19.772 1.00 13.43 119 ASP B C 1
ATOM 2554 O O . ASP B 1 119 ? 46.965 66.918 20.346 1.00 12.46 119 ASP B O 1
ATOM 2559 N N . SER B 1 120 ? 44.928 66.509 19.483 1.00 14.48 120 SER B N 1
ATOM 2560 C CA . SER B 1 120 ? 44.342 67.784 19.822 1.00 16.81 120 SER B CA 1
ATOM 2561 C C . SER B 1 120 ? 43.663 67.905 21.192 1.00 16.30 120 SER B C 1
ATOM 2562 O O . SER B 1 120 ? 43.156 68.967 21.536 1.00 15.09 120 SER B O 1
ATOM 2565 N N . ASN B 1 121 ? 43.623 66.821 21.966 1.00 15.55 121 ASN B N 1
ATOM 2566 C CA . ASN B 1 121 ? 42.955 66.837 23.245 1.00 16.51 121 ASN B CA 1
ATOM 2567 C C . ASN B 1 121 ? 43.672 67.794 24.191 1.00 17.15 121 ASN B C 1
ATOM 2568 O O . ASN B 1 121 ? 44.906 67.952 24.171 1.00 14.83 121 ASN B O 1
ATOM 2573 N N . ASP B 1 122 ? 42.883 68.411 25.050 1.00 17.81 122 ASP B N 1
ATOM 2574 C CA . ASP B 1 122 ? 43.428 69.383 26.008 1.00 19.13 122 ASP B CA 1
ATOM 2575 C C . ASP B 1 122 ? 44.452 68.791 27.007 1.00 16.91 122 ASP B C 1
ATOM 2576 O O . ASP B 1 122 ? 45.313 69.470 27.507 1.00 17.20 122 ASP B O 1
ATOM 2581 N N . LEU B 1 123 ? 44.413 67.483 27.269 1.00 14.58 123 LEU B N 1
ATOM 2582 C CA . LEU B 1 123 ? 45.407 66.916 28.192 1.00 14.20 123 LEU B CA 1
ATOM 2583 C C . LEU B 1 123 ? 46.740 66.651 27.499 1.00 13.85 123 LEU B C 1
ATOM 2584 O O . LEU B 1 123 ? 47.769 66.405 28.169 1.00 13.47 123 LEU B O 1
ATOM 2589 N N . VAL B 1 124 ? 46.736 66.628 26.157 1.00 13.04 124 VAL B N 1
ATOM 2590 C CA . VAL B 1 124 ? 47.953 66.240 25.470 1.00 12.95 124 VAL B CA 1
ATOM 2591 C C . VAL B 1 124 ? 49.011 67.279 25.722 1.00 12.67 124 VAL B C 1
ATOM 2592 O O . VAL B 1 124 ? 48.757 68.473 25.598 1.00 13.25 124 VAL B O 1
ATOM 2596 N N . GLY B 1 125 ? 50.199 66.846 26.115 1.00 13.24 125 GLY B N 1
ATOM 2597 C CA . GLY B 1 125 ? 51.240 67.750 26.526 1.00 13.00 125 GLY B CA 1
ATOM 2598 C C . GLY B 1 125 ? 51.423 67.935 28.009 1.00 12.48 125 GLY B C 1
ATOM 2599 O O . GLY B 1 125 ? 52.464 68.396 28.426 1.00 13.05 125 GLY B O 1
ATOM 2600 N N . LYS B 1 126 ? 50.431 67.519 28.797 1.00 12.35 126 LYS B N 1
ATOM 2601 C CA . LYS B 1 126 ? 50.469 67.594 30.264 1.00 13.13 126 LYS B CA 1
ATOM 2602 C C . LYS B 1 126 ? 51.019 66.316 30.892 1.00 13.04 126 LYS B C 1
ATOM 2603 O O . LYS B 1 126 ? 51.210 65.344 30.220 1.00 14.96 126 LYS B O 1
ATOM 2609 N N . THR B 1 127 ? 51.408 66.414 32.155 1.00 12.64 127 THR B N 1
ATOM 2610 C CA . THR B 1 127 ? 51.982 65.317 32.913 1.00 13.23 127 THR B CA 1
ATOM 2611 C C . THR B 1 127 ? 51.284 65.326 34.281 1.00 12.66 127 THR B C 1
ATOM 2612 O O . THR B 1 127 ? 51.038 66.416 34.866 1.00 13.59 127 THR B O 1
ATOM 2616 N N . THR B 1 128 ? 50.941 64.134 34.764 1.00 12.58 128 THR B N 1
ATOM 2617 C CA . THR B 1 128 ? 50.268 63.999 36.047 1.00 12.88 128 THR B CA 1
ATOM 2618 C C . THR B 1 128 ? 51.198 64.293 37.222 1.00 13.23 128 THR B C 1
ATOM 2619 O O . THR B 1 128 ? 52.423 64.347 37.067 1.00 14.31 128 THR B O 1
ATOM 2623 N N . GLU B 1 129 ? 50.600 64.475 38.391 1.00 12.72 129 GLU B N 1
ATOM 2624 C CA . GLU B 1 129 ? 51.319 64.620 39.666 1.00 13.77 129 GLU B CA 1
ATOM 2625 C C . GLU B 1 129 ? 52.308 63.480 39.885 1.00 15.33 129 GLU B C 1
ATOM 2626 O O . GLU B 1 129 ? 53.398 63.706 40.434 1.00 15.75 129 GLU B O 1
ATOM 2632 N N . ASP B 1 130 ? 51.967 62.284 39.416 1.00 15.58 130 ASP B N 1
ATOM 2633 C CA . ASP B 1 130 ? 52.912 61.179 39.539 1.00 15.71 130 ASP B CA 1
ATOM 2634 C C . ASP B 1 130 ? 53.781 60.874 38.310 1.00 14.88 130 ASP B C 1
ATOM 2635 O O . ASP B 1 130 ? 54.427 59.775 38.269 1.00 15.13 130 ASP B O 1
ATOM 2640 N N . GLY B 1 131 ? 53.833 61.845 37.384 1.00 13.61 131 GLY B N 1
ATOM 2641 C CA . GLY B 1 131 ? 54.798 61.855 36.313 1.00 12.57 131 GLY B CA 1
ATOM 2642 C C . GLY B 1 131 ? 54.465 61.043 35.094 1.00 14.11 131 GLY B C 1
ATOM 2643 O O . GLY B 1 131 ? 55.358 60.754 34.345 1.00 15.50 131 GLY B O 1
ATOM 2644 N N . ILE B 1 132 ? 53.176 60.840 34.838 1.00 13.97 132 ILE B N 1
ATOM 2645 C CA . ILE B 1 132 ? 52.654 60.104 33.645 1.00 13.06 132 ILE B CA 1
ATOM 2646 C C . ILE B 1 132 ? 52.424 61.231 32.617 1.00 12.90 132 ILE B C 1
ATOM 2647 O O . ILE B 1 132 ? 51.582 62.072 32.816 1.00 11.86 132 ILE B O 1
ATOM 2652 N N . PRO B 1 133 ? 53.182 61.234 31.523 1.00 13.38 133 PRO B N 1
ATOM 2653 C CA . PRO B 1 133 ? 52.877 62.162 30.424 1.00 13.14 133 PRO B CA 1
ATOM 2654 C C . PRO B 1 133 ? 51.715 61.700 29.566 1.00 10.49 133 PRO B C 1
ATOM 2655 O O . PRO B 1 133 ? 51.477 60.501 29.448 1.00 12.80 133 PRO B O 1
ATOM 2659 N N . VAL B 1 134 ? 50.975 62.641 28.994 1.00 12.06 134 VAL B N 1
ATOM 2660 C CA . VAL B 1 134 ? 49.924 62.396 28.021 1.00 11.55 134 VAL B CA 1
ATOM 2661 C C . VAL B 1 134 ? 50.446 62.845 26.640 1.00 10.64 134 VAL B C 1
ATOM 2662 O O . VAL B 1 134 ? 50.824 64.005 26.429 1.00 11.46 134 VAL B O 1
ATOM 2666 N N . TYR B 1 135 ? 50.490 61.906 25.713 1.00 10.90 135 TYR B N 1
ATOM 2667 C CA . TYR B 1 135 ? 50.878 62.128 24.355 1.00 10.90 135 TYR B CA 1
ATOM 2668 C C . TYR B 1 135 ? 49.701 61.989 23.379 1.00 11.62 135 TYR B C 1
ATOM 2669 O O . TYR B 1 135 ? 48.707 61.347 23.632 1.00 11.08 135 TYR B O 1
ATOM 2678 N N . GLY B 1 136 ? 49.877 62.563 22.199 1.00 11.83 136 GLY B N 1
ATOM 2679 C CA . GLY B 1 136 ? 49.001 62.274 21.087 1.00 10.92 136 GLY B CA 1
ATOM 2680 C C . GLY B 1 136 ? 49.187 60.911 20.480 1.00 9.33 136 GLY B C 1
ATOM 2681 O O . GLY B 1 136 ? 50.308 60.456 20.239 1.00 10.81 136 GLY B O 1
ATOM 2682 N N . ILE B 1 137 ? 48.076 60.326 20.094 1.00 10.30 137 ILE B N 1
ATOM 2683 C CA . ILE B 1 137 ? 48.088 59.003 19.512 1.00 10.31 137 ILE B CA 1
ATOM 2684 C C . ILE B 1 137 ? 48.942 58.871 18.249 1.00 10.50 137 ILE B C 1
ATOM 2685 O O . ILE B 1 137 ? 49.510 57.800 17.975 1.00 12.78 137 ILE B O 1
ATOM 2690 N N . SER B 1 138 ? 49.069 59.942 17.467 1.00 11.92 138 SER B N 1
ATOM 2691 C CA . SER B 1 138 ? 49.892 59.837 16.241 1.00 12.44 138 SER B CA 1
ATOM 2692 C C . SER B 1 138 ? 51.381 59.617 16.569 1.00 12.31 138 SER B C 1
ATOM 2693 O O . SER B 1 138 ? 52.150 59.206 15.654 1.00 14.30 138 SER B O 1
ATOM 2696 N N . THR B 1 139 ? 51.798 59.871 17.826 1.00 12.26 139 THR B N 1
ATOM 2697 C CA . THR B 1 139 ? 53.184 59.729 18.261 1.00 12.69 139 THR B CA 1
ATOM 2698 C C . THR B 1 139 ? 53.531 58.432 18.884 1.00 12.48 139 THR B C 1
ATOM 2699 O O . THR B 1 139 ? 54.655 58.199 19.301 1.00 12.78 139 THR B O 1
ATOM 2703 N N . ILE B 1 140 ? 52.581 57.525 18.914 1.00 12.71 140 ILE B N 1
ATOM 2704 C CA . ILE B 1 140 ? 52.765 56.296 19.667 1.00 13.68 140 ILE B CA 1
ATOM 2705 C C . ILE B 1 140 ? 53.959 55.480 19.198 1.00 14.97 140 ILE B C 1
ATOM 2706 O O . ILE B 1 140 ? 54.688 54.957 20.058 1.00 14.12 140 ILE B O 1
ATOM 2711 N N . ASN B 1 141 ? 54.134 55.323 17.879 1.00 16.60 141 ASN B N 1
ATOM 2712 C CA . ASN B 1 141 ? 55.269 54.491 17.455 1.00 18.26 141 ASN B CA 1
ATOM 2713 C C . ASN B 1 141 ? 56.593 55.091 17.958 1.00 19.01 141 ASN B C 1
ATOM 2714 O O . ASN B 1 141 ? 57.466 54.346 18.373 1.00 21.61 141 ASN B O 1
ATOM 2719 N N . ASP B 1 142 ? 56.742 56.416 17.965 1.00 20.40 142 ASP B N 1
ATOM 2720 C CA . ASP B 1 142 ? 57.991 57.107 18.393 1.00 21.39 142 ASP B CA 1
ATOM 2721 C C . ASP B 1 142 ? 58.208 56.766 19.879 1.00 20.09 142 ASP B C 1
ATOM 2722 O O . ASP B 1 142 ? 59.322 56.545 20.313 1.00 20.10 142 ASP B O 1
ATOM 2727 N N . HIS B 1 143 ? 57.122 56.729 20.678 1.00 17.08 143 HIS B N 1
ATOM 2728 C CA . HIS B 1 143 ? 57.274 56.615 22.107 1.00 17.62 143 HIS B CA 1
ATOM 2729 C C . HIS B 1 143 ? 57.509 55.179 22.520 1.00 18.44 143 HIS B C 1
ATOM 2730 O O . HIS B 1 143 ? 58.131 54.923 23.543 1.00 21.05 143 HIS B O 1
ATOM 2737 N N . LEU B 1 144 ? 57.034 54.248 21.719 1.00 19.99 144 LEU B N 1
ATOM 2738 C CA . LEU B 1 144 ? 57.174 52.827 22.046 1.00 22.08 144 LEU B CA 1
ATOM 2739 C C . LEU B 1 144 ? 58.464 52.172 21.529 1.00 24.40 144 LEU B C 1
ATOM 2740 O O . LEU B 1 144 ? 58.780 51.060 21.988 1.00 25.13 144 LEU B O 1
ATOM 2745 N N . ILE B 1 145 ? 59.223 52.874 20.666 1.00 26.42 145 ILE B N 1
ATOM 2746 C CA . ILE B 1 145 ? 60.579 52.461 20.160 1.00 27.91 145 ILE B CA 1
ATOM 2747 C C . ILE B 1 145 ? 61.441 51.867 21.261 1.00 27.87 145 ILE B C 1
ATOM 2748 O O . ILE B 1 145 ? 61.762 50.678 21.220 1.00 30.09 145 ILE B O 1
ATOM 2753 N N . ASP B 1 146 ? 61.817 52.698 22.235 1.00 27.07 146 ASP B N 1
ATOM 2754 C CA . ASP B 1 146 ? 62.763 52.262 23.248 1.00 26.21 146 ASP B CA 1
ATOM 2755 C C . ASP B 1 146 ? 62.097 51.854 24.552 1.00 23.46 146 ASP B C 1
ATOM 2756 O O . ASP B 1 146 ? 62.746 51.850 25.592 1.00 24.36 146 ASP B O 1
ATOM 2761 N N . SER B 1 147 ? 60.797 51.548 24.521 1.00 20.00 147 SER B N 1
ATOM 2762 C CA . SER B 1 147 ? 59.982 51.463 25.738 1.00 16.02 147 SER B CA 1
ATOM 2763 C C . SER B 1 147 ? 59.938 50.070 26.224 1.00 12.99 147 SER B C 1
ATOM 2764 O O . SER B 1 147 ? 59.930 49.085 25.447 1.00 13.89 147 SER B O 1
ATOM 2767 N N . ASP B 1 148 ? 59.644 50.043 27.495 1.00 11.80 148 ASP B N 1
ATOM 2768 C CA . ASP B 1 148 ? 59.362 48.789 28.211 1.00 11.92 148 ASP B CA 1
ATOM 2769 C C . ASP B 1 148 ? 57.886 48.478 28.223 1.00 12.15 148 ASP B C 1
ATOM 2770 O O . ASP B 1 148 ? 57.490 47.453 28.740 1.00 13.80 148 ASP B O 1
ATOM 2775 N N . ILE B 1 149 ? 57.033 49.320 27.676 1.00 10.92 149 ILE B N 1
ATOM 2776 C CA . ILE B 1 149 ? 55.579 49.070 27.731 1.00 10.26 149 ILE B CA 1
ATOM 2777 C C . ILE B 1 149 ? 55.147 48.138 26.599 1.00 10.06 149 ILE B C 1
ATOM 2778 O O . ILE B 1 149 ? 55.403 48.382 25.374 1.00 11.25 149 ILE B O 1
ATOM 2783 N N . GLU B 1 150 ? 54.473 47.066 26.986 1.00 10.66 150 GLU B N 1
ATOM 2784 C CA . GLU B 1 150 ? 53.872 46.102 26.029 1.00 11.45 150 GLU B CA 1
ATOM 2785 C C . GLU B 1 150 ? 52.390 45.833 26.331 1.00 10.01 150 GLU B C 1
ATOM 2786 O O . GLU B 1 150 ? 51.780 44.943 25.726 1.00 10.09 150 GLU B O 1
ATOM 2792 N N . THR B 1 151 ? 51.820 46.636 27.241 1.00 8.73 151 THR B N 1
ATOM 2793 C CA . THR B 1 151 ? 50.456 46.430 27.769 1.00 9.55 151 THR B CA 1
ATOM 2794 C C . THR B 1 151 ? 49.727 47.744 27.700 1.00 9.21 151 THR B C 1
ATOM 2795 O O . THR B 1 151 ? 50.305 48.766 28.073 1.00 9.54 151 THR B O 1
ATOM 2799 N N . ALA B 1 152 ? 48.482 47.742 27.252 1.00 8.76 152 ALA B N 1
ATOM 2800 C CA . ALA B 1 152 ? 47.621 48.910 27.151 1.00 8.74 152 ALA B CA 1
ATOM 2801 C C . ALA B 1 152 ? 46.293 48.700 27.800 1.00 8.73 152 ALA B C 1
ATOM 2802 O O . ALA B 1 152 ? 45.680 47.648 27.673 1.00 9.61 152 ALA B O 1
ATOM 2804 N N . ILE B 1 153 ? 45.792 49.691 28.431 1.00 8.25 153 ILE B N 1
ATOM 2805 C CA . ILE B 1 153 ? 44.400 49.834 28.878 1.00 7.37 153 ILE B CA 1
ATOM 2806 C C . ILE B 1 153 ? 43.662 50.700 27.853 1.00 8.88 153 ILE B C 1
ATOM 2807 O O . ILE B 1 153 ? 44.120 51.829 27.538 1.00 9.08 153 ILE B O 1
ATOM 2812 N N . LEU B 1 154 ? 42.588 50.161 27.276 1.00 8.69 154 LEU B N 1
ATOM 2813 C CA . LEU B 1 154 ? 41.879 50.827 26.142 1.00 8.65 154 LEU B CA 1
ATOM 2814 C C . LEU B 1 154 ? 40.496 51.367 26.642 1.00 8.59 154 LEU B C 1
ATOM 2815 O O . LEU B 1 154 ? 39.581 50.588 26.985 1.00 10.18 154 LEU B O 1
ATOM 2820 N N . THR B 1 155 ? 40.435 52.709 26.656 1.00 8.33 155 THR B N 1
ATOM 2821 C CA . THR B 1 155 ? 39.302 53.482 27.171 1.00 9.41 155 THR B CA 1
ATOM 2822 C C . THR B 1 155 ? 38.901 54.551 26.156 1.00 9.16 155 THR B C 1
ATOM 2823 O O . THR B 1 155 ? 38.696 55.705 26.468 1.00 11.46 155 THR B O 1
ATOM 2827 N N . VAL B 1 156 ? 38.912 54.216 24.871 1.00 10.27 156 VAL B N 1
ATOM 2828 C CA . VAL B 1 156 ? 38.404 55.134 23.831 1.00 10.92 156 VAL B CA 1
ATOM 2829 C C . VAL B 1 156 ? 36.915 54.913 23.621 1.00 11.22 156 VAL B C 1
ATOM 2830 O O . VAL B 1 156 ? 36.381 53.932 24.098 1.00 12.24 156 VAL B O 1
ATOM 2834 N N . PRO B 1 157 ? 36.234 55.792 22.875 1.00 13.13 157 PRO B N 1
ATOM 2835 C CA . PRO B 1 157 ? 34.848 55.478 22.553 1.00 13.77 157 PRO B CA 1
ATOM 2836 C C . PRO B 1 157 ? 34.713 54.123 21.839 1.00 13.94 157 PRO B C 1
ATOM 2837 O O . PRO B 1 157 ? 35.617 53.669 21.098 1.00 13.18 157 PRO B O 1
ATOM 2841 N N . SER B 1 158 ? 33.577 53.475 22.053 1.00 14.48 158 SER B N 1
ATOM 2842 C CA . SER B 1 158 ? 33.323 52.139 21.491 1.00 15.44 158 SER B CA 1
ATOM 2843 C C . SER B 1 158 ? 33.485 52.119 19.966 1.00 14.72 158 SER B C 1
ATOM 2844 O O . SER B 1 158 ? 34.043 51.215 19.420 1.00 13.83 158 SER B O 1
ATOM 2847 N N . THR B 1 159 ? 33.079 53.198 19.314 1.00 15.14 159 THR B N 1
ATOM 2848 C CA . THR B 1 159 ? 33.182 53.320 17.872 1.00 14.36 159 THR B CA 1
ATOM 2849 C C . THR B 1 159 ? 34.613 53.340 17.365 1.00 12.84 159 THR B C 1
ATOM 2850 O O . THR B 1 159 ? 34.899 52.983 16.215 1.00 12.74 159 THR B O 1
ATOM 2854 N N . GLU B 1 160 ? 35.524 53.728 18.262 1.00 12.47 160 GLU B N 1
ATOM 2855 C CA . GLU B 1 160 ? 36.942 53.860 17.903 1.00 11.80 160 GLU B CA 1
ATOM 2856 C C . GLU B 1 160 ? 37.809 52.695 18.392 1.00 10.66 160 GLU B C 1
ATOM 2857 O O . GLU B 1 160 ? 39.011 52.615 18.034 1.00 11.52 160 GLU B O 1
ATOM 2863 N N . ALA B 1 161 ? 37.230 51.799 19.183 1.00 9.83 161 ALA B N 1
ATOM 2864 C CA . ALA B 1 161 ? 38.067 50.789 19.880 1.00 9.98 161 ALA B CA 1
ATOM 2865 C C . ALA B 1 161 ? 38.832 49.899 18.912 1.00 9.52 161 ALA B C 1
ATOM 2866 O O . ALA B 1 161 ? 39.989 49.626 19.094 1.00 10.08 161 ALA B O 1
ATOM 2868 N N . GLN B 1 162 ? 38.179 49.380 17.851 1.00 10.74 162 GLN B N 1
ATOM 2869 C CA . GLN B 1 162 ? 38.897 48.467 16.933 1.00 9.80 162 GLN B CA 1
ATOM 2870 C C . GLN B 1 162 ? 40.066 49.183 16.223 1.00 11.49 162 GLN B C 1
ATOM 2871 O O . GLN B 1 162 ? 41.158 48.618 16.111 1.00 10.75 162 GLN B O 1
ATOM 2877 N N . GLU B 1 163 ? 39.807 50.413 15.770 1.00 10.97 163 GLU B N 1
ATOM 2878 C CA . GLU B 1 163 ? 40.796 51.138 15.012 1.00 11.04 163 GLU B CA 1
ATOM 2879 C C . GLU B 1 163 ? 41.978 51.451 15.886 1.00 11.34 163 GLU B C 1
ATOM 2880 O O . GLU B 1 163 ? 43.125 51.329 15.510 1.00 12.37 163 GLU B O 1
ATOM 2886 N N . VAL B 1 164 ? 41.710 51.851 17.117 1.00 10.56 164 VAL B N 1
ATOM 2887 C CA . VAL B 1 164 ? 42.801 52.182 18.047 1.00 9.94 164 VAL B CA 1
ATOM 2888 C C . VAL B 1 164 ? 43.546 50.926 18.483 1.00 10.05 164 VAL B C 1
ATOM 2889 O O . VAL B 1 164 ? 44.772 50.951 18.574 1.00 11.05 164 VAL B O 1
ATOM 2893 N N . ALA B 1 165 ? 42.825 49.820 18.684 1.00 10.52 165 ALA B N 1
ATOM 2894 C CA . ALA B 1 165 ? 43.438 48.538 18.997 1.00 10.26 165 ALA B CA 1
ATOM 2895 C C . ALA B 1 165 ? 44.434 48.106 17.930 1.00 10.27 165 ALA B C 1
ATOM 2896 O O . ALA B 1 165 ? 45.554 47.683 18.200 1.00 10.83 165 ALA B O 1
ATOM 2898 N N . ASP B 1 166 ? 44.023 48.237 16.702 1.00 11.09 166 ASP B N 1
ATOM 2899 C CA . ASP B 1 166 ? 44.915 47.946 15.578 1.00 13.68 166 ASP B CA 1
ATOM 2900 C C . ASP B 1 166 ? 46.159 48.840 15.579 1.00 12.44 166 ASP B C 1
ATOM 2901 O O . ASP B 1 166 ? 47.252 48.343 15.304 1.00 14.62 166 ASP B O 1
ATOM 2906 N N . ILE B 1 167 ? 46.014 50.125 15.878 1.00 12.67 167 ILE B N 1
ATOM 2907 C CA . ILE B 1 167 ? 47.161 51.027 16.011 1.00 13.63 167 ILE B CA 1
ATOM 2908 C C . ILE B 1 167 ? 48.155 50.500 17.109 1.00 13.97 167 ILE B C 1
ATOM 2909 O O . ILE B 1 167 ? 49.383 50.455 16.947 1.00 13.22 167 ILE B O 1
ATOM 2914 N N . LEU B 1 168 ? 47.561 50.068 18.214 1.00 12.56 168 LEU B N 1
ATOM 2915 C CA . LEU B 1 168 ? 48.340 49.583 19.367 1.00 11.92 168 LEU B CA 1
ATOM 2916 C C . LEU B 1 168 ? 49.131 48.357 18.980 1.00 12.40 168 LEU B C 1
ATOM 2917 O O . LEU B 1 168 ? 50.340 48.280 19.316 1.00 12.42 168 LEU B O 1
ATOM 2922 N N . VAL B 1 169 ? 48.497 47.417 18.290 1.00 12.56 169 VAL B N 1
ATOM 2923 C CA . VAL B 1 169 ? 49.201 46.211 17.926 1.00 13.89 169 VAL B CA 1
ATOM 2924 C C . VAL B 1 169 ? 50.330 46.508 16.947 1.00 14.65 169 VAL B C 1
ATOM 2925 O O . VAL B 1 169 ? 51.445 45.974 17.067 1.00 15.17 169 VAL B O 1
ATOM 2929 N N . LYS B 1 170 ? 50.068 47.430 16.023 1.00 16.41 170 LYS B N 1
ATOM 2930 C CA . LYS B 1 170 ? 51.174 47.790 15.049 1.00 16.44 170 LYS B CA 1
ATOM 2931 C C . LYS B 1 170 ? 52.361 48.405 15.773 1.00 17.75 170 LYS B C 1
ATOM 2932 O O . LYS B 1 170 ? 53.570 48.145 15.426 1.00 20.00 170 LYS B O 1
ATOM 2938 N N . ALA B 1 171 ? 52.076 49.173 16.812 1.00 17.12 171 ALA B N 1
ATOM 2939 C CA . ALA B 1 171 ? 53.112 49.798 17.630 1.00 17.53 171 ALA B CA 1
ATOM 2940 C C . ALA B 1 171 ? 53.904 48.853 18.549 1.00 16.92 171 ALA B C 1
ATOM 2941 O O . ALA B 1 171 ? 54.945 49.223 19.065 1.00 18.15 171 ALA B O 1
ATOM 2943 N N . GLY B 1 172 ? 53.427 47.641 18.770 1.00 16.56 172 GLY B N 1
ATOM 2944 C CA . GLY B 1 172 ? 54.125 46.701 19.594 1.00 15.61 172 GLY B CA 1
ATOM 2945 C C . GLY B 1 172 ? 53.375 46.263 20.844 1.00 14.11 172 GLY B C 1
ATOM 2946 O O . GLY B 1 172 ? 53.901 45.487 21.632 1.00 15.13 172 GLY B O 1
ATOM 2947 N N . ILE B 1 173 ? 52.152 46.731 21.050 1.00 11.96 173 ILE B N 1
ATOM 2948 C CA . ILE B 1 173 ? 51.386 46.265 22.230 1.00 11.09 173 ILE B CA 1
ATOM 2949 C C . ILE B 1 173 ? 50.981 44.810 22.036 1.00 10.58 173 ILE B C 1
ATOM 2950 O O . ILE B 1 173 ? 50.486 44.450 20.986 1.00 10.85 173 ILE B O 1
ATOM 2955 N N . LYS B 1 174 ? 51.185 43.996 23.070 1.00 9.01 174 LYS B N 1
ATOM 2956 C CA . LYS B 1 174 ? 50.924 42.565 23.056 1.00 10.24 174 LYS B CA 1
ATOM 2957 C C . LYS B 1 174 ? 49.722 42.120 23.901 1.00 8.75 174 LYS B C 1
ATOM 2958 O O . LYS B 1 174 ? 49.257 40.950 23.801 1.00 9.81 174 LYS B O 1
ATOM 2964 N N . GLY B 1 175 ? 49.231 43.026 24.727 1.00 9.40 175 GLY B N 1
ATOM 2965 C CA . GLY B 1 175 ? 48.026 42.725 25.556 1.00 8.21 175 GLY B CA 1
ATOM 2966 C C . GLY B 1 175 ? 47.230 43.999 25.804 1.00 8.23 175 GLY B C 1
ATOM 2967 O O . GLY B 1 175 ? 47.833 45.066 26.017 1.00 8.77 175 GLY B O 1
ATOM 2968 N N . ILE B 1 176 ? 45.912 43.885 25.776 1.00 6.86 176 ILE B N 1
ATOM 2969 C CA . ILE B 1 176 ? 45.006 44.988 25.940 1.00 7.46 176 ILE B CA 1
ATOM 2970 C C . ILE B 1 176 ? 43.888 44.651 26.939 1.00 5.65 176 ILE B C 1
ATOM 2971 O O . ILE B 1 176 ? 43.333 43.551 26.899 1.00 8.43 176 ILE B O 1
ATOM 2976 N N . LEU B 1 177 ? 43.732 45.476 27.930 1.00 7.60 177 LEU B N 1
ATOM 2977 C CA . LEU B 1 177 ? 42.630 45.467 28.911 1.00 6.77 177 LEU B CA 1
ATOM 2978 C C . LEU B 1 177 ? 41.650 46.456 28.355 1.00 6.74 177 LEU B C 1
ATOM 2979 O O . LEU B 1 177 ? 41.875 47.709 28.398 1.00 7.72 177 LEU B O 1
ATOM 2984 N N . SER B 1 178 ? 40.605 45.954 27.701 1.00 7.05 178 SER B N 1
ATOM 2985 C CA . SER B 1 178 ? 39.623 46.815 27.064 1.00 7.70 178 SER B CA 1
ATOM 2986 C C . SER B 1 178 ? 38.354 46.999 27.902 1.00 7.33 178 SER B C 1
ATOM 2987 O O . SER B 1 178 ? 37.724 46.041 28.358 1.00 9.69 178 SER B O 1
ATOM 2990 N N . PHE B 1 179 ? 37.913 48.254 27.982 1.00 8.69 179 PHE B N 1
ATOM 2991 C CA . PHE B 1 179 ? 36.689 48.561 28.641 1.00 9.07 179 PHE B CA 1
ATOM 2992 C C . PHE B 1 179 ? 35.519 48.737 27.700 1.00 9.56 179 PHE B C 1
ATOM 2993 O O . PHE B 1 179 ? 34.383 48.856 28.155 1.00 11.31 179 PHE B O 1
ATOM 3001 N N . SER B 1 180 ? 35.777 48.827 26.399 1.00 12.26 180 SER B N 1
ATOM 3002 C CA . SER B 1 180 ? 34.703 49.027 25.454 1.00 15.36 180 SER B CA 1
ATOM 3003 C C . SER B 1 180 ? 33.887 47.791 25.347 1.00 16.77 180 SER B C 1
ATOM 3004 O O . SER B 1 180 ? 34.443 46.688 25.234 1.00 18.24 180 SER B O 1
ATOM 3007 N N . PRO B 1 181 ? 32.507 47.934 25.281 1.00 17.99 181 PRO B N 1
ATOM 3008 C CA . PRO B 1 181 ? 31.797 46.654 25.064 1.00 17.83 181 PRO B CA 1
ATOM 3009 C C . PRO B 1 181 ? 31.666 46.350 23.557 1.00 18.41 181 PRO B C 1
ATOM 3010 O O . PRO B 1 181 ? 30.591 46.444 22.960 1.00 20.85 181 PRO B O 1
ATOM 3014 N N . VAL B 1 182 ? 32.812 46.085 22.936 1.00 18.89 182 VAL B N 1
ATOM 3015 C CA . VAL B 1 182 ? 32.947 45.775 21.517 1.00 19.49 182 VAL B CA 1
ATOM 3016 C C . VAL B 1 182 ? 33.935 44.571 21.430 1.00 18.08 182 VAL B C 1
ATOM 3017 O O . VAL B 1 182 ? 34.983 44.614 22.016 1.00 17.42 182 VAL B O 1
ATOM 3021 N N . HIS B 1 183 ? 33.606 43.489 20.715 1.00 16.58 183 HIS B N 1
ATOM 3022 C CA . HIS B 1 183 ? 34.546 42.413 20.424 1.00 16.24 183 HIS B CA 1
ATOM 3023 C C . HIS B 1 183 ? 35.622 42.932 19.485 1.00 15.30 183 HIS B C 1
ATOM 3024 O O . HIS B 1 183 ? 35.314 43.485 18.395 1.00 18.39 183 HIS B O 1
ATOM 3031 N N . LEU B 1 184 ? 36.882 42.742 19.878 1.00 12.92 184 LEU B N 1
ATOM 3032 C CA . LEU B 1 184 ? 38.006 43.183 19.060 1.00 13.10 184 LEU B CA 1
ATOM 3033 C C . LEU B 1 184 ? 38.520 41.969 18.244 1.00 13.74 184 LEU B C 1
ATOM 3034 O O . LEU B 1 184 ? 38.713 40.893 18.759 1.00 14.61 184 LEU B O 1
ATOM 3039 N N . THR B 1 185 ? 38.800 42.188 16.945 1.00 14.92 185 THR B N 1
ATOM 3040 C CA . THR B 1 185 ? 39.428 41.164 16.087 1.00 16.88 185 THR B CA 1
ATOM 3041 C C . THR B 1 185 ? 40.868 41.531 15.877 1.00 15.59 185 THR B C 1
ATOM 3042 O O . THR B 1 185 ? 41.147 42.544 15.242 1.00 18.19 185 THR B O 1
ATOM 3046 N N . LEU B 1 186 ? 41.772 40.806 16.545 1.00 14.39 186 LEU B N 1
ATOM 3047 C CA . LEU B 1 186 ? 43.200 41.113 16.545 1.00 13.92 186 LEU B CA 1
ATOM 3048 C C . LEU B 1 186 ? 43.933 39.826 16.292 1.00 12.94 186 LEU B C 1
ATOM 3049 O O . LEU B 1 186 ? 43.339 38.738 16.401 1.00 14.52 186 LEU B O 1
ATOM 3054 N N . PRO B 1 187 ? 45.212 39.920 15.993 1.00 11.98 187 PRO B N 1
ATOM 3055 C CA . PRO B 1 187 ? 45.954 38.701 15.720 1.00 12.30 187 PRO B CA 1
ATOM 3056 C C . PRO B 1 187 ? 45.982 37.745 16.926 1.00 13.27 187 PRO B C 1
ATOM 3057 O O . PRO B 1 187 ? 45.824 38.170 18.123 1.00 12.94 187 PRO B O 1
ATOM 3061 N N . LYS B 1 188 ? 46.125 36.460 16.603 1.00 13.60 188 LYS B N 1
ATOM 3062 C CA . LYS B 1 188 ? 46.060 35.384 17.602 1.00 15.57 188 LYS B CA 1
ATOM 3063 C C . LYS B 1 188 ? 47.064 35.534 18.731 1.00 15.96 188 LYS B C 1
ATOM 3064 O O . LYS B 1 188 ? 46.760 35.121 19.853 1.00 18.48 188 LYS B O 1
ATOM 3070 N N . ASP B 1 189 ? 48.205 36.163 18.497 1.00 16.54 189 ASP B N 1
ATOM 3071 C CA . ASP B 1 189 ? 49.244 36.257 19.556 1.00 17.52 189 ASP B CA 1
ATOM 3072 C C . ASP B 1 189 ? 48.974 37.451 20.474 1.00 15.85 189 ASP B C 1
ATOM 3073 O O . ASP B 1 189 ? 49.745 37.689 21.376 1.00 17.70 189 ASP B O 1
ATOM 3078 N N . ILE B 1 190 ? 47.905 38.205 20.237 1.00 13.27 190 ILE B N 1
ATOM 3079 C CA . ILE B 1 190 ? 47.554 39.372 21.086 1.00 12.07 190 ILE B CA 1
ATOM 3080 C C . ILE B 1 190 ? 46.450 38.983 22.075 1.00 10.18 190 ILE B C 1
ATOM 3081 O O . ILE B 1 190 ? 45.433 38.395 21.704 1.00 12.60 190 ILE B O 1
ATOM 3086 N N . ILE B 1 191 ? 46.679 39.232 23.366 1.00 12.01 191 ILE B N 1
ATOM 3087 C CA . ILE B 1 191 ? 45.728 38.918 24.390 1.00 10.74 191 ILE B CA 1
ATOM 3088 C C . ILE B 1 191 ? 44.870 40.097 24.688 1.00 11.65 191 ILE B C 1
ATOM 3089 O O . ILE B 1 191 ? 45.399 41.202 24.888 1.00 12.35 191 ILE B O 1
ATOM 3094 N N . VAL B 1 192 ? 43.537 39.886 24.730 1.00 12.04 192 VAL B N 1
ATOM 3095 C CA . VAL B 1 192 ? 42.588 40.918 25.104 1.00 14.08 192 VAL B CA 1
ATOM 3096 C C . VAL B 1 192 ? 41.789 40.409 26.263 1.00 15.19 192 VAL B C 1
ATOM 3097 O O . VAL B 1 192 ? 41.257 39.292 26.254 1.00 17.35 192 VAL B O 1
ATOM 3101 N N . GLN B 1 193 ? 41.776 41.209 27.283 1.00 13.65 193 GLN B N 1
ATOM 3102 C CA . GLN B 1 193 ? 41.046 40.960 28.559 1.00 13.02 193 GLN B CA 1
ATOM 3103 C C . GLN B 1 193 ? 39.932 42.009 28.597 1.00 13.97 193 GLN B C 1
ATOM 3104 O O . GLN B 1 193 ? 40.279 43.220 28.617 1.00 15.86 193 GLN B O 1
ATOM 3110 N N . TYR B 1 194 ? 38.631 41.643 28.620 1.00 12.01 194 TYR B N 1
ATOM 3111 C CA . TYR B 1 194 ? 37.574 42.625 28.587 1.00 12.92 194 TYR B CA 1
ATOM 3112 C C . TYR B 1 194 ? 37.054 42.888 29.962 1.00 13.02 194 TYR B C 1
ATOM 3113 O O . TYR B 1 194 ? 36.739 41.935 30.695 1.00 15.87 194 T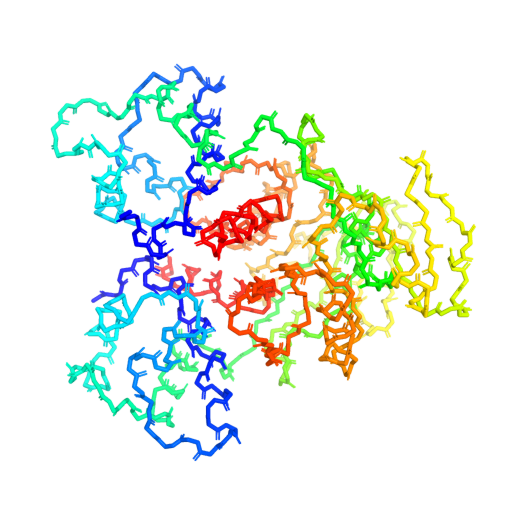YR B O 1
ATOM 3122 N N . VAL B 1 195 ? 36.891 44.156 30.327 1.00 12.12 195 VAL B N 1
ATOM 3123 C CA . VAL B 1 195 ? 36.188 44.563 31.545 1.00 13.14 195 VAL B CA 1
ATOM 3124 C C . VAL B 1 195 ? 34.796 44.936 31.049 1.00 11.72 195 VAL B C 1
ATOM 3125 O O . VAL B 1 195 ? 34.621 45.935 30.264 1.00 13.46 195 VAL B O 1
ATOM 3129 N N . ASP B 1 196 ? 33.828 44.111 31.471 1.00 9.30 196 ASP B N 1
ATOM 3130 C CA . ASP B 1 196 ? 32.463 44.239 30.984 1.00 8.95 196 ASP B CA 1
ATOM 3131 C C . ASP B 1 196 ? 31.536 44.383 32.184 1.00 5.98 196 ASP B C 1
ATOM 3132 O O . ASP B 1 196 ? 31.101 43.422 32.779 1.00 7.34 196 ASP B O 1
ATOM 3137 N N . LEU B 1 197 ? 31.206 45.606 32.501 1.00 6.98 197 LEU B N 1
ATOM 3138 C CA . LEU B 1 197 ? 30.447 45.862 33.726 1.00 7.69 197 LEU B CA 1
ATOM 3139 C C . LEU B 1 197 ? 29.010 45.445 33.637 1.00 8.19 197 LEU B C 1
ATOM 3140 O O . LEU B 1 197 ? 28.426 45.105 34.656 1.00 9.10 197 LEU B O 1
ATOM 3145 N N . THR B 1 198 ? 28.419 45.424 32.437 1.00 9.52 198 THR B N 1
ATOM 3146 C CA . THR B 1 198 ? 27.090 44.794 32.273 1.00 9.18 198 THR B CA 1
ATOM 3147 C C . THR B 1 198 ? 27.143 43.320 32.650 1.00 7.38 198 THR B C 1
ATOM 3148 O O . THR B 1 198 ? 26.290 42.876 33.398 1.00 7.28 198 THR B O 1
ATOM 3152 N N . SER B 1 199 ? 28.154 42.616 32.160 1.00 8.17 199 SER B N 1
ATOM 3153 C CA . SER B 1 199 ? 28.240 41.215 32.469 1.00 6.76 199 SER B CA 1
ATOM 3154 C C . SER B 1 199 ? 28.472 40.985 33.972 1.00 6.61 199 SER B C 1
ATOM 3155 O O . SER B 1 199 ? 27.908 40.062 34.540 1.00 7.14 199 SER B O 1
ATOM 3158 N N . GLU B 1 200 ? 29.231 41.881 34.605 1.00 6.84 200 GLU B N 1
ATOM 3159 C CA . GLU B 1 200 ? 29.455 41.814 36.096 1.00 7.29 200 GLU B CA 1
ATOM 3160 C C . GLU B 1 200 ? 28.106 41.966 36.787 1.00 7.01 200 GLU B C 1
ATOM 3161 O O . GLU B 1 200 ? 27.844 41.214 37.719 1.00 7.84 200 GLU B O 1
ATOM 3167 N N . LEU B 1 201 ? 27.336 42.998 36.407 1.00 7.58 201 LEU B N 1
ATOM 3168 C CA . LEU B 1 201 ? 26.038 43.231 37.092 1.00 7.57 201 LEU B CA 1
ATOM 3169 C C . LEU B 1 201 ? 25.093 42.053 36.827 1.00 6.68 201 LEU B C 1
ATOM 3170 O O . LEU B 1 201 ? 24.358 41.685 37.739 1.00 6.95 201 LEU B O 1
ATOM 3175 N N . GLN B 1 202 ? 25.031 41.508 35.590 1.00 5.59 202 GLN B N 1
ATOM 3176 C CA . GLN B 1 202 ? 24.161 40.355 35.323 1.00 7.01 202 GLN B CA 1
ATOM 3177 C C . GLN B 1 202 ? 24.553 39.127 36.215 1.00 6.39 202 GLN B C 1
ATOM 3178 O O . GLN B 1 202 ? 23.710 38.444 36.676 1.00 7.14 202 GLN B O 1
ATOM 3184 N N . THR B 1 203 ? 25.852 38.899 36.429 1.00 6.75 203 THR B N 1
ATOM 3185 C CA . THR B 1 203 ? 26.336 37.921 37.322 1.00 6.59 203 THR B CA 1
ATOM 3186 C C . THR B 1 203 ? 25.842 38.128 38.763 1.00 6.63 203 THR B C 1
ATOM 3187 O O . THR B 1 203 ? 25.339 37.199 39.415 1.00 6.64 203 THR B O 1
ATOM 3191 N N . LEU B 1 204 ? 26.040 39.348 39.217 1.00 7.96 204 LEU B N 1
ATOM 3192 C CA . LEU B 1 204 ? 25.613 39.738 40.537 1.00 7.94 204 LEU B CA 1
ATOM 3193 C C . LEU B 1 204 ? 24.108 39.452 40.731 1.00 6.66 204 LEU B C 1
ATOM 3194 O O . LEU B 1 204 ? 23.677 38.806 41.710 1.00 7.34 204 LEU B O 1
ATOM 3199 N N . LEU B 1 205 ? 23.328 39.859 39.769 1.00 7.38 205 LEU B N 1
ATOM 3200 C CA . LEU B 1 205 ? 21.879 39.698 39.876 1.00 9.01 205 LEU B CA 1
ATOM 3201 C C . LEU B 1 205 ? 21.472 38.230 39.844 1.00 7.47 205 LEU B C 1
ATOM 3202 O O . LEU B 1 205 ? 20.577 37.812 40.574 1.00 8.20 205 LEU B O 1
ATOM 3207 N N . TYR B 1 206 ? 22.200 37.431 39.078 1.00 7.07 206 TYR B N 1
ATOM 3208 C CA . TYR B 1 206 ? 21.960 36.002 39.048 1.00 6.37 206 TYR B CA 1
ATOM 3209 C C . TYR B 1 206 ? 22.129 35.359 40.447 1.00 6.22 206 TYR B C 1
ATOM 3210 O O . TYR B 1 206 ? 21.244 34.611 40.907 1.00 8.02 206 TYR B O 1
ATOM 3219 N N . PHE B 1 207 ? 23.234 35.706 41.121 1.00 6.49 207 PHE B N 1
ATOM 3220 C CA . PHE B 1 207 ? 23.477 35.269 42.441 1.00 5.63 207 PHE B CA 1
ATOM 3221 C C . PHE B 1 207 ? 22.534 35.794 43.494 1.00 8.02 207 PHE B C 1
ATOM 3222 O O . PHE B 1 207 ? 22.160 35.068 44.443 1.00 9.74 207 PHE B O 1
ATOM 3230 N N . MET B 1 208 ? 22.157 37.057 43.324 1.00 7.85 208 MET B N 1
ATOM 3231 C CA . MET B 1 208 ? 21.125 37.596 44.210 1.00 9.21 208 MET B CA 1
ATOM 3232 C C . MET B 1 208 ? 19.847 36.752 44.062 1.00 9.96 208 MET B C 1
ATOM 3233 O O . MET B 1 208 ? 19.178 36.431 45.069 1.00 11.96 208 MET B O 1
ATOM 3238 N N . ASN B 1 209 ? 19.476 36.386 42.838 1.00 9.46 209 ASN B N 1
ATOM 3239 C CA . ASN B 1 209 ? 18.219 35.662 42.616 1.00 11.43 209 ASN B CA 1
ATOM 3240 C C . ASN B 1 209 ? 18.321 34.236 43.214 1.00 12.59 209 ASN B C 1
ATOM 3241 O O . ASN B 1 209 ? 17.353 33.703 43.696 1.00 15.13 209 ASN B O 1
ATOM 3246 N N . GLN B 1 210 ? 19.513 33.653 43.232 1.00 15.01 210 GLN B N 1
ATOM 3247 C CA . GLN B 1 210 ? 19.745 32.340 43.831 1.00 15.43 210 GLN B CA 1
ATOM 3248 C C . GLN B 1 210 ? 19.665 32.335 45.335 1.00 17.90 210 GLN B C 1
ATOM 3249 O O . GLN B 1 210 ? 19.479 31.266 45.936 1.00 18.27 210 GLN B O 1
ATOM 3255 N N . GLN B 1 211 ? 19.782 33.501 45.962 1.00 19.47 211 GLN B N 1
ATOM 3256 C CA . GLN B 1 211 ? 19.672 33.634 47.422 1.00 22.88 211 GLN B CA 1
ATOM 3257 C C . GLN B 1 211 ? 18.246 33.760 47.908 1.00 25.51 211 GLN B C 1
ATOM 3258 O O . GLN B 1 211 ? 17.992 33.659 49.127 1.00 27.20 211 GLN B O 1
ATOM 3264 N N . ARG B 1 212 ? 17.345 34.071 46.985 1.00 28.21 212 ARG B N 1
ATOM 3265 C CA . ARG B 1 212 ? 15.919 34.360 47.261 1.00 29.80 212 ARG B CA 1
ATOM 3266 C C . ARG B 1 212 ? 15.088 33.087 47.282 1.00 31.06 212 ARG B C 1
ATOM 3267 O O . ARG B 1 212 ? 15.628 31.989 47.398 1.00 32.90 212 ARG B O 1
#

CATH classification: 1.10.10.10 (+1 more: 3.40.50.720)

Nearest PDB structures (foldseek):
  3keq-assembly1_A  TM=9.741E-01  e=3.553E-36  Streptococcus agalactiae serogroup III
  3ket-assembly1_A-2  TM=9.158E-01  e=6.843E-38  Streptococcus agalactiae serogroup III
  3keq-assembly1_B  TM=8.983E-01  e=4.542E-35  Streptococcus agalactiae serogroup III
  3ikv-assembly1_B  TM=8.749E-01  e=6.295E-22  Thermus thermophilus HB27
  2vt3-assembly1_B  TM=5.542E-01  e=2.018E-23  Bacillus subtilis

Solvent-accessible surface area: 20097 Å² total; per-residue (Å²): 143,36,36,91,8,7,2,65,25,0,2,42,0,12,68,4,0,80,62,10,59,117,92,60,50,144,142,0,42,7,129,75,0,2,90,24,14,32,8,46,30,68,8,0,108,100,1,0,65,93,6,38,90,54,1,173,150,6,137,28,2,48,0,135,119,0,35,72,50,0,5,140,52,15,81,17,128,58,69,28,28,0,0,0,3,7,5,32,68,37,0,118,8,6,8,67,61,151,12,18,125,193,88,62,9,64,14,39,25,0,0,18,121,74,100,51,129,47,41,70,120,88,22,153,102,43,21,37,0,64,4,31,85,49,3,87,122,50,26,160,37,101,7,57,2,0,1,0,12,21,92,50,123,67,0,57,110,17,0,62,57,0,31,176,17,32,1,77,0,0,0,0,24,7,84,48,80,8,102,30,70,193,74,17,31,37,33,57,7,17,13,23,9,29,2,9,6,0,22,16,22,4,65,116,85,164,139,32,36,88,8,7,1,62,24,0,3,42,0,12,75,4,0,72,61,10,54,117,90,60,52,141,99,0,41,11,142,72,0,3,95,31,16,32,9,45,32,61,7,0,73,94,1,0,56,87,14,69,28,152,20,202,207,69,186,30,7,50,0,127,121,2,32,65,62,0,4,139,51,13,70,15,108,55,70,22,31,1,0,0,3,5,5,38,84,37,0,124,9,5,27,123,59,141,12,14,128,168,70,53,9,68,12,38,23,0,0,19,122,76,103,46,124,30,42,66,121,85,38,190,106,48,9,27,4,66,5,29,86,44,6,93,100,55,16,132,134,37,99,6,64,2,0,0,0,13,21,89,43,123,68,0,58,110,16,0,47,59,0,31,171,18,28,0,82,0,0,0,0,25,7,67,52,76,7,103,30,71,196,76,15,30,34,32,53,5,14,14,22,8,40,1,9,6,0,26,18,24,5,74,117,85,163

Foldseek 3Di:
DQDPVLVVCLVVLLVVLVVCVVVVNQFDALCNSCVSVVHDSVVSLVSLCVLPPQRVVRGRGGSVVSNVSSCVVVVVVAAAEEEEEACPDVNVVVQVDDPDPVNSYHHQEYEYAQPDPQAPHADPVGHHYHYLVCLLVVLVDRYQEYEYDHELVCRQVSVVSSVVSRRQEYEYAHPHDHDDDPRRYYHYDDVVVVVVVVVVVVVVVD/DQDPVLVVCLVVLLVVLVVCVVVVNFFDALCNSCVSVVHDSVVSQVSVVVLVDHRPDDDHDGSVVSNVSSCVVVVVVAAAEAEEEACPDVNVVVQPDDPDPVRSYYHQEYEYAQPDPQAPPADPVGHHYHYLVCLLVVLVVDPYQEYEYDHELVCRQVSVVSSVVSRRQEYEYARPHDHDDDPRHYYHYDDVVVVVVVVVVVVVVVD